Protein AF-A0A9W8WME4-F1 (afdb_monomer)

Sequence (436 aa):
MQVLASKDDTEPSLRWEYPTSCIEGLKKELKDRSETCFIHLAAKFTLGRITLDEYLDGVLAHLRKSSQAKHKFDVLTMELWPENDLWPLTTSDIFAGSIRALMWSPSFTPFEDKEWQCLRGLASLAWNIDDPDKFQTTAHEQGLDLSSLSPEAADLLLVICYCRRHVNLLEHLVYTVRPPAQSSFDRLPSYAVEARVEPESITAQHSPKGPENVAIEIKIWTFLLNSPWIHDPVDENVAGAMTSLGHCHAGSEPWTIEYTSPALDAFHSALVAREFFPSLSQVSSFILNCPDVEIARQYLKKMPGSMISSSRFFYPSHTGSLLVPIIESKTLNGQHRLDLVRLVLEEIPRLDIDARIDRPWVADMRSFGAPGDPWDFFNALMAAGWRGDRKMAELLLEHGAKPEVKDCLSNLDAGGLARQQGYKKFAAWFEGRQAS

Secondary structure (DSSP, 8-state):
-EEEEPTTSS-EEEE-SS--TTHHHHHHHHH-TT---HHHHHHHHHTTSS-HHHHHHHHHHTTBGGG----TTSS-S-SS-HHHHHHHHHHH-HHHHHHHHHHTSTT--PBPHHHHHHHHHHHHHHHH---HHHHHHHHHHTT--GGGS-HHHHHHHHHHHHHHT-HHHHHHHHHHSPPPSS-GGGG--HHHHHHHH-TT-----SS---TTHHHHHHHHHHHHHTTTTSPSSPPHHHHHHHHHHHHHSBSSSTTSB-TT-HHHHHHHHHHHHTT-PPPHHHHHHHHHT-S-HHHHHHHHHHS-HHHHTTSTT--GGGTHHHHHHHHH-SSS-HHHHHHHHHHHHHHSTT--TTPPBP-HHHHHHGGGT--S-TT--B-HHHHHHHTT-HHHHHHHHHTT--TT---TTT---HHHHHHHTT-HHHHHHHHHHHT-

Organism: NCBI:txid1435070

Solvent-accessible surface area (backbone atoms only — not comparable to full-atom values): 23706 Å² total; per-residue (Å²): 51,31,68,38,79,35,97,77,71,81,47,78,40,83,45,70,92,68,96,58,89,53,46,61,60,57,56,50,53,60,68,38,83,90,60,76,49,53,70,42,38,50,43,34,38,77,67,66,74,43,52,70,66,59,37,50,54,53,54,53,38,76,45,28,52,91,47,70,71,81,55,90,78,79,57,82,88,38,89,91,47,52,67,57,60,40,45,55,42,27,41,26,30,48,59,53,19,42,53,58,52,46,72,69,36,91,84,57,70,63,34,51,72,70,45,42,53,38,46,54,54,52,43,59,48,43,64,76,38,39,52,50,67,59,43,53,50,54,32,52,77,70,72,40,58,77,87,66,47,52,30,66,55,47,44,54,44,45,43,36,13,58,38,50,66,20,56,59,29,32,55,52,44,68,77,72,52,59,66,35,100,73,37,63,67,48,69,42,47,32,65,42,58,47,43,64,41,44,87,84,48,68,42,54,43,77,43,92,84,59,48,60,34,38,53,51,51,41,47,48,49,34,52,38,61,73,39,81,47,53,53,86,83,66,39,67,45,36,51,51,34,54,36,38,60,72,20,65,36,42,27,90,50,88,40,27,31,47,80,86,33,68,58,54,54,50,29,53,50,35,31,56,76,68,69,48,48,46,30,48,54,35,50,22,46,32,53,61,55,47,95,42,63,68,57,49,49,53,48,39,68,74,56,37,24,66,54,32,57,64,21,92,60,45,53,39,63,40,34,7,46,28,47,30,58,39,68,65,41,84,86,56,54,74,67,58,35,45,52,46,53,49,51,49,67,74,50,33,60,78,62,34,62,69,19,27,21,66,45,76,75,47,50,62,43,49,84,72,69,60,70,72,70,57,48,48,52,42,23,37,53,37,46,20,17,54,68,46,36,58,69,53,35,51,56,41,45,75,74,65,38,64,75,81,57,54,28,53,81,81,66,33,27,20,34,50,37,6,42,76,65,65,28,54,72,44,18,57,52,45,54,57,58,74,77,106

Radius of gyration: 25.77 Å; Cα contacts (8 Å, |Δi|>4): 679; chains: 1; bounding box: 54×48×82 Å

pLDDT: mean 87.38, std 12.33, range [46.41, 98.62]

Foldseek 3Di:
DDQDQPPVNPFTDDDDPDDDPLCVLVVVVRPDPVDQAQSNLLSCVLVVNDDPLVSLCRLLLLLAPVSPPPDPSLDAPDPPCSLSNLQVRCLQAVLSSLSSVLSPDPPRDRDYPVQSVLLSVLLVLLLPDLAQVVSVVVCVVVVRDPVSHDLSSLLSSLSSCVLALSLNNNLVSLVVGDHDPAHSLLSRALSSLCLQLPPPRPRRHNYDHFLCRLLSSLSNVLSCLVGCRQDPPGDPRSLQSLLLSLQQQEADDRSHHDLPDPSSVSSLLSCVVNLSADALLSLQNRLLRDPDLVSNVVSCVSVFLVSNCVDPNYDLLQLQSRLLSLLLDPPDDLVSSQSSNLSCLVGHPPHPQQRHAQDPVLVVCVVVPADDDNGHFDGNLLSCLLVLPLSSNVSSVVSPHDQCDAGRRPRDGSLRNNVVNVSPVSNVVSVVVNVD

Structure (mmCIF, N/CA/C/O backbone):
data_AF-A0A9W8WME4-F1
#
_entry.id   AF-A0A9W8WME4-F1
#
loop_
_atom_site.group_PDB
_atom_site.id
_atom_site.type_symbol
_atom_site.label_atom_id
_atom_site.label_alt_id
_atom_site.label_comp_id
_atom_site.label_asym_id
_atom_site.label_entity_id
_atom_site.label_seq_id
_atom_site.pdbx_PDB_ins_code
_atom_site.Cartn_x
_atom_site.Cartn_y
_atom_site.Cartn_z
_atom_site.occupancy
_atom_site.B_iso_or_equiv
_atom_site.auth_seq_id
_atom_site.auth_comp_id
_atom_site.auth_asym_id
_atom_site.auth_atom_id
_atom_site.pdbx_PDB_model_num
ATOM 1 N N . MET A 1 1 ? -4.634 13.990 7.357 1.00 61.06 1 MET A N 1
ATOM 2 C CA . MET A 1 1 ? -4.928 15.260 8.067 1.00 61.06 1 MET A CA 1
ATOM 3 C C . MET A 1 1 ? -3.710 15.736 8.832 1.00 61.06 1 MET A C 1
ATOM 5 O O . MET A 1 1 ? -3.215 15.025 9.698 1.00 61.06 1 MET A O 1
ATOM 9 N N . GLN A 1 2 ? -3.276 16.963 8.559 1.00 62.31 2 GLN A N 1
ATOM 10 C CA . GLN A 1 2 ? -2.475 17.743 9.492 1.00 62.31 2 GLN A CA 1
ATOM 11 C C . GLN A 1 2 ? -3.420 18.558 10.367 1.00 62.31 2 GLN A C 1
ATOM 13 O O . GLN A 1 2 ? -4.092 19.468 9.879 1.00 62.31 2 GLN A O 1
ATOM 18 N N . VAL A 1 3 ? -3.461 18.234 11.653 1.00 60.97 3 VAL A N 1
ATOM 19 C CA . VAL A 1 3 ? -4.063 19.110 12.652 1.00 60.97 3 VAL A CA 1
ATOM 20 C C . VAL A 1 3 ? -2.975 20.074 13.082 1.00 60.97 3 VAL A C 1
ATOM 22 O O . VAL A 1 3 ? -2.035 19.694 13.774 1.00 60.97 3 VAL A O 1
ATOM 25 N N . LEU A 1 4 ? -3.058 21.311 12.616 1.00 62.78 4 LEU A N 1
ATOM 26 C CA . LEU A 1 4 ? -2.113 22.351 12.992 1.00 62.78 4 LEU A CA 1
ATOM 27 C C . LEU A 1 4 ? -2.699 23.140 14.156 1.00 62.78 4 LEU A C 1
ATOM 29 O O . LEU A 1 4 ? -3.867 23.535 14.106 1.00 62.78 4 LEU A O 1
ATOM 33 N N . ALA A 1 5 ? -1.885 23.410 15.175 1.00 58.50 5 ALA A N 1
ATOM 34 C CA . ALA A 1 5 ? -2.235 24.411 16.174 1.00 58.50 5 ALA A CA 1
ATOM 35 C C . ALA A 1 5 ? -2.478 25.751 15.458 1.00 58.50 5 ALA A C 1
ATOM 37 O O . ALA A 1 5 ? -1.667 26.157 14.615 1.00 58.50 5 ALA A O 1
ATOM 38 N N . SER A 1 6 ? -3.595 26.432 15.738 1.00 60.47 6 SER A N 1
ATOM 39 C CA . SER A 1 6 ? -3.750 27.799 15.248 1.00 60.47 6 SER A CA 1
ATOM 40 C C . SER A 1 6 ? -2.654 28.683 15.837 1.00 60.47 6 SER A C 1
ATOM 42 O O . SER A 1 6 ? -2.169 28.472 16.948 1.00 60.47 6 SER A O 1
ATOM 44 N N . LYS A 1 7 ? -2.273 29.722 15.091 1.00 57.12 7 LYS A N 1
ATOM 45 C CA . LYS A 1 7 ? -1.255 30.693 15.522 1.00 57.12 7 LYS A CA 1
ATOM 46 C C . LYS A 1 7 ? -1.631 31.456 16.800 1.00 57.12 7 LYS A C 1
ATOM 48 O O . LYS A 1 7 ? -0.766 32.091 17.390 1.00 57.12 7 LYS A O 1
ATOM 53 N N . ASP A 1 8 ? -2.903 31.431 17.180 1.00 60.31 8 ASP A N 1
ATOM 54 C CA . ASP A 1 8 ? -3.478 32.101 18.347 1.00 60.31 8 ASP A CA 1
ATOM 55 C C . ASP A 1 8 ? -3.962 31.117 19.430 1.00 60.31 8 ASP A C 1
ATOM 57 O O . ASP A 1 8 ? -4.644 31.526 20.364 1.00 60.31 8 ASP A O 1
ATOM 61 N N . ASP A 1 9 ? -3.633 29.828 19.298 1.00 56.00 9 ASP A N 1
ATOM 62 C CA . ASP A 1 9 ? -4.036 28.725 20.182 1.00 56.00 9 ASP A CA 1
ATOM 63 C C . ASP A 1 9 ? -5.551 28.466 20.312 1.00 56.00 9 ASP A C 1
ATOM 65 O O . ASP A 1 9 ? -5.969 27.512 20.976 1.00 56.00 9 ASP A O 1
ATOM 69 N N . THR A 1 10 ? -6.396 29.243 19.631 1.00 60.72 10 THR A N 1
ATOM 70 C CA . THR A 1 10 ? -7.849 29.179 19.799 1.00 60.72 10 THR A CA 1
ATOM 71 C C . THR A 1 10 ? -8.504 27.941 19.172 1.00 60.72 10 THR A C 1
ATOM 73 O O . THR A 1 10 ? -9.445 27.421 19.773 1.00 60.72 10 THR A O 1
ATOM 76 N N . GLU A 1 11 ? -8.008 27.396 18.043 1.00 62.69 11 GLU A N 1
ATOM 77 C CA . GLU A 1 11 ? -8.595 26.213 17.375 1.00 62.69 11 GLU A CA 1
ATOM 78 C C . GLU A 1 11 ? -7.598 25.345 16.572 1.00 62.69 11 GLU A C 1
ATOM 80 O O . GLU A 1 11 ? -6.612 25.844 16.037 1.00 62.69 11 GLU A O 1
ATOM 85 N N . PRO A 1 12 ? -7.847 24.029 16.433 1.00 63.38 12 PRO A N 1
ATOM 86 C CA . PRO A 1 12 ? -7.158 23.204 15.445 1.00 63.38 12 PRO A CA 1
ATOM 87 C C . PRO A 1 12 ? -7.521 23.662 14.026 1.00 63.38 12 PRO A C 1
ATOM 89 O O . PRO A 1 12 ? -8.695 23.849 13.717 1.00 63.38 12 PRO A O 1
ATOM 92 N N . SER A 1 13 ? -6.544 23.785 13.129 1.00 65.38 13 SER A N 1
ATOM 93 C CA . SER A 1 13 ? -6.805 23.969 11.695 1.00 65.38 13 SER A CA 1
ATOM 94 C C . SER A 1 13 ? -6.464 22.699 10.920 1.00 65.38 13 SER A C 1
ATOM 96 O O . SER A 1 13 ? -5.480 22.026 11.221 1.00 65.38 13 SER A O 1
ATOM 98 N N . LEU A 1 14 ? -7.293 22.358 9.927 1.00 67.12 14 LEU A N 1
ATOM 99 C CA . LEU A 1 14 ? -7.072 21.198 9.063 1.00 67.12 14 LEU A CA 1
ATOM 100 C C . LEU A 1 14 ? -6.274 21.616 7.839 1.00 67.12 14 LEU A C 1
ATOM 102 O O . LEU A 1 14 ? -6.746 22.419 7.030 1.00 67.12 14 LEU A O 1
ATOM 106 N N . ARG A 1 15 ? -5.112 20.998 7.652 1.00 68.31 15 ARG A N 1
ATOM 107 C CA . ARG A 1 15 ? -4.462 20.926 6.348 1.00 68.31 15 ARG A CA 1
ATOM 108 C C . ARG A 1 15 ? -4.623 19.518 5.786 1.00 68.31 15 ARG A C 1
ATOM 110 O O . ARG A 1 15 ? -4.459 18.517 6.486 1.00 68.31 15 ARG A O 1
ATOM 117 N N . TRP A 1 16 ? -4.976 19.469 4.512 1.00 65.69 16 TRP A N 1
ATOM 118 C CA . TRP A 1 16 ? -5.138 18.244 3.748 1.00 65.69 16 TRP A CA 1
ATOM 119 C C . TRP A 1 16 ? -4.055 18.167 2.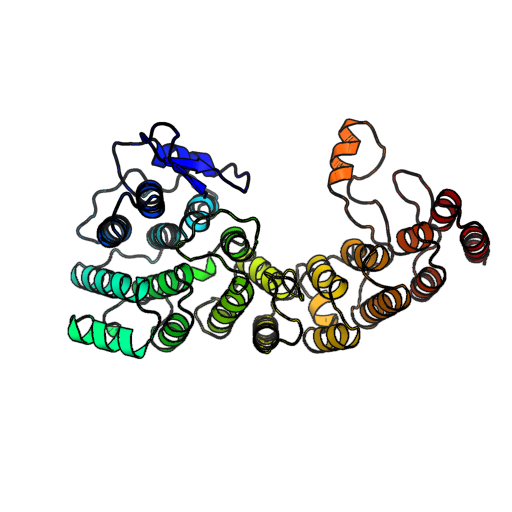685 1.00 65.69 16 TRP A C 1
ATOM 121 O O . TRP A 1 16 ? -3.772 19.163 2.021 1.00 65.69 16 TRP A O 1
ATOM 131 N N . GLU A 1 17 ? -3.438 16.997 2.573 1.00 61.59 17 GLU A N 1
ATOM 132 C CA . GLU A 1 17 ? -2.404 16.723 1.571 1.00 61.59 17 GLU A CA 1
ATOM 133 C C . GLU A 1 17 ? -3.024 16.419 0.211 1.00 61.59 17 GLU A C 1
ATOM 135 O O . GLU A 1 17 ? -2.510 16.860 -0.812 1.00 61.59 17 GLU A O 1
ATOM 140 N N . TYR A 1 18 ? -4.183 15.758 0.213 1.00 58.78 18 TYR A N 1
ATOM 141 C CA . TYR A 1 18 ? -4.903 15.389 -0.997 1.00 58.78 18 TYR A CA 1
ATOM 142 C C . TYR A 1 18 ? -6.117 16.306 -1.207 1.00 58.78 18 TYR A C 1
ATOM 144 O O . TYR A 1 18 ? -6.928 16.472 -0.287 1.00 58.78 18 TYR A O 1
ATOM 152 N N . PRO A 1 19 ? -6.270 16.921 -2.394 1.00 55.69 19 PRO A N 1
ATOM 153 C CA . PRO A 1 19 ? -7.461 17.685 -2.729 1.00 55.69 19 PRO A CA 1
ATOM 154 C C . PRO A 1 19 ? -8.640 16.725 -2.912 1.00 55.69 19 PRO A C 1
ATOM 156 O O . PRO A 1 19 ? -8.679 15.960 -3.870 1.00 55.69 19 PRO A O 1
ATOM 159 N N . THR A 1 20 ? -9.620 16.772 -2.010 1.00 61.03 20 THR A N 1
ATOM 160 C CA . THR A 1 20 ? -10.876 16.030 -2.178 1.00 61.03 20 THR A CA 1
ATOM 161 C C . THR A 1 20 ? -12.060 16.977 -2.002 1.00 61.03 20 THR A C 1
ATOM 163 O O . THR A 1 20 ? -12.071 17.842 -1.122 1.00 61.03 20 THR A O 1
ATOM 166 N N . SER A 1 21 ? -13.083 16.835 -2.846 1.00 59.94 21 SER A N 1
ATOM 167 C CA . SER A 1 21 ? -14.355 17.556 -2.688 1.00 59.94 21 SER A CA 1
ATOM 168 C C . SER A 1 21 ? -15.101 17.149 -1.410 1.00 59.94 21 SER A C 1
ATOM 170 O O . SER A 1 21 ? -15.999 17.859 -0.963 1.00 59.94 21 SER A O 1
ATOM 172 N N . CYS A 1 22 ? -14.710 16.027 -0.803 1.00 63.41 22 CYS A N 1
ATOM 173 C CA . CYS A 1 22 ? -15.358 15.417 0.352 1.00 63.41 22 CYS A CA 1
ATOM 174 C C . CYS A 1 22 ? -14.921 16.031 1.698 1.00 63.41 22 CYS A C 1
ATOM 176 O O . CYS A 1 22 ? -15.503 15.718 2.732 1.00 63.41 22 CYS A O 1
ATOM 178 N N . ILE A 1 23 ? -13.936 16.943 1.729 1.00 74.00 23 ILE A N 1
ATOM 179 C CA . ILE A 1 23 ? -13.452 17.519 3.003 1.00 74.00 23 ILE A CA 1
ATOM 180 C C . ILE A 1 23 ? -14.408 18.544 3.627 1.00 74.00 23 ILE A C 1
ATOM 182 O O . ILE A 1 23 ? -14.253 18.904 4.795 1.00 74.00 23 ILE A O 1
ATOM 186 N N . GLU A 1 24 ? -15.374 19.060 2.864 1.00 74.62 24 GLU A N 1
ATOM 187 C CA . GLU A 1 24 ? -16.279 20.110 3.345 1.00 74.62 24 GLU A CA 1
ATOM 188 C C . GLU A 1 24 ? -17.182 19.626 4.490 1.00 74.62 24 GLU A C 1
ATOM 190 O O . GLU A 1 24 ? -17.522 20.421 5.366 1.00 74.62 24 GLU A O 1
ATOM 195 N N . GLY A 1 25 ? -17.512 18.329 4.537 1.00 74.25 25 GLY A N 1
ATOM 196 C CA . GLY A 1 25 ? -18.217 17.712 5.666 1.00 74.25 25 GLY A CA 1
ATOM 197 C C . GLY A 1 25 ? -17.412 17.808 6.963 1.00 74.25 25 GLY A C 1
ATOM 198 O O . GLY A 1 25 ? -17.883 18.379 7.945 1.00 74.25 25 GLY A O 1
ATOM 199 N N . LEU A 1 26 ? -16.149 17.371 6.937 1.00 78.25 26 LEU A N 1
ATOM 200 C CA . LEU A 1 26 ? -15.257 17.439 8.102 1.00 78.25 26 LEU A CA 1
ATOM 201 C C . LEU A 1 26 ? -14.939 18.870 8.535 1.00 78.25 26 LEU A C 1
ATOM 203 O O . LEU A 1 26 ? -14.839 19.151 9.726 1.00 78.25 26 LEU A O 1
ATOM 207 N N . LYS A 1 27 ? -14.796 19.803 7.585 1.00 79.25 27 LYS A N 1
ATOM 208 C CA . LYS A 1 27 ? -14.616 21.225 7.916 1.00 79.25 27 LYS A CA 1
ATOM 209 C C . LYS A 1 27 ? -15.823 21.794 8.655 1.00 79.25 27 LYS A C 1
ATOM 211 O O . LYS A 1 27 ? -15.642 22.678 9.488 1.00 79.25 27 LYS A O 1
ATOM 216 N N . LYS A 1 28 ? -17.041 21.351 8.323 1.00 80.44 28 LYS A N 1
ATOM 217 C CA . LYS A 1 28 ? -18.256 21.753 9.045 1.00 80.44 28 LYS A CA 1
ATOM 218 C C . LYS A 1 28 ? -18.278 21.150 10.442 1.00 80.44 28 LYS A C 1
ATOM 220 O O . LYS A 1 28 ? -18.549 21.891 11.376 1.00 80.44 28 LYS A O 1
ATOM 225 N N . GLU A 1 29 ? -17.949 19.866 10.569 1.00 83.56 29 GLU A N 1
ATOM 226 C CA . GLU A 1 29 ? -17.860 19.175 11.861 1.00 83.56 29 GLU A CA 1
ATOM 227 C C . GLU A 1 29 ? -16.854 19.851 12.792 1.00 83.56 29 GLU A C 1
ATOM 229 O O . GLU A 1 29 ? -17.214 20.249 13.892 1.00 83.56 29 GLU A O 1
ATOM 234 N N . LEU A 1 30 ? -15.636 20.124 12.319 1.00 80.56 30 LEU A N 1
ATOM 235 C CA . LEU A 1 30 ? -14.619 20.776 13.144 1.00 80.56 30 LEU A CA 1
ATOM 236 C C . LEU A 1 30 ? -14.988 22.213 13.562 1.00 80.56 30 LEU A C 1
ATOM 238 O O . LEU A 1 30 ? -14.556 22.683 14.611 1.00 80.56 30 LEU A O 1
ATOM 242 N N . LYS A 1 31 ? -15.765 22.934 12.743 1.00 81.56 31 LYS A N 1
ATOM 243 C CA . LYS A 1 31 ? -16.228 24.298 13.061 1.00 81.56 31 LYS A CA 1
ATOM 244 C C . LYS A 1 31 ? -17.419 24.316 14.017 1.00 81.56 31 LYS A C 1
ATOM 246 O O . LYS A 1 31 ? -17.723 25.367 14.586 1.00 81.56 31 LYS A O 1
ATOM 251 N N . ASP A 1 32 ? -18.135 23.206 14.151 1.00 83.06 32 ASP A N 1
ATOM 252 C CA . ASP A 1 32 ? -19.330 23.135 14.973 1.00 83.06 32 ASP A CA 1
ATOM 253 C C . ASP A 1 32 ? -18.969 22.862 16.433 1.00 83.06 32 ASP A C 1
ATOM 255 O O . ASP A 1 32 ? -18.757 21.732 16.851 1.00 83.06 32 ASP A O 1
ATOM 259 N N . ARG A 1 33 ? -18.937 23.924 17.240 1.00 78.19 33 ARG A N 1
ATOM 260 C CA . ARG A 1 33 ? -18.623 23.829 18.673 1.00 78.19 33 ARG A CA 1
ATOM 261 C C . ARG A 1 33 ? -19.755 23.253 19.528 1.00 78.19 33 ARG A C 1
ATOM 263 O O . ARG A 1 33 ? -19.561 23.106 20.733 1.00 78.19 33 ARG A O 1
ATOM 270 N N . SER A 1 34 ? -20.939 23.013 18.957 1.00 80.94 34 SER A N 1
ATOM 271 C CA . SER A 1 34 ? -22.089 22.504 19.715 1.00 80.94 34 SER A CA 1
ATOM 272 C C . SER A 1 34 ? -22.013 21.002 19.988 1.00 80.94 34 SER A C 1
ATOM 274 O O . SER A 1 34 ? -22.653 20.529 20.923 1.00 80.94 34 SER A O 1
ATOM 276 N N . GLU A 1 35 ? -21.178 20.277 19.241 1.00 79.12 35 GLU A N 1
ATOM 277 C CA . GLU A 1 35 ? -20.892 18.862 19.451 1.00 79.12 35 GLU A CA 1
ATOM 278 C C . GLU A 1 35 ? -19.381 18.608 19.449 1.00 79.12 35 GLU A C 1
ATOM 280 O O . GLU A 1 35 ? -18.585 19.403 18.958 1.00 79.12 35 GLU A O 1
ATOM 285 N N . THR A 1 36 ? -18.948 17.517 20.070 1.00 83.00 36 THR A N 1
ATOM 286 C CA . THR A 1 36 ? -17.536 17.120 20.106 1.00 83.00 36 THR A CA 1
ATOM 287 C C . THR A 1 36 ? -17.460 15.634 19.794 1.00 83.00 36 THR A C 1
ATOM 289 O O . THR A 1 36 ? -17.452 14.803 20.695 1.00 83.00 36 THR A O 1
ATOM 292 N N . CYS A 1 37 ? -17.433 15.323 18.500 1.00 84.81 37 CYS A N 1
ATOM 293 C CA . CYS A 1 37 ? -17.422 13.960 17.966 1.00 84.81 37 CYS A CA 1
ATOM 294 C C . CYS A 1 37 ? -16.206 13.751 17.048 1.00 84.81 37 CYS A C 1
ATOM 296 O O . CYS A 1 37 ? -15.420 14.680 16.847 1.00 84.81 37 CYS A O 1
ATOM 298 N N . PHE A 1 38 ? -16.033 12.520 16.554 1.00 88.88 38 PHE A N 1
ATOM 299 C CA . PHE A 1 38 ? -15.017 12.052 15.595 1.00 88.88 38 PHE A CA 1
ATOM 300 C C . PHE A 1 38 ? -13.861 13.017 15.288 1.00 88.88 38 PHE A C 1
ATOM 302 O O . PHE A 1 38 ? -12.846 12.975 15.983 1.00 88.88 38 PHE A O 1
ATOM 309 N N . ILE A 1 39 ? -13.982 13.888 14.271 1.00 86.19 39 ILE A N 1
ATOM 310 C CA . ILE A 1 39 ? -12.851 14.705 13.790 1.00 86.19 39 ILE A CA 1
ATOM 311 C C . ILE A 1 39 ? -12.385 15.717 14.836 1.00 86.19 39 ILE A C 1
ATOM 313 O O . ILE A 1 39 ? -11.205 16.058 14.894 1.00 86.19 39 ILE A O 1
ATOM 317 N N . HIS A 1 40 ? -13.295 16.185 15.690 1.00 87.19 40 HIS A N 1
ATOM 318 C CA . HIS A 1 40 ? -12.993 17.127 16.761 1.00 87.19 40 HIS A CA 1
ATOM 319 C C . HIS A 1 40 ? -12.205 16.453 17.882 1.00 87.19 40 HIS A C 1
ATOM 321 O O . HIS A 1 40 ? -11.242 17.026 18.396 1.00 87.19 40 HIS A O 1
ATOM 327 N N . LEU A 1 41 ? -12.601 15.230 18.246 1.00 89.88 41 LEU A N 1
ATOM 328 C CA . LEU A 1 41 ? -11.889 14.399 19.219 1.00 89.88 41 LEU A CA 1
ATOM 329 C C . LEU A 1 41 ? -10.516 13.994 18.684 1.00 89.88 41 LEU A C 1
ATOM 331 O O . LEU A 1 41 ? -9.521 14.208 19.372 1.00 89.88 41 LEU A O 1
ATOM 335 N N . ALA A 1 42 ? -10.455 13.518 17.439 1.00 89.25 42 ALA A N 1
ATOM 336 C CA . ALA A 1 42 ? -9.212 13.212 16.737 1.00 89.25 42 ALA A CA 1
ATOM 337 C C . ALA A 1 42 ? -8.263 14.416 16.748 1.00 89.25 42 ALA A C 1
ATOM 339 O O . ALA A 1 42 ? -7.122 14.312 17.192 1.00 89.25 42 ALA A O 1
ATOM 340 N N . ALA A 1 43 ? -8.760 15.597 16.364 1.00 85.81 43 ALA A N 1
ATOM 341 C CA . ALA A 1 43 ? -7.966 16.817 16.334 1.00 85.81 43 ALA A CA 1
ATOM 342 C C . ALA A 1 43 ? -7.445 17.231 17.715 1.00 85.81 43 ALA A C 1
ATOM 344 O O . ALA A 1 43 ? -6.267 17.561 17.864 1.00 85.81 43 ALA A O 1
ATOM 345 N N . LYS A 1 44 ? -8.299 17.201 18.742 1.00 87.38 44 LYS A N 1
ATOM 346 C CA . LYS A 1 44 ? -7.884 17.502 20.117 1.00 87.38 44 LYS A CA 1
ATOM 347 C C . LYS A 1 44 ? -6.842 16.507 20.622 1.00 87.38 44 LYS A C 1
ATOM 349 O O . LYS A 1 44 ? -5.876 16.936 21.251 1.00 87.38 44 LYS A O 1
ATOM 354 N N . PHE A 1 45 ? -7.021 15.220 20.343 1.00 89.94 45 PHE A N 1
ATOM 355 C CA . PHE A 1 45 ? -6.109 14.176 20.793 1.00 89.94 45 PHE A CA 1
ATOM 356 C C . PHE A 1 45 ? -4.747 14.280 20.099 1.00 89.94 45 PHE A C 1
ATOM 358 O O . PHE A 1 45 ? -3.722 14.316 20.774 1.00 89.94 45 PHE A O 1
ATOM 365 N N . THR A 1 46 ? -4.722 14.469 18.774 1.00 86.19 46 THR A N 1
ATOM 366 C CA . THR A 1 46 ? -3.486 14.716 18.011 1.00 86.19 46 THR A CA 1
ATOM 367 C C . THR A 1 46 ? -2.718 15.938 18.521 1.00 86.19 46 THR A C 1
ATOM 369 O O . THR A 1 46 ? -1.490 15.926 18.542 1.00 86.19 46 THR A O 1
ATOM 372 N N . LEU A 1 47 ? -3.420 16.989 18.961 1.00 84.44 47 LEU A N 1
ATOM 373 C CA . LEU A 1 47 ? -2.806 18.186 19.547 1.00 84.44 47 LEU A CA 1
ATOM 374 C C . LEU A 1 47 ? -2.430 18.037 21.033 1.00 84.44 47 LEU A C 1
ATOM 376 O O . LEU A 1 47 ? -1.987 19.013 21.636 1.00 84.44 47 LEU A O 1
ATOM 380 N N . GLY A 1 48 ? -2.642 16.868 21.646 1.00 87.81 48 GLY A N 1
ATOM 381 C CA . GLY A 1 48 ? -2.383 16.639 23.071 1.00 87.81 48 GLY A CA 1
ATOM 382 C C . GLY A 1 48 ? -3.293 17.441 24.008 1.00 87.81 48 GLY A C 1
ATOM 383 O O . GLY A 1 48 ? -2.939 17.676 25.160 1.00 87.81 48 GLY A O 1
ATOM 384 N N . ARG A 1 49 ? -4.452 17.901 23.518 1.00 89.31 49 ARG A N 1
ATOM 385 C CA . ARG A 1 49 ? -5.423 18.704 24.284 1.00 89.31 49 ARG A CA 1
ATOM 386 C C . ARG A 1 49 ? -6.388 17.854 25.110 1.00 89.31 49 ARG A C 1
ATOM 388 O O . ARG A 1 49 ? -7.053 18.398 25.984 1.00 89.31 49 ARG A O 1
ATOM 395 N N . ILE A 1 50 ? -6.489 16.565 24.801 1.00 93.06 50 ILE A N 1
ATOM 396 C CA . ILE A 1 50 ? -7.231 15.566 25.575 1.00 93.06 50 ILE A CA 1
ATOM 397 C C . ILE A 1 50 ? -6.363 14.323 25.757 1.00 93.06 50 ILE A C 1
ATOM 399 O O . ILE A 1 50 ? -5.441 14.071 24.978 1.00 93.06 50 ILE A O 1
ATOM 403 N N . THR A 1 51 ? -6.662 13.561 26.797 1.00 96.44 51 THR A N 1
ATOM 404 C CA . THR A 1 51 ? -6.038 12.277 27.110 1.00 96.44 51 THR A CA 1
ATOM 405 C C . THR A 1 51 ? -6.532 11.168 26.179 1.00 96.44 51 THR A C 1
ATOM 407 O O . THR A 1 51 ? -7.542 11.310 25.486 1.00 96.44 51 THR A O 1
ATOM 410 N N . LEU A 1 52 ? -5.828 10.030 26.183 1.00 96.06 52 LEU A N 1
ATOM 411 C CA . LEU A 1 52 ? -6.282 8.824 25.487 1.00 96.06 52 LEU A CA 1
ATOM 412 C C . LEU A 1 52 ? -7.646 8.362 26.009 1.00 96.06 52 LEU A C 1
ATOM 414 O O . LEU A 1 52 ? -8.496 7.973 25.217 1.00 96.06 52 LEU A O 1
ATOM 418 N N . ASP A 1 53 ? -7.858 8.430 27.324 1.00 97.06 53 ASP A N 1
ATOM 419 C CA . ASP A 1 53 ? -9.112 8.007 27.941 1.00 97.06 53 ASP A CA 1
ATOM 420 C C . ASP A 1 53 ? -10.289 8.852 27.448 1.00 97.06 53 ASP A C 1
ATOM 422 O O . ASP A 1 53 ? -11.288 8.295 27.003 1.00 97.06 53 ASP A O 1
ATOM 426 N N . GLU A 1 54 ? -10.139 10.180 27.433 1.00 96.25 54 GLU A N 1
ATOM 427 C CA . GLU A 1 54 ? -11.158 11.099 26.910 1.00 96.25 54 GLU A CA 1
ATOM 428 C C . GLU A 1 54 ? -11.426 10.883 25.413 1.00 96.25 54 GLU A C 1
ATOM 430 O O . GLU A 1 54 ? -12.572 10.967 24.969 1.00 96.25 54 GLU A O 1
ATOM 435 N N . TYR A 1 55 ? -10.383 10.592 24.629 1.00 95.62 55 TYR A N 1
ATOM 436 C CA . TYR A 1 55 ? -10.517 10.279 23.208 1.00 95.62 55 TYR A CA 1
ATOM 437 C C . TYR A 1 55 ? -11.281 8.967 22.982 1.00 95.62 55 TYR A C 1
ATOM 439 O O . TYR A 1 55 ? -12.255 8.951 22.227 1.00 95.62 55 TYR A O 1
ATOM 447 N N . LEU A 1 56 ? -10.880 7.884 23.658 1.00 96.62 56 LEU A N 1
ATOM 448 C CA . LEU A 1 56 ? -11.532 6.579 23.543 1.00 96.62 56 LEU A CA 1
ATOM 449 C C . LEU A 1 56 ? -12.975 6.631 24.044 1.00 96.62 56 LEU A C 1
ATOM 451 O O . LEU A 1 56 ? -13.854 6.110 23.365 1.00 96.62 56 LEU A O 1
ATOM 455 N N . ASP A 1 57 ? -13.235 7.275 25.183 1.00 94.44 57 ASP A N 1
ATOM 456 C CA . ASP A 1 57 ? -14.590 7.415 25.724 1.00 94.44 57 ASP A CA 1
ATOM 457 C C . ASP A 1 57 ? -15.489 8.185 24.756 1.00 94.44 57 ASP A C 1
ATOM 459 O O . ASP A 1 57 ? -16.608 7.751 24.485 1.00 94.44 57 ASP A O 1
ATOM 463 N N . GLY A 1 58 ? -14.990 9.288 24.191 1.00 92.81 58 GLY A N 1
ATOM 464 C CA . GLY A 1 58 ? -15.743 10.099 23.242 1.00 92.81 58 GLY A CA 1
ATOM 465 C C . GLY A 1 58 ? -16.057 9.356 21.943 1.00 92.81 58 GLY A C 1
ATOM 466 O O . GLY A 1 58 ? -17.208 9.333 21.518 1.00 92.81 58 GLY A O 1
ATOM 467 N N . VAL A 1 59 ? -15.062 8.712 21.324 1.00 93.75 59 VAL A N 1
ATOM 468 C CA . VAL A 1 59 ? -15.256 8.019 20.040 1.00 93.75 59 VAL A CA 1
ATOM 469 C C . VAL A 1 59 ? -16.067 6.730 20.221 1.00 93.75 59 VAL A C 1
ATOM 471 O O . VAL A 1 59 ? -17.000 6.480 19.459 1.00 93.75 59 VAL A O 1
ATOM 474 N N . LEU A 1 60 ? -15.772 5.917 21.241 1.00 94.88 60 LEU A N 1
ATOM 475 C CA . LEU A 1 60 ? -16.481 4.653 21.464 1.00 94.88 60 LEU A CA 1
ATOM 476 C C . LEU A 1 60 ? -17.911 4.857 21.970 1.00 94.88 60 LEU A C 1
ATOM 478 O O . LEU A 1 60 ? -18.730 3.955 21.790 1.00 94.88 60 LEU A O 1
ATOM 482 N N . ALA A 1 61 ? -18.247 5.992 22.595 1.00 92.81 61 ALA A N 1
ATOM 483 C CA . ALA A 1 61 ? -19.612 6.264 23.056 1.00 92.81 61 ALA A CA 1
ATOM 484 C C . ALA A 1 61 ? -20.650 6.123 21.930 1.00 92.81 61 ALA A C 1
ATOM 486 O O . ALA A 1 61 ? -21.754 5.644 22.180 1.00 92.81 61 ALA A O 1
ATOM 487 N N . HIS A 1 62 ? -20.279 6.431 20.685 1.00 91.88 62 HIS A N 1
ATOM 488 C CA . HIS A 1 62 ? -21.154 6.293 19.520 1.00 91.88 62 HIS A CA 1
ATOM 489 C C . HIS A 1 62 ? -21.598 4.846 19.234 1.00 91.88 62 HIS A C 1
ATOM 491 O O . HIS A 1 62 ? -22.644 4.626 18.625 1.00 91.88 62 HIS A O 1
ATOM 497 N N . LEU A 1 63 ? -20.844 3.846 19.703 1.00 93.06 63 LEU A N 1
ATOM 498 C CA . LEU A 1 63 ? -21.187 2.429 19.546 1.00 93.06 63 LEU A CA 1
ATOM 499 C C . LEU A 1 63 ? -22.038 1.889 20.699 1.00 93.06 63 LEU A C 1
ATOM 501 O O . LEU A 1 63 ? -22.518 0.760 20.632 1.00 93.06 63 LEU A O 1
ATOM 505 N N . ARG A 1 64 ? -22.220 2.663 21.774 1.00 93.00 64 ARG A N 1
ATOM 506 C CA . ARG A 1 64 ? -22.866 2.209 23.007 1.00 93.00 64 ARG A CA 1
ATOM 507 C C . ARG A 1 64 ? -24.381 2.356 22.927 1.00 93.00 64 ARG A C 1
ATOM 509 O O . ARG A 1 64 ? -24.903 3.457 22.761 1.00 93.00 64 ARG A O 1
ATOM 516 N N . LYS A 1 65 ? -25.118 1.271 23.170 1.00 90.31 65 LYS A N 1
ATOM 517 C CA . LYS A 1 65 ? -26.591 1.255 23.114 1.00 90.31 65 LYS A CA 1
ATOM 518 C C . LYS A 1 65 ? -27.265 2.249 24.064 1.00 90.31 65 LYS A C 1
ATOM 520 O O . LYS A 1 65 ? -28.268 2.855 23.700 1.00 90.31 65 LYS A O 1
ATOM 525 N N . SER A 1 66 ? -26.728 2.442 25.269 1.00 85.62 66 SER A N 1
ATOM 526 C CA . SER A 1 66 ? -27.266 3.407 26.242 1.00 85.62 66 SER A CA 1
ATOM 527 C C . SER A 1 66 ? -26.934 4.867 25.906 1.00 85.62 66 SER A C 1
ATOM 529 O O . SER A 1 66 ? -27.562 5.776 26.445 1.00 85.62 66 SER A O 1
ATOM 531 N N . SER A 1 67 ? -25.997 5.101 24.983 1.00 78.00 67 SER A N 1
ATOM 532 C CA . SER A 1 67 ? -25.517 6.423 24.574 1.00 78.00 67 SER A CA 1
ATOM 533 C C . SER A 1 67 ? -26.211 6.950 23.312 1.00 78.00 67 SER A C 1
ATOM 535 O O . SER A 1 67 ? -25.653 7.803 22.631 1.00 78.00 67 SER A O 1
ATOM 537 N N . GLN A 1 68 ? -27.427 6.484 22.993 1.00 60.19 68 GLN A N 1
ATOM 538 C CA . GLN A 1 68 ? -28.216 6.872 21.806 1.00 60.19 68 GLN A CA 1
ATOM 539 C C . GLN A 1 68 ? -28.634 8.366 21.734 1.00 60.19 68 GLN A C 1
ATOM 541 O O . GLN A 1 68 ? -29.645 8.710 21.115 1.00 60.19 68 GLN A O 1
ATOM 546 N N . ALA A 1 69 ? -27.871 9.291 22.320 1.00 58.16 69 ALA A N 1
ATOM 547 C CA . ALA A 1 69 ? -27.840 10.657 21.826 1.00 58.16 69 ALA A CA 1
ATOM 548 C C . ALA A 1 69 ? -27.426 10.600 20.347 1.00 58.16 69 ALA A C 1
ATOM 550 O O . ALA A 1 69 ? -26.310 10.207 20.023 1.00 58.16 69 ALA A O 1
ATOM 551 N N . LYS A 1 70 ? -28.357 10.923 19.443 1.00 65.81 70 LYS A N 1
ATOM 552 C CA . LYS A 1 70 ? -28.045 11.085 18.021 1.00 65.81 70 LYS A CA 1
ATOM 553 C C . LYS A 1 70 ? -27.169 12.322 17.897 1.00 65.81 70 LYS A C 1
ATOM 555 O O . LYS A 1 70 ? -27.702 13.429 17.991 1.00 65.81 70 LYS A O 1
ATOM 560 N N . HIS A 1 71 ? -25.868 12.137 17.715 1.00 77.06 71 HIS A N 1
ATOM 561 C CA . HIS A 1 71 ? -24.993 13.253 17.400 1.00 77.06 71 HIS A CA 1
ATOM 562 C C . HIS A 1 71 ? -25.258 13.671 15.955 1.00 77.06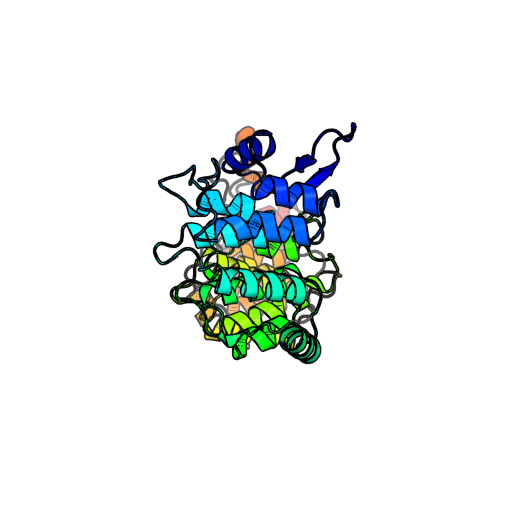 71 HIS A C 1
ATOM 564 O O . HIS A 1 71 ? -25.525 12.850 15.072 1.00 77.06 71 HIS A O 1
ATOM 570 N N . LYS A 1 72 ? -25.210 14.970 15.696 1.00 83.00 72 LYS A N 1
ATOM 571 C CA . LYS A 1 72 ? -25.427 15.594 14.391 1.00 83.00 72 LYS A CA 1
ATOM 572 C C . LYS A 1 72 ? -24.549 14.997 13.296 1.00 83.00 72 LYS A C 1
ATOM 574 O O . LYS A 1 72 ? -24.964 14.999 12.141 1.00 83.00 72 LYS A O 1
ATOM 579 N N . PHE A 1 73 ? -23.364 14.499 13.641 1.00 82.06 73 PHE A N 1
ATOM 580 C CA . PHE A 1 73 ? -22.399 13.936 12.690 1.00 82.06 73 PHE A CA 1
ATOM 581 C C . PHE A 1 73 ? -22.435 12.402 12.589 1.00 82.06 73 PHE A C 1
ATOM 583 O O . PHE A 1 73 ? -21.665 11.825 11.823 1.00 82.06 73 PHE A O 1
ATOM 590 N N . ASP A 1 74 ? -23.391 11.746 13.255 1.00 82.62 74 ASP A N 1
ATOM 591 C CA . ASP A 1 74 ? -23.646 10.302 13.110 1.00 82.62 74 ASP A CA 1
ATOM 592 C C . ASP A 1 74 ? -24.331 9.944 11.780 1.00 82.62 74 ASP A C 1
ATOM 594 O O . ASP A 1 74 ? -24.564 8.771 11.492 1.00 82.62 74 ASP A O 1
ATOM 598 N N . VAL A 1 75 ? -24.684 10.938 10.960 1.00 78.62 75 VAL A N 1
ATOM 599 C CA . VAL A 1 75 ? -25.331 10.747 9.656 1.00 78.62 75 VAL A CA 1
ATOM 600 C C . VAL A 1 75 ? -24.348 10.930 8.505 1.00 78.62 75 VAL A C 1
ATOM 602 O O . VAL A 1 75 ? -23.431 11.754 8.567 1.00 78.62 75 VAL A O 1
ATOM 605 N N . LEU A 1 76 ? -24.570 10.159 7.441 1.00 72.56 76 LEU A N 1
ATOM 606 C CA . LEU A 1 76 ? -23.895 10.333 6.161 1.00 72.56 76 LEU A CA 1
ATOM 607 C C . LEU A 1 76 ? -24.362 11.628 5.493 1.00 72.56 76 LEU A C 1
ATOM 609 O O . LEU A 1 76 ? -25.557 11.920 5.437 1.00 72.56 76 LEU A O 1
ATOM 613 N N . THR A 1 77 ? -23.419 12.394 4.956 1.00 68.25 77 THR A N 1
ATOM 614 C CA . THR A 1 77 ? -23.693 13.582 4.143 1.00 68.25 77 THR A CA 1
ATOM 615 C C . THR A 1 77 ? -23.912 13.237 2.670 1.00 68.25 77 THR A C 1
ATOM 617 O O . THR A 1 77 ? -24.596 13.980 1.962 1.00 68.25 77 THR A O 1
ATOM 620 N N . MET A 1 78 ? -23.366 12.106 2.209 1.00 66.31 78 MET A N 1
ATOM 621 C CA . MET A 1 78 ? -23.505 11.606 0.842 1.00 66.31 78 MET A CA 1
ATOM 622 C C . MET A 1 78 ? -24.334 10.318 0.818 1.00 66.31 78 MET A C 1
ATOM 624 O O . MET A 1 78 ? -23.880 9.274 1.271 1.00 66.31 78 MET A O 1
ATOM 628 N N . GLU A 1 79 ? -25.533 10.377 0.234 1.00 60.81 79 GLU A N 1
ATOM 629 C CA . GLU A 1 79 ? -26.426 9.208 0.128 1.00 60.81 79 GLU A CA 1
ATOM 630 C C . GLU A 1 79 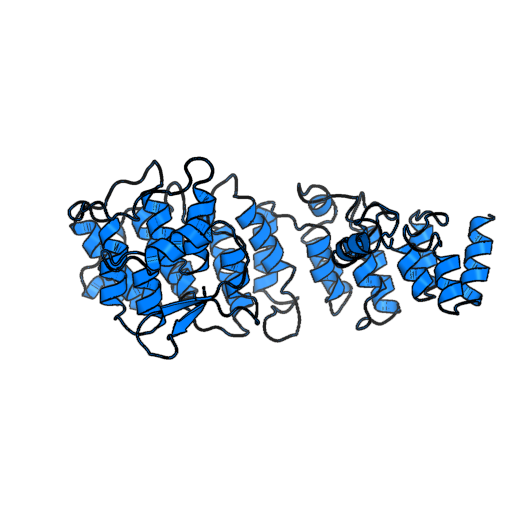? -25.990 8.217 -0.962 1.00 60.81 79 GLU A C 1
ATOM 632 O O . GLU A 1 79 ? -26.155 7.012 -0.809 1.00 60.81 79 GLU A O 1
ATOM 637 N N . LEU A 1 80 ? -25.428 8.713 -2.071 1.00 54.06 80 LEU A N 1
ATOM 638 C CA . LEU A 1 80 ? -25.094 7.885 -3.240 1.00 54.06 80 LEU A CA 1
ATOM 639 C C . LEU A 1 80 ? -23.695 7.253 -3.176 1.00 54.06 80 LEU A C 1
ATOM 641 O O . LEU A 1 80 ? -23.452 6.271 -3.869 1.00 54.06 80 LEU A O 1
ATOM 645 N N . TRP A 1 81 ? -22.782 7.817 -2.378 1.00 62.41 81 TRP A N 1
ATOM 646 C CA . TRP A 1 81 ? -21.387 7.361 -2.277 1.00 62.41 81 TRP A CA 1
ATOM 647 C C . TRP A 1 81 ? -20.899 7.419 -0.821 1.00 62.41 81 TRP A C 1
ATOM 649 O O . TRP A 1 81 ? -20.039 8.243 -0.504 1.00 62.41 81 TRP A O 1
ATOM 659 N N . PRO A 1 82 ? -21.459 6.598 0.086 1.00 64.56 82 PRO A N 1
ATOM 660 C CA . PRO A 1 82 ? -21.144 6.658 1.516 1.00 64.56 82 PRO A CA 1
ATOM 661 C C . PRO A 1 82 ? -19.653 6.497 1.835 1.00 64.56 82 PRO A C 1
ATOM 663 O O . PRO A 1 82 ? -19.129 7.175 2.715 1.00 64.56 82 PRO A O 1
ATOM 666 N N . GLU A 1 83 ? -18.960 5.648 1.071 1.00 66.88 83 GLU A N 1
ATOM 667 C CA . GLU A 1 83 ? -17.515 5.399 1.174 1.00 66.88 83 GLU A CA 1
ATOM 668 C C . GLU A 1 83 ? -16.720 6.718 1.106 1.00 66.88 83 GLU A C 1
ATOM 670 O O . GLU A 1 83 ? -15.825 6.978 1.911 1.00 66.88 83 GLU A O 1
ATOM 675 N N . ASN A 1 84 ? -17.121 7.617 0.200 1.00 71.38 84 ASN A N 1
ATOM 676 C CA . ASN A 1 84 ? -16.460 8.902 -0.025 1.00 71.38 84 ASN A CA 1
ATOM 677 C C . ASN A 1 84 ? -16.616 9.868 1.158 1.00 71.38 84 ASN A C 1
ATOM 679 O O . ASN A 1 84 ? -15.819 10.798 1.281 1.00 71.38 84 ASN A O 1
ATOM 683 N N . ASP A 1 85 ? -17.626 9.671 2.008 1.00 73.62 85 ASP A N 1
ATOM 684 C CA . ASP A 1 85 ? -17.829 10.451 3.234 1.00 73.62 85 ASP A CA 1
ATOM 685 C C . ASP A 1 85 ? -16.945 9.931 4.385 1.00 73.62 85 ASP A C 1
ATOM 687 O O . ASP A 1 85 ? -16.535 10.687 5.267 1.00 73.62 85 ASP A O 1
ATOM 691 N N . LEU A 1 86 ? -16.574 8.645 4.342 1.00 79.00 86 LEU A N 1
ATOM 692 C CA . LEU A 1 86 ? -15.681 8.003 5.309 1.00 79.00 86 LEU A CA 1
ATOM 693 C C . LEU A 1 86 ? -14.201 8.203 4.991 1.00 79.00 86 LEU A C 1
ATOM 695 O O . LEU A 1 86 ? -13.391 8.285 5.919 1.00 79.00 86 LEU A O 1
ATOM 699 N N . TRP A 1 87 ? -13.818 8.289 3.712 1.00 81.69 87 TRP A N 1
ATOM 700 C CA . TRP A 1 87 ? -12.409 8.428 3.325 1.00 81.69 87 TRP A CA 1
ATOM 701 C C . TRP A 1 87 ? -11.718 9.627 3.973 1.00 81.69 87 TRP A C 1
ATOM 703 O O . TRP A 1 87 ? -10.592 9.455 4.457 1.00 81.69 87 TRP A O 1
ATOM 713 N N . PRO A 1 88 ? -12.348 10.821 4.054 1.00 80.62 88 PRO A N 1
ATOM 714 C CA . PRO A 1 88 ? -11.742 11.952 4.724 1.00 80.62 88 PRO A CA 1
ATOM 715 C C . PRO A 1 88 ? -11.399 11.633 6.183 1.00 80.62 88 PRO A C 1
ATOM 717 O O . PRO A 1 88 ? -10.279 11.880 6.631 1.00 80.62 88 PRO A O 1
ATOM 720 N N . LEU A 1 89 ? -12.340 11.051 6.930 1.00 85.25 89 LEU A N 1
ATOM 721 C CA . LEU A 1 89 ? -12.122 10.756 8.343 1.00 85.25 89 LEU A CA 1
ATOM 722 C C . LEU A 1 89 ? -11.099 9.633 8.513 1.00 85.25 89 LEU A C 1
ATOM 724 O O . LEU A 1 89 ? -10.150 9.808 9.259 1.00 85.25 89 LEU A O 1
ATOM 728 N N . THR A 1 90 ? -11.219 8.546 7.757 1.00 87.06 90 THR A N 1
ATOM 729 C CA . THR A 1 90 ? -10.336 7.371 7.858 1.00 87.06 90 THR A CA 1
ATOM 730 C C . THR A 1 90 ? -8.892 7.685 7.470 1.00 87.06 90 THR A C 1
ATOM 732 O O . THR A 1 90 ? -7.954 7.225 8.113 1.00 87.06 90 THR A O 1
ATOM 735 N N . THR A 1 91 ? -8.678 8.540 6.469 1.00 82.06 91 THR A N 1
ATOM 736 C CA . THR A 1 91 ? -7.323 9.012 6.130 1.00 82.06 91 THR A CA 1
ATOM 737 C C . THR A 1 91 ? -6.759 9.907 7.236 1.00 82.06 91 THR A C 1
ATOM 739 O O . THR A 1 91 ? -5.551 9.967 7.440 1.00 82.06 91 THR A O 1
ATOM 742 N N . SER A 1 92 ? -7.621 10.619 7.960 1.00 81.00 92 SER A N 1
ATOM 743 C CA . SER A 1 92 ? -7.227 11.559 9.010 1.00 81.00 92 SER A CA 1
ATOM 744 C C . SER A 1 92 ? -6.943 10.888 10.343 1.00 81.00 92 SER A C 1
ATOM 746 O O . SER A 1 92 ? -5.965 11.221 10.994 1.00 81.00 92 SER A O 1
ATOM 748 N N . ASP A 1 93 ? -7.816 9.974 10.730 1.00 90.00 93 ASP A N 1
ATOM 749 C CA . ASP A 1 93 ? -7.799 9.204 11.955 1.00 90.00 93 ASP A CA 1
ATOM 750 C C . ASP A 1 93 ? -8.440 7.855 11.625 1.00 90.00 93 ASP A C 1
ATOM 752 O O . ASP A 1 93 ? -9.664 7.728 11.533 1.00 90.00 93 ASP A O 1
ATOM 756 N N . ILE A 1 94 ? -7.592 6.854 11.390 1.00 92.50 94 ILE A N 1
ATOM 757 C CA . ILE A 1 94 ? -8.030 5.526 10.955 1.00 92.50 94 ILE A CA 1
ATOM 758 C C . ILE A 1 94 ? -8.978 4.910 11.989 1.00 92.50 94 ILE A C 1
ATOM 760 O O . ILE A 1 94 ? -9.965 4.285 11.607 1.00 92.50 94 ILE A O 1
ATOM 764 N N . PHE A 1 95 ? -8.725 5.116 13.285 1.00 94.94 95 PHE A N 1
ATOM 765 C CA . PHE A 1 95 ? -9.552 4.544 14.341 1.00 94.94 95 PHE A CA 1
ATOM 766 C C . PHE A 1 95 ? -10.935 5.197 14.376 1.00 94.94 95 PHE A C 1
ATOM 768 O O . PHE A 1 95 ? -11.937 4.501 14.237 1.00 94.94 95 PHE A O 1
ATOM 775 N N . ALA A 1 96 ? -11.010 6.528 14.461 1.00 92.62 96 ALA A N 1
ATOM 776 C CA . ALA A 1 96 ? -12.293 7.234 14.445 1.00 92.62 96 ALA A CA 1
ATOM 777 C C . ALA A 1 96 ? -13.074 6.994 13.139 1.00 92.62 96 ALA A C 1
ATOM 779 O O . ALA A 1 96 ? -14.297 6.847 13.167 1.00 92.62 96 ALA A O 1
ATOM 780 N N . GLY A 1 97 ? -12.374 6.908 12.002 1.00 90.88 97 GLY A N 1
ATOM 781 C CA . GLY A 1 97 ? -12.957 6.545 10.711 1.00 90.88 97 GLY A CA 1
ATOM 782 C C . GLY A 1 97 ? -13.559 5.144 10.705 1.00 90.88 97 GLY A C 1
ATOM 783 O O . GLY A 1 97 ? -14.695 4.981 10.269 1.00 90.88 97 GLY A O 1
ATOM 784 N N . SER A 1 98 ? -12.851 4.162 11.268 1.00 92.94 98 SER A N 1
ATOM 785 C CA . SER A 1 98 ? -13.323 2.773 11.376 1.00 92.94 98 SER A CA 1
ATOM 786 C C . SER A 1 98 ? -14.546 2.652 12.287 1.00 92.94 98 SER A C 1
ATOM 788 O O . SER A 1 98 ? -15.494 1.946 11.961 1.00 92.94 98 SER A O 1
ATOM 790 N N . ILE A 1 99 ? -14.589 3.413 13.384 1.00 93.62 99 ILE A N 1
ATOM 791 C CA . ILE A 1 99 ? -15.762 3.481 14.269 1.00 93.62 99 ILE A CA 1
ATOM 792 C C . ILE A 1 99 ? -16.979 4.011 13.510 1.00 93.62 99 ILE A C 1
ATOM 794 O O . ILE A 1 99 ? -18.050 3.404 13.546 1.00 93.62 99 ILE A O 1
ATOM 798 N N . ARG A 1 100 ? -16.812 5.122 12.785 1.00 89.75 100 ARG A N 1
ATOM 799 C CA . ARG A 1 100 ? -17.892 5.712 11.986 1.00 89.75 100 ARG A CA 1
ATOM 800 C C . ARG A 1 100 ? -18.334 4.777 10.855 1.00 89.75 100 ARG A C 1
ATOM 802 O O . ARG A 1 100 ? -19.526 4.654 10.597 1.00 89.75 100 ARG A O 1
ATOM 809 N N . ALA A 1 101 ? -17.394 4.070 10.229 1.00 88.94 101 ALA A N 1
ATOM 810 C CA . ALA A 1 101 ? -17.682 3.065 9.210 1.00 88.94 101 ALA A CA 1
ATOM 811 C C . ALA A 1 101 ? -18.475 1.877 9.774 1.00 88.94 101 ALA A C 1
ATOM 813 O O . ALA A 1 101 ? -19.415 1.405 9.132 1.00 88.94 101 ALA A O 1
ATOM 814 N N . LEU A 1 102 ? -18.133 1.415 10.981 1.00 90.44 102 LEU A N 1
ATOM 815 C CA . LEU A 1 102 ? -18.842 0.334 11.657 1.00 90.44 102 LEU A CA 1
ATOM 816 C C . LEU A 1 102 ? -20.293 0.722 11.958 1.00 90.44 102 LEU A C 1
ATOM 818 O O . LEU A 1 102 ? -21.192 -0.061 11.670 1.00 90.44 102 LEU A O 1
ATOM 822 N N . MET A 1 103 ? -20.541 1.942 12.446 1.00 88.94 103 MET A N 1
ATOM 823 C CA . MET A 1 103 ? -21.900 2.435 12.725 1.00 88.94 103 MET A CA 1
ATOM 824 C C . MET A 1 103 ? -22.840 2.372 11.522 1.00 88.94 103 MET A C 1
ATOM 826 O O . MET A 1 103 ? -24.054 2.257 11.688 1.00 88.94 103 MET A O 1
ATOM 830 N N . TRP A 1 104 ? -22.281 2.484 10.320 1.00 83.31 104 TRP A N 1
ATOM 831 C CA . TRP A 1 104 ? -23.027 2.468 9.067 1.00 83.31 104 TRP A CA 1
ATOM 832 C C . TRP A 1 104 ? -22.977 1.127 8.351 1.00 83.31 104 TRP A C 1
ATOM 834 O O . TRP A 1 104 ? -23.568 0.981 7.280 1.00 83.31 104 TRP A O 1
ATOM 844 N N . SER A 1 105 ? -22.324 0.128 8.944 1.00 83.38 105 SER A N 1
ATOM 845 C CA . SER A 1 105 ? -22.469 -1.238 8.475 1.00 83.38 105 SER A CA 1
ATOM 846 C C . SER A 1 105 ? -23.934 -1.670 8.628 1.00 83.38 105 SER A C 1
ATOM 848 O O . SER A 1 105 ? -24.486 -1.562 9.726 1.00 83.38 105 SER A O 1
ATOM 850 N N . PRO A 1 106 ? -24.583 -2.205 7.576 1.00 79.94 106 PRO A N 1
ATOM 851 C CA . PRO A 1 106 ? -25.969 -2.668 7.659 1.00 79.94 106 PRO A CA 1
ATOM 852 C C . PRO A 1 106 ? -26.204 -3.740 8.730 1.00 79.94 106 PRO A C 1
ATOM 854 O O . PRO A 1 106 ? -27.333 -3.921 9.183 1.00 79.94 106 PRO A O 1
ATOM 857 N N . SER A 1 107 ? -25.152 -4.469 9.114 1.00 80.38 107 SER A N 1
ATOM 858 C CA . SER A 1 107 ? -25.200 -5.513 10.136 1.00 80.38 107 SER A CA 1
ATOM 859 C C . SER A 1 107 ? -24.921 -5.005 11.550 1.00 80.38 107 SER A C 1
ATOM 861 O O . SER A 1 107 ? -25.025 -5.789 12.491 1.00 80.38 107 SER A O 1
ATOM 863 N N . PHE A 1 108 ? -24.552 -3.733 11.727 1.00 87.69 108 PHE A N 1
ATOM 864 C CA . PHE A 1 108 ? -24.130 -3.236 13.028 1.00 87.69 108 PHE A CA 1
ATOM 865 C C . PHE A 1 108 ? -25.302 -3.072 13.995 1.00 87.69 108 PHE A C 1
ATOM 867 O O . PHE A 1 108 ? -26.321 -2.441 13.707 1.00 87.69 108 PHE A O 1
ATOM 874 N N . THR A 1 109 ? -25.105 -3.599 15.199 1.00 89.88 109 THR A N 1
ATOM 875 C CA . THR A 1 109 ? -25.981 -3.384 16.345 1.00 89.88 109 THR A CA 1
ATOM 876 C C . THR A 1 109 ? -25.191 -2.717 17.467 1.00 89.88 109 THR A C 1
ATOM 878 O O . THR A 1 109 ? -24.133 -3.240 17.818 1.00 89.88 109 THR A O 1
ATOM 881 N N . PRO A 1 110 ? -25.692 -1.620 18.073 1.00 93.12 110 PRO A N 1
ATOM 882 C CA . PRO A 1 110 ? -25.017 -0.971 19.192 1.00 93.12 110 PRO A CA 1
ATOM 883 C C . PRO A 1 110 ? -24.702 -1.944 20.331 1.00 93.12 110 PRO A C 1
ATOM 885 O O . PRO A 1 110 ? -25.564 -2.731 20.732 1.00 93.12 110 PRO A O 1
ATOM 888 N N . PHE A 1 111 ? -23.493 -1.843 20.875 1.00 94.94 111 PHE A N 1
ATOM 889 C CA . PHE A 1 111 ? -22.988 -2.727 21.916 1.00 94.94 111 PHE A CA 1
ATOM 890 C C . PHE A 1 111 ? -23.720 -2.516 23.240 1.00 94.94 111 PHE A C 1
ATOM 892 O O . PHE A 1 111 ? -24.013 -1.385 23.654 1.00 94.94 111 PHE A O 1
ATOM 899 N N . GLU A 1 112 ? -23.980 -3.623 23.929 1.00 95.75 112 GLU A N 1
ATOM 900 C CA . GLU A 1 112 ? -24.483 -3.603 25.300 1.00 95.75 112 GLU A CA 1
ATOM 901 C C . GLU A 1 112 ? -23.419 -3.031 26.248 1.00 95.75 112 GLU A C 1
ATOM 903 O O . GLU A 1 112 ? -22.217 -3.143 26.005 1.00 95.75 112 GLU A O 1
ATOM 908 N N . ASP A 1 113 ? -23.847 -2.451 27.371 1.00 94.69 113 ASP A N 1
ATOM 909 C CA . ASP A 1 113 ? -22.946 -1.737 28.290 1.00 94.69 113 ASP A CA 1
ATOM 910 C C . ASP A 1 113 ? -21.755 -2.583 28.765 1.00 94.69 113 ASP A C 1
ATOM 912 O O . ASP A 1 113 ? -20.644 -2.071 28.889 1.00 94.69 113 ASP A O 1
ATOM 916 N N . LYS A 1 114 ? -21.974 -3.882 29.003 1.00 95.62 114 LYS A N 1
ATOM 917 C CA . LYS A 1 114 ? -20.923 -4.807 29.445 1.00 95.62 114 LYS A CA 1
ATOM 918 C C . LYS A 1 114 ? -19.862 -5.030 28.363 1.00 95.62 114 LYS A C 1
ATOM 920 O O . LYS A 1 114 ? -18.673 -5.008 28.664 1.00 95.62 114 LYS A O 1
ATOM 925 N N . GLU A 1 115 ? -20.293 -5.255 27.125 1.00 96.62 115 GLU A N 1
ATOM 926 C CA . GLU A 1 115 ? -19.387 -5.447 25.991 1.00 96.62 115 GLU A CA 1
ATOM 927 C C . GLU A 1 115 ? -18.624 -4.157 25.696 1.00 96.62 115 GLU A C 1
ATOM 929 O O . GLU A 1 115 ? -17.404 -4.181 25.567 1.00 96.62 115 GLU A O 1
ATOM 934 N N . TRP A 1 116 ? -19.322 -3.018 25.693 1.00 96.56 116 TRP A N 1
ATOM 935 C CA . TRP A 1 116 ? -18.710 -1.708 25.498 1.00 96.56 116 TRP A CA 1
ATOM 936 C C . TRP A 1 116 ? -17.622 -1.412 26.539 1.00 96.56 116 TRP A C 1
ATOM 938 O O . TRP A 1 116 ? -16.532 -0.971 26.182 1.00 96.56 116 TRP A O 1
ATOM 948 N N . GLN A 1 117 ? -17.885 -1.690 27.823 1.00 96.69 117 GLN A N 1
ATOM 949 C CA . GLN A 1 117 ? -16.893 -1.527 28.892 1.00 96.69 117 GLN A CA 1
ATOM 950 C C . GLN A 1 117 ? -15.671 -2.425 28.673 1.00 96.69 117 GLN A C 1
ATOM 952 O O . GLN A 1 117 ? -14.540 -1.978 28.873 1.00 96.69 117 GLN A O 1
ATOM 957 N N . CYS A 1 118 ? -15.888 -3.669 28.235 1.00 98.06 118 CYS A N 1
ATOM 958 C CA . CYS A 1 118 ? -14.797 -4.585 27.927 1.00 98.06 118 CYS A CA 1
ATOM 959 C C . CYS A 1 118 ? -13.965 -4.091 26.735 1.00 98.06 118 CYS A C 1
ATOM 961 O O . CYS A 1 118 ? -12.744 -3.980 26.854 1.00 98.06 118 CYS A O 1
ATOM 963 N N . LEU A 1 119 ? -14.619 -3.707 25.633 1.00 98.06 119 LEU A N 1
ATOM 964 C CA . LEU A 1 119 ? -13.978 -3.135 24.449 1.00 98.06 119 LEU A CA 1
ATOM 965 C C . LEU A 1 119 ? -13.155 -1.901 24.814 1.00 98.06 119 LEU A C 1
ATOM 967 O O . LEU A 1 119 ? -11.994 -1.809 24.438 1.00 98.06 119 LEU A O 1
ATOM 971 N N . ARG A 1 120 ? -13.719 -0.970 25.586 1.00 97.88 120 ARG A N 1
ATOM 972 C CA . ARG A 1 120 ? -13.018 0.235 26.038 1.00 97.88 120 ARG A CA 1
ATOM 973 C C . ARG A 1 120 ? -11.776 -0.093 26.876 1.00 97.88 120 ARG A C 1
ATOM 975 O O . ARG A 1 120 ? -10.718 0.511 26.677 1.00 97.88 120 ARG A O 1
ATOM 982 N N . GLY A 1 121 ? -11.878 -1.041 27.805 1.00 98.31 121 GLY A N 1
ATOM 983 C CA . GLY A 1 121 ? -10.727 -1.498 28.585 1.00 98.31 121 GLY A CA 1
ATOM 984 C C . GLY A 1 121 ? -9.626 -2.067 27.686 1.00 98.31 121 GLY A C 1
ATOM 985 O O . GLY A 1 121 ? -8.485 -1.604 27.723 1.00 98.31 121 GLY A O 1
ATOM 986 N N . LEU A 1 122 ? -9.987 -3.011 26.813 1.00 98.62 122 LEU A N 1
ATOM 987 C CA . LEU A 1 122 ? -9.055 -3.668 25.894 1.00 98.62 122 LEU A CA 1
ATOM 988 C C . LEU A 1 122 ? -8.457 -2.689 24.875 1.00 98.62 122 LEU A C 1
ATOM 990 O O . LEU A 1 122 ? -7.266 -2.771 24.592 1.00 98.62 122 LEU A O 1
ATOM 994 N N . ALA A 1 123 ? -9.231 -1.719 24.386 1.00 98.50 123 ALA A N 1
ATOM 995 C CA . ALA A 1 123 ? -8.767 -0.668 23.484 1.00 98.50 123 ALA A CA 1
ATOM 996 C C . ALA A 1 123 ? -7.656 0.175 24.122 1.00 98.50 123 ALA A C 1
ATOM 998 O O . ALA A 1 123 ? -6.624 0.423 23.500 1.00 98.50 123 ALA A O 1
ATOM 999 N N . SER A 1 124 ? -7.823 0.561 25.389 1.00 98.31 124 SER A N 1
ATOM 1000 C CA . SER A 1 124 ? -6.800 1.301 26.135 1.00 98.31 124 SER A CA 1
ATOM 1001 C C . SER A 1 124 ? -5.521 0.491 26.338 1.00 98.31 124 SER A C 1
ATOM 1003 O O . SER A 1 124 ? -4.420 1.042 26.260 1.00 98.31 124 SER A O 1
ATOM 1005 N N . LEU A 1 125 ? -5.642 -0.817 26.585 1.00 98.50 125 LEU A N 1
ATOM 1006 C CA . LEU A 1 125 ? -4.486 -1.708 26.687 1.00 98.50 125 LEU A CA 1
ATOM 1007 C C . LEU A 1 125 ? -3.781 -1.864 25.337 1.00 98.50 125 LEU A C 1
ATOM 1009 O O . LEU A 1 125 ? -2.575 -1.634 25.257 1.00 98.50 125 LEU A O 1
ATOM 1013 N N . ALA A 1 126 ? -4.530 -2.168 24.274 1.00 98.12 126 ALA A N 1
ATOM 1014 C CA . ALA A 1 126 ? -4.004 -2.363 22.924 1.00 98.12 126 ALA A CA 1
ATOM 1015 C C . ALA A 1 126 ? -3.313 -1.102 22.389 1.00 98.12 126 ALA A C 1
ATOM 1017 O O . ALA A 1 126 ? -2.341 -1.195 21.646 1.00 98.12 126 ALA A O 1
ATOM 1018 N N . TRP A 1 127 ? -3.755 0.087 22.813 1.00 97.88 127 TRP A N 1
ATOM 1019 C CA . TRP A 1 127 ? -3.126 1.350 22.425 1.00 97.88 127 TRP A CA 1
ATOM 1020 C C . TRP A 1 127 ? -1.688 1.501 22.947 1.00 97.88 127 TRP A C 1
ATOM 1022 O O . TRP A 1 127 ? -0.853 2.168 22.326 1.00 97.88 127 TRP A O 1
ATOM 1032 N N . ASN A 1 128 ? -1.401 0.895 24.104 1.00 97.06 128 ASN A N 1
ATOM 1033 C CA . ASN A 1 128 ? -0.175 1.114 24.873 1.00 97.06 128 ASN A CA 1
ATOM 1034 C C . ASN A 1 128 ? 0.740 -0.117 24.956 1.00 97.06 128 ASN A C 1
ATOM 1036 O O . ASN A 1 128 ? 1.902 0.019 25.336 1.00 97.06 128 ASN A O 1
ATOM 1040 N N . ILE A 1 129 ? 0.237 -1.309 24.633 1.00 97.94 129 ILE A N 1
ATOM 1041 C CA . ILE A 1 129 ? 0.955 -2.577 24.774 1.00 97.94 129 ILE A CA 1
ATOM 1042 C C . ILE A 1 129 ? 1.010 -3.274 23.409 1.00 97.94 129 ILE A C 1
ATOM 1044 O O . ILE A 1 129 ? -0.031 -3.597 22.853 1.00 97.94 129 ILE A O 1
ATOM 1048 N N . ASP A 1 130 ? 2.216 -3.493 22.874 1.00 96.81 130 ASP A N 1
ATOM 1049 C CA . ASP A 1 130 ? 2.459 -4.316 21.668 1.00 96.81 130 ASP A CA 1
ATOM 1050 C C . ASP A 1 130 ? 2.758 -5.785 22.013 1.00 96.81 130 ASP A C 1
ATOM 1052 O O . ASP A 1 130 ? 2.551 -6.677 21.204 1.00 96.81 130 ASP A O 1
ATOM 1056 N N . ASP A 1 131 ? 3.245 -6.054 23.224 1.00 98.31 131 ASP A N 1
ATOM 1057 C CA . ASP A 1 131 ? 3.597 -7.407 23.650 1.00 98.31 131 ASP A CA 1
ATOM 1058 C C . ASP A 1 131 ? 2.331 -8.235 23.971 1.00 98.31 131 ASP A C 1
ATOM 1060 O O . ASP A 1 131 ? 1.582 -7.850 24.880 1.00 98.31 131 ASP A O 1
ATOM 1064 N N . PRO A 1 132 ? 2.070 -9.353 23.262 1.00 98.19 132 PRO A N 1
ATOM 1065 C CA . PRO A 1 132 ? 0.850 -10.139 23.449 1.00 98.19 132 PRO A CA 1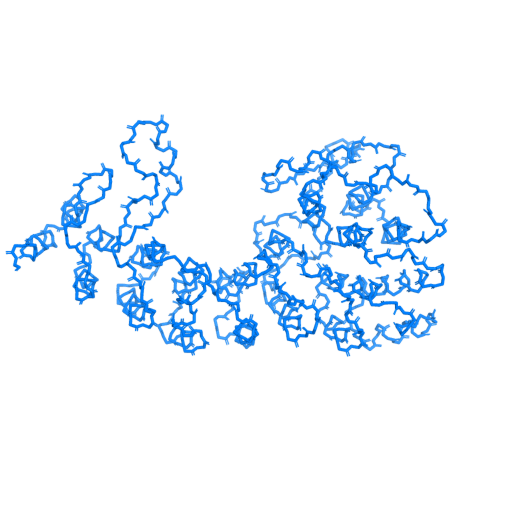
ATOM 1066 C C . PRO A 1 132 ? 0.688 -10.715 24.859 1.00 98.19 132 PRO A C 1
ATOM 1068 O O . PRO A 1 132 ? -0.401 -10.645 25.432 1.00 98.19 132 PRO A O 1
ATOM 1071 N N . ASP A 1 133 ? 1.770 -11.228 25.449 1.00 98.00 133 ASP A N 1
ATOM 1072 C CA . ASP A 1 133 ? 1.738 -11.869 26.767 1.00 98.00 133 ASP A CA 1
ATOM 1073 C C . ASP A 1 133 ? 1.421 -10.849 27.865 1.00 98.00 133 ASP A C 1
ATOM 1075 O O . ASP A 1 133 ? 0.591 -11.088 28.753 1.00 98.00 133 ASP A O 1
ATOM 1079 N N . LYS A 1 134 ? 2.039 -9.666 27.788 1.00 98.38 134 LYS A N 1
ATOM 1080 C CA . LYS A 1 134 ? 1.751 -8.546 28.682 1.00 98.38 134 LYS A CA 1
ATOM 1081 C C . LYS A 1 134 ? 0.329 -8.035 28.486 1.00 98.38 134 LYS A C 1
ATOM 1083 O O . LYS A 1 134 ? -0.345 -7.771 29.480 1.00 98.38 134 LYS A O 1
ATOM 1088 N N . PHE A 1 135 ? -0.139 -7.914 27.242 1.00 98.50 135 PHE A N 1
ATOM 1089 C CA . PHE A 1 135 ? -1.513 -7.506 26.949 1.00 98.50 135 PHE A CA 1
ATOM 1090 C C . PHE A 1 135 ? -2.511 -8.468 27.601 1.00 98.50 135 PHE A C 1
ATOM 1092 O O . PHE A 1 135 ? -3.390 -8.025 28.340 1.00 98.50 135 PHE A O 1
ATOM 1099 N N . GLN A 1 136 ? -2.329 -9.776 27.409 1.00 97.38 136 GLN A N 1
ATOM 1100 C CA . GLN A 1 136 ? -3.208 -10.801 27.965 1.00 97.38 136 GLN A CA 1
ATOM 1101 C C . GLN A 1 136 ? -3.165 -10.837 29.497 1.00 97.38 136 GLN A C 1
ATOM 1103 O O . GLN A 1 136 ? -4.212 -10.916 30.142 1.00 97.38 136 GLN A O 1
ATOM 1108 N N . THR A 1 137 ? -1.972 -10.734 30.087 1.00 98.06 137 THR A N 1
ATOM 1109 C CA . THR A 1 137 ? -1.797 -10.714 31.547 1.00 98.06 137 THR A CA 1
ATOM 1110 C C . THR A 1 137 ? -2.503 -9.507 32.163 1.00 98.06 137 THR A C 1
ATOM 1112 O O . THR A 1 137 ? -3.318 -9.666 33.069 1.00 98.06 137 THR A O 1
ATOM 1115 N N . THR A 1 138 ? -2.263 -8.303 31.634 1.00 98.31 138 THR A N 1
ATOM 1116 C CA . THR A 1 138 ? -2.895 -7.079 32.142 1.00 98.31 138 THR A CA 1
ATOM 1117 C C . THR A 1 138 ? -4.406 -7.068 31.898 1.00 98.31 138 THR A C 1
ATOM 1119 O O . THR A 1 138 ? -5.155 -6.619 32.764 1.00 98.31 138 THR A O 1
ATOM 1122 N N . ALA A 1 139 ? -4.882 -7.595 30.765 1.00 97.69 139 ALA A N 1
ATOM 1123 C CA . ALA A 1 139 ? -6.313 -7.751 30.513 1.00 97.69 139 ALA A CA 1
ATOM 1124 C C . ALA A 1 139 ? -6.965 -8.664 31.563 1.00 97.69 139 ALA A C 1
ATOM 1126 O O . ALA A 1 139 ? -7.974 -8.288 32.162 1.00 97.69 139 ALA A O 1
ATOM 1127 N N . HIS A 1 140 ? -6.346 -9.811 31.859 1.00 97.38 140 HIS A N 1
ATOM 1128 C CA . HIS A 1 140 ? -6.830 -10.743 32.876 1.00 97.38 140 HIS A CA 1
ATOM 1129 C C . HIS A 1 140 ? -6.872 -10.114 34.277 1.00 97.38 140 HIS A C 1
ATOM 1131 O O . HIS A 1 140 ? -7.881 -10.230 34.971 1.00 97.38 140 HIS A O 1
ATOM 1137 N N . GLU A 1 141 ? -5.818 -9.396 34.674 1.00 97.75 141 GLU A N 1
ATOM 1138 C CA . GLU A 1 141 ? -5.750 -8.676 35.955 1.00 97.75 141 GLU A CA 1
ATOM 1139 C C . GLU A 1 141 ? -6.844 -7.605 36.095 1.00 97.75 141 GLU A C 1
ATOM 1141 O O . GLU A 1 141 ? -7.338 -7.365 37.197 1.00 97.75 141 GLU A O 1
ATOM 1146 N N . GLN A 1 142 ? -7.255 -6.985 34.984 1.00 97.69 142 GLN A N 1
ATOM 1147 C CA . GLN A 1 142 ? -8.346 -6.004 34.941 1.00 97.69 142 GLN A CA 1
ATOM 1148 C C . GLN A 1 142 ? -9.736 -6.638 34.758 1.00 97.69 142 GLN A C 1
ATOM 1150 O O . GLN A 1 142 ? -10.731 -5.918 34.677 1.00 97.69 142 GLN A O 1
ATOM 1155 N N . GLY A 1 143 ? -9.831 -7.971 34.701 1.00 97.00 143 GLY A N 1
ATOM 1156 C CA . GLY A 1 143 ? -11.093 -8.679 34.474 1.00 97.00 143 GLY A CA 1
ATOM 1157 C C . GLY A 1 143 ? -11.678 -8.461 33.074 1.00 97.00 143 GLY A C 1
ATOM 1158 O O . GLY A 1 143 ? -12.890 -8.578 32.893 1.00 97.00 143 GLY A O 1
ATOM 1159 N N . LEU A 1 144 ? -10.835 -8.121 32.098 1.00 97.69 144 LEU A N 1
ATOM 1160 C CA . LEU A 1 144 ? -11.204 -7.930 30.700 1.00 97.69 144 LEU A CA 1
ATOM 1161 C C . LEU A 1 144 ? -11.021 -9.248 29.942 1.00 97.69 144 LEU A C 1
ATOM 1163 O O . LEU A 1 144 ? -9.937 -9.828 29.939 1.00 97.69 144 LEU A O 1
ATOM 1167 N N . ASP A 1 145 ? -12.082 -9.714 29.289 1.00 94.75 145 ASP A N 1
ATOM 1168 C CA . ASP A 1 145 ? -12.097 -10.993 28.580 1.00 94.75 145 ASP A CA 1
ATOM 1169 C C . ASP A 1 145 ? -12.280 -10.770 27.078 1.00 94.75 145 ASP A C 1
ATOM 1171 O O . ASP A 1 145 ? -13.359 -10.391 26.620 1.00 94.75 145 ASP A O 1
ATOM 1175 N N . LEU A 1 146 ? -11.228 -11.048 26.306 1.00 95.06 146 LEU A N 1
ATOM 1176 C CA . LEU A 1 146 ? -11.232 -10.939 24.847 1.00 95.06 146 LEU A CA 1
ATOM 1177 C C . LEU A 1 146 ? -12.330 -11.801 24.201 1.00 95.06 146 LEU A C 1
ATOM 1179 O O . LEU A 1 146 ? -12.896 -11.409 23.185 1.00 95.06 146 LEU A O 1
ATOM 1183 N N . SER A 1 147 ? -12.679 -12.943 24.806 1.00 94.12 147 SER A N 1
ATOM 1184 C CA . SER A 1 147 ? -13.726 -13.836 24.292 1.00 94.12 147 SER A CA 1
ATOM 1185 C C . SER A 1 147 ? -15.146 -13.293 24.482 1.00 94.12 147 SER A C 1
ATOM 1187 O O . SER A 1 147 ? -16.092 -13.820 23.896 1.00 94.12 147 SER A O 1
ATOM 1189 N N . SER A 1 148 ? -15.298 -12.230 25.279 1.00 93.69 148 SER A N 1
ATOM 1190 C CA . SER A 1 148 ? -16.575 -11.547 25.486 1.00 93.69 148 SER A CA 1
ATOM 1191 C C . SER A 1 148 ? -16.902 -10.510 24.410 1.00 93.69 148 SER A C 1
ATOM 1193 O O . SER A 1 148 ? -18.025 -10.006 24.392 1.00 93.69 148 SER A O 1
ATOM 1195 N N . LEU A 1 149 ? -15.949 -10.201 23.525 1.00 96.25 149 LEU A N 1
ATOM 1196 C CA . LEU A 1 149 ? -16.150 -9.272 22.420 1.00 96.25 149 LEU A CA 1
ATOM 1197 C C . LEU A 1 149 ? -16.828 -9.952 21.229 1.00 96.25 149 LEU A C 1
ATOM 1199 O O . LEU A 1 149 ? -16.472 -11.069 20.842 1.00 96.25 149 LEU A O 1
ATOM 1203 N N . SER A 1 150 ? -17.766 -9.243 20.605 1.00 95.94 150 SER A N 1
ATOM 1204 C CA . SER A 1 150 ? -18.209 -9.558 19.249 1.00 95.94 150 SER A CA 1
ATOM 1205 C C . SER A 1 150 ? -17.052 -9.438 18.246 1.00 95.94 150 SER A C 1
ATOM 1207 O O . SER A 1 150 ? -16.069 -8.731 18.499 1.00 95.94 150 SER A O 1
ATOM 1209 N N . PRO A 1 151 ? -17.162 -10.093 17.078 1.00 95.88 151 PRO A N 1
ATOM 1210 C CA . PRO A 1 151 ? -16.220 -9.897 15.981 1.00 95.88 151 PRO A CA 1
ATOM 1211 C C . PRO A 1 151 ? -16.043 -8.423 15.581 1.00 95.88 151 PRO A C 1
ATOM 1213 O O . PRO A 1 151 ? -14.925 -7.986 15.326 1.00 95.88 151 PRO A O 1
ATOM 1216 N N . GLU A 1 152 ? -17.122 -7.635 15.587 1.00 95.31 152 GLU A N 1
ATOM 1217 C CA . GLU A 1 152 ? -17.113 -6.202 15.279 1.00 95.31 152 GLU A CA 1
ATOM 1218 C C . GLU A 1 152 ? -16.324 -5.390 16.316 1.00 95.31 152 GLU A C 1
ATOM 1220 O O . GLU A 1 152 ? -15.590 -4.471 15.964 1.00 95.31 152 GLU A O 1
ATOM 1225 N N . ALA A 1 153 ? -16.438 -5.729 17.602 1.00 96.25 153 ALA A N 1
ATOM 1226 C CA . ALA A 1 153 ? -15.636 -5.101 18.647 1.00 96.25 153 ALA A CA 1
ATOM 1227 C C . ALA A 1 153 ? -14.155 -5.516 18.556 1.00 96.25 153 ALA A C 1
ATOM 1229 O O . ALA A 1 153 ? -13.263 -4.693 18.769 1.00 96.25 153 ALA A O 1
ATOM 1230 N N . ALA A 1 154 ? -13.877 -6.778 18.219 1.00 96.88 154 ALA A N 1
ATOM 1231 C CA . ALA A 1 154 ? -12.516 -7.283 18.063 1.00 96.88 154 ALA A CA 1
ATOM 1232 C C . ALA A 1 154 ? -11.785 -6.655 16.862 1.00 96.88 154 ALA A C 1
ATOM 1234 O O . ALA A 1 154 ? -10.597 -6.350 16.967 1.00 96.88 154 ALA A O 1
ATOM 1235 N N . ASP A 1 155 ? -12.493 -6.388 15.762 1.00 97.25 155 ASP A N 1
ATOM 1236 C CA . ASP A 1 155 ? -11.981 -5.656 14.595 1.00 97.25 155 ASP A CA 1
ATOM 1237 C C . ASP A 1 155 ? -11.366 -4.305 14.984 1.00 97.25 155 ASP A C 1
ATOM 1239 O O . ASP A 1 155 ? -10.245 -3.977 14.594 1.00 97.25 155 ASP A O 1
ATOM 1243 N N . LEU A 1 156 ? -12.029 -3.567 15.875 1.00 97.75 156 LEU A N 1
ATOM 1244 C CA . LEU A 1 156 ? -11.536 -2.281 16.368 1.00 97.75 156 LEU A CA 1
ATOM 1245 C C . LEU A 1 156 ? -10.232 -2.405 17.170 1.00 97.75 156 LEU A C 1
ATOM 1247 O O . LEU A 1 156 ? -9.421 -1.477 17.159 1.00 97.75 156 LEU A O 1
ATOM 1251 N N . LEU A 1 157 ? -9.982 -3.542 17.831 1.00 98.31 157 LEU A N 1
ATOM 1252 C CA . LEU A 1 157 ? -8.695 -3.798 18.486 1.00 98.31 157 LEU A CA 1
ATOM 1253 C C . LEU A 1 157 ? -7.575 -4.002 17.461 1.00 98.31 157 LEU A C 1
ATOM 1255 O O . LEU A 1 157 ? -6.478 -3.471 17.654 1.00 98.31 157 LEU A O 1
ATOM 1259 N N . LEU A 1 158 ? -7.840 -4.708 16.355 1.00 98.31 158 LEU A N 1
ATOM 1260 C CA . LEU A 1 158 ? -6.872 -4.828 15.262 1.00 98.31 158 LEU A CA 1
ATOM 1261 C C . LEU A 1 158 ? -6.608 -3.465 14.614 1.00 98.31 158 LEU A C 1
ATOM 1263 O O . LEU A 1 158 ? -5.453 -3.150 14.330 1.00 98.31 158 LEU A O 1
ATOM 1267 N N . VAL A 1 159 ? -7.636 -2.625 14.445 1.00 97.81 159 VAL A N 1
ATOM 1268 C CA . VAL A 1 159 ? -7.470 -1.247 13.956 1.00 97.81 159 VAL A CA 1
ATOM 1269 C C . VAL A 1 159 ? -6.576 -0.432 14.893 1.00 97.81 159 VAL A C 1
ATOM 1271 O O . VAL A 1 159 ? -5.709 0.298 14.417 1.00 97.81 159 VAL A O 1
ATOM 1274 N N . ILE A 1 160 ? -6.714 -0.564 16.216 1.00 97.94 160 ILE A N 1
ATOM 1275 C CA . ILE A 1 160 ? -5.799 0.090 17.168 1.00 97.94 160 ILE A CA 1
ATOM 1276 C C . ILE A 1 160 ? -4.370 -0.411 16.971 1.00 97.94 160 ILE A C 1
ATOM 1278 O O . ILE A 1 160 ? -3.450 0.403 16.865 1.00 97.94 160 ILE A O 1
ATOM 1282 N N . CYS A 1 161 ? -4.173 -1.726 16.871 1.00 97.75 161 CYS A N 1
ATOM 1283 C CA . CYS A 1 161 ? -2.844 -2.289 16.644 1.00 97.75 161 CYS A CA 1
ATOM 1284 C C . CYS A 1 161 ? -2.245 -1.780 15.326 1.00 97.75 161 CYS A C 1
ATOM 1286 O O . CYS A 1 161 ? -1.066 -1.427 15.276 1.00 97.75 161 CYS A O 1
ATOM 1288 N N . TYR A 1 162 ? -3.068 -1.639 14.287 1.00 96.88 162 TYR A N 1
ATOM 1289 C CA . TYR A 1 162 ? -2.672 -1.049 13.016 1.00 96.88 162 TYR A CA 1
ATOM 1290 C C . TYR A 1 162 ? -2.272 0.426 13.162 1.00 96.88 162 TYR A C 1
ATOM 1292 O O . TYR A 1 162 ? -1.148 0.801 12.813 1.00 96.88 162 TYR A O 1
ATOM 1300 N N . CYS A 1 163 ? -3.133 1.254 13.762 1.00 95.00 163 CYS A N 1
ATOM 1301 C CA . CYS A 1 163 ? -2.866 2.662 14.064 1.00 95.00 163 CYS A CA 1
ATOM 1302 C C . CYS A 1 163 ? -1.549 2.837 14.820 1.00 95.00 163 CYS A C 1
ATOM 1304 O O . CYS A 1 163 ? -0.775 3.732 14.502 1.00 95.00 163 CYS A O 1
ATOM 1306 N N . ARG A 1 164 ? -1.275 1.959 15.788 1.00 95.19 164 ARG A N 1
ATOM 1307 C CA . ARG A 1 164 ? -0.108 2.026 16.671 1.00 95.19 164 ARG A CA 1
ATOM 1308 C C . ARG A 1 164 ? 1.126 1.298 16.153 1.00 95.19 164 ARG A C 1
ATOM 1310 O O . ARG A 1 164 ? 2.181 1.440 16.762 1.00 95.19 164 ARG A O 1
ATOM 1317 N N . ARG A 1 165 ? 1.022 0.580 15.027 1.00 94.69 165 ARG A N 1
ATOM 1318 C CA . ARG A 1 165 ? 2.082 -0.290 14.482 1.00 94.69 165 ARG A CA 1
ATOM 1319 C C . ARG A 1 165 ? 2.499 -1.409 15.443 1.00 94.69 165 ARG A C 1
ATOM 1321 O O . ARG A 1 165 ? 3.656 -1.819 15.453 1.00 94.69 165 ARG A O 1
ATOM 1328 N N . HIS A 1 166 ? 1.562 -1.902 16.246 1.00 96.88 166 HIS A N 1
ATOM 1329 C CA . HIS A 1 166 ? 1.781 -3.017 17.161 1.00 96.88 166 HIS A CA 1
ATOM 1330 C C . HIS A 1 166 ? 1.722 -4.340 16.388 1.00 96.88 166 HIS A C 1
ATOM 1332 O O . HIS A 1 166 ? 0.686 -5.001 16.332 1.00 96.88 166 HIS A O 1
ATOM 1338 N N . VAL A 1 167 ? 2.819 -4.672 15.701 1.00 96.44 167 VAL A N 1
ATOM 1339 C CA . VAL A 1 167 ? 2.905 -5.830 14.799 1.00 96.44 167 VAL A CA 1
ATOM 1340 C C . VAL A 1 167 ? 2.668 -7.141 15.546 1.00 96.44 167 VAL A C 1
ATOM 1342 O O . VAL A 1 167 ? 1.947 -7.997 15.039 1.00 96.44 167 VAL A O 1
ATOM 1345 N N . ASN A 1 168 ? 3.243 -7.288 16.743 1.00 97.62 168 ASN A N 1
ATOM 1346 C CA . ASN A 1 168 ? 3.199 -8.545 17.487 1.00 97.62 168 ASN A CA 1
ATOM 1347 C C . ASN A 1 168 ? 1.806 -8.773 18.079 1.00 97.62 168 ASN A C 1
ATOM 1349 O O . ASN A 1 168 ? 1.255 -9.870 17.971 1.00 97.62 168 ASN A O 1
ATOM 1353 N N . LEU A 1 169 ? 1.202 -7.725 18.655 1.00 98.38 169 LEU A N 1
ATOM 1354 C CA . LEU A 1 169 ? -0.171 -7.817 19.147 1.00 98.38 169 LEU A CA 1
ATOM 1355 C C . LEU A 1 169 ? -1.162 -8.041 18.0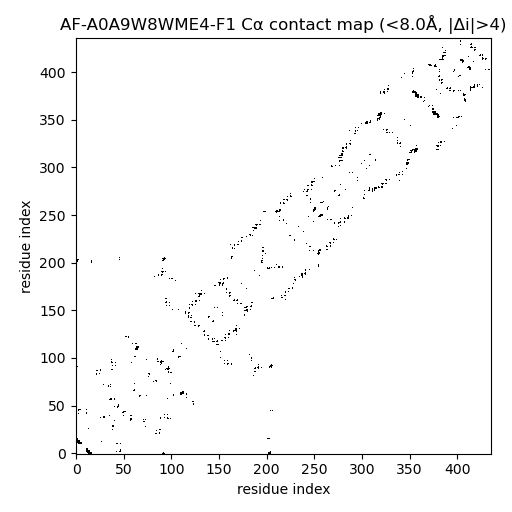02 1.00 98.38 169 LEU A C 1
ATOM 1357 O O . LEU A 1 169 ? -2.066 -8.860 18.146 1.00 98.38 169 LEU A O 1
ATOM 1361 N N . LEU A 1 170 ? -0.987 -7.365 16.860 1.00 98.31 170 LEU A N 1
ATOM 1362 C CA . LEU A 1 170 ? -1.850 -7.568 15.695 1.00 98.31 170 LEU A CA 1
ATOM 1363 C C . LEU A 1 170 ? -1.798 -9.019 15.215 1.00 98.31 170 LEU A C 1
ATOM 1365 O O . LEU A 1 170 ? -2.851 -9.620 15.025 1.00 98.31 170 LEU A O 1
ATOM 1369 N N . GLU A 1 171 ? -0.600 -9.590 15.056 1.00 98.00 171 GLU A N 1
ATOM 1370 C CA . GLU A 1 171 ? -0.430 -10.994 14.670 1.00 98.00 171 GLU A CA 1
ATOM 1371 C C . GLU A 1 171 ? -1.157 -11.928 15.645 1.00 98.00 171 GLU A C 1
ATOM 1373 O O . GLU A 1 171 ? -1.950 -12.772 15.227 1.00 98.00 171 GLU A O 1
ATOM 1378 N N . HIS A 1 172 ? -0.952 -11.738 16.951 1.00 97.69 172 HIS A N 1
ATOM 1379 C CA . HIS A 1 172 ? -1.623 -12.534 17.973 1.00 97.69 172 HIS A CA 1
ATOM 1380 C C . HIS A 1 172 ? -3.153 -12.438 17.875 1.00 97.69 172 HIS A C 1
ATOM 1382 O O . HIS A 1 172 ? -3.842 -13.462 17.908 1.00 97.69 172 HIS A O 1
ATOM 1388 N N . LEU A 1 173 ? -3.697 -11.225 17.737 1.00 97.75 173 LEU A N 1
ATOM 1389 C CA . LEU A 1 173 ? -5.140 -11.009 17.662 1.00 97.75 173 LEU A CA 1
ATOM 1390 C C . LEU A 1 173 ? -5.738 -11.608 16.386 1.00 97.75 173 LEU A C 1
ATOM 1392 O O . LEU A 1 173 ? -6.758 -12.285 16.486 1.00 97.75 173 LEU A O 1
ATOM 1396 N N . VAL A 1 174 ? -5.081 -11.459 15.230 1.00 97.19 174 VAL A N 1
ATOM 1397 C CA . VAL A 1 174 ? -5.517 -12.043 13.945 1.00 97.19 174 VAL A CA 1
ATOM 1398 C C . VAL A 1 174 ? -5.816 -13.543 14.066 1.00 97.19 174 VAL A C 1
ATOM 1400 O O . VAL A 1 174 ? -6.779 -14.015 13.459 1.00 97.19 174 VAL A O 1
ATOM 1403 N N . TYR A 1 175 ? -5.040 -14.277 14.872 1.00 94.81 175 TYR A N 1
ATOM 1404 C CA . TYR A 1 175 ? -5.216 -15.719 15.090 1.00 94.81 175 TYR A CA 1
ATOM 1405 C C . TYR A 1 175 ? -6.064 -16.096 16.315 1.00 94.81 175 TYR A C 1
ATOM 1407 O O . TYR A 1 175 ? -6.440 -17.262 16.453 1.00 94.81 175 TYR A O 1
ATOM 1415 N N . THR A 1 176 ? -6.368 -15.148 17.202 1.00 95.19 176 THR A N 1
ATOM 1416 C CA . THR A 1 176 ? -7.066 -15.421 18.472 1.00 95.19 176 THR A CA 1
ATOM 1417 C C . THR A 1 176 ? -8.545 -15.048 18.421 1.00 95.19 176 THR A C 1
ATOM 1419 O O . THR A 1 176 ? -9.379 -15.737 19.014 1.00 95.19 176 THR A O 1
ATOM 1422 N N . VAL A 1 177 ? -8.892 -13.977 17.706 1.00 95.75 177 VAL A N 1
ATOM 1423 C CA . VAL A 1 177 ? -10.276 -13.506 17.560 1.00 95.75 177 VAL A CA 1
ATOM 1424 C C . VAL A 1 177 ? -10.852 -13.856 16.192 1.00 95.75 177 VAL A C 1
ATOM 1426 O O . VAL A 1 177 ? -10.133 -14.165 15.244 1.00 95.75 177 VAL A O 1
ATOM 1429 N N . ARG A 1 178 ? -12.183 -13.845 16.091 1.00 94.25 178 ARG A N 1
ATOM 1430 C CA . ARG A 1 178 ? -12.883 -14.114 14.831 1.00 94.25 178 ARG A CA 1
ATOM 1431 C C . ARG A 1 178 ? -13.071 -12.815 14.045 1.00 94.25 178 ARG A C 1
ATOM 1433 O O . ARG A 1 178 ? -13.437 -11.820 14.670 1.00 94.25 178 ARG A O 1
ATOM 1440 N N . PRO A 1 179 ? -12.891 -12.831 12.713 1.00 94.88 179 PRO A N 1
ATOM 1441 C CA . PRO A 1 179 ? -13.202 -11.674 11.887 1.00 94.88 179 PRO A CA 1
ATOM 1442 C C . PRO A 1 179 ? -14.720 -11.415 11.863 1.00 94.88 179 PRO A C 1
ATOM 1444 O O . PRO A 1 179 ? -15.507 -12.372 11.931 1.00 94.88 179 PRO A O 1
ATOM 1447 N N . PRO A 1 180 ? -15.152 -10.145 11.776 1.00 93.69 180 PRO A N 1
ATOM 1448 C CA . 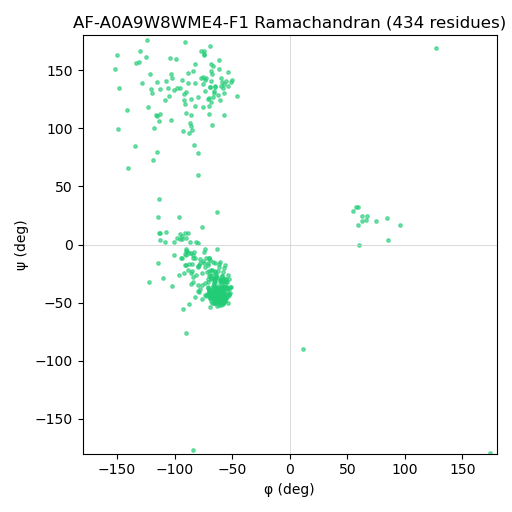PRO A 1 180 ? -16.545 -9.794 11.504 1.00 93.69 180 PRO A CA 1
ATOM 1449 C C . PRO A 1 180 ? -16.935 -10.157 10.070 1.00 93.69 180 PRO A C 1
ATOM 1451 O O . PRO A 1 180 ? -16.085 -10.469 9.248 1.00 93.69 180 PRO A O 1
ATOM 1454 N N . ALA A 1 181 ? -18.226 -10.064 9.742 1.00 90.44 181 ALA A N 1
ATOM 1455 C CA . ALA A 1 181 ? -18.690 -10.271 8.364 1.00 90.44 181 ALA A CA 1
ATOM 1456 C C . ALA A 1 181 ? -18.163 -9.208 7.379 1.00 90.44 181 ALA A C 1
ATOM 1458 O O . ALA A 1 181 ? -18.157 -9.435 6.171 1.00 90.44 181 ALA A O 1
ATOM 1459 N N . GLN A 1 182 ? -17.787 -8.036 7.898 1.00 88.88 182 GLN A N 1
ATOM 1460 C CA . GLN A 1 182 ? -17.161 -6.935 7.172 1.00 88.88 182 GLN A CA 1
ATOM 1461 C C . GLN A 1 182 ? -16.104 -6.326 8.085 1.00 88.88 182 GLN A C 1
ATOM 1463 O O . GLN A 1 182 ? -16.434 -5.819 9.157 1.00 88.88 182 GLN A O 1
ATOM 1468 N N . SER A 1 183 ? -14.848 -6.422 7.672 1.00 92.94 183 SER A N 1
ATOM 1469 C CA . SER A 1 183 ? -13.681 -5.958 8.415 1.00 92.94 183 SER A CA 1
ATOM 1470 C C . SER A 1 183 ? -13.394 -4.497 8.080 1.00 92.94 183 SER A C 1
ATOM 1472 O O . SER A 1 183 ? -13.602 -4.055 6.946 1.00 92.94 183 SER A O 1
ATOM 1474 N N . SER A 1 184 ? -12.876 -3.729 9.041 1.00 92.75 184 SER A N 1
ATOM 1475 C CA . SER A 1 184 ? -12.441 -2.349 8.780 1.00 92.75 184 SER A CA 1
ATOM 1476 C C . SER A 1 184 ? -11.351 -2.288 7.703 1.00 92.75 184 SER A C 1
ATOM 1478 O O . SER A 1 184 ? -11.255 -1.306 6.965 1.00 92.75 184 SER A O 1
ATOM 1480 N N . PHE A 1 185 ? -10.562 -3.357 7.558 1.00 93.94 185 PHE A N 1
ATOM 1481 C CA . PHE A 1 185 ? -9.496 -3.448 6.562 1.00 93.94 185 PHE A CA 1
ATOM 1482 C C . PHE A 1 185 ? -10.007 -3.650 5.130 1.00 93.94 185 PHE A C 1
ATOM 1484 O O . PHE A 1 185 ? -9.281 -3.317 4.195 1.00 93.94 185 PHE A O 1
ATOM 1491 N N . ASP A 1 186 ? -11.250 -4.107 4.941 1.00 90.88 186 ASP A N 1
ATOM 1492 C CA . ASP A 1 186 ? -11.863 -4.225 3.608 1.00 90.88 186 ASP A CA 1
ATOM 1493 C C . ASP A 1 186 ? -12.166 -2.855 2.986 1.00 90.88 186 ASP A C 1
ATOM 1495 O O . ASP A 1 186 ? -12.308 -2.736 1.772 1.00 90.88 186 ASP A O 1
ATOM 1499 N N . ARG A 1 187 ? -12.293 -1.816 3.820 1.00 85.06 187 ARG A N 1
ATOM 1500 C CA . ARG A 1 187 ? -12.745 -0.470 3.428 1.00 85.06 187 ARG A CA 1
ATOM 1501 C C . ARG A 1 187 ? -11.665 0.591 3.542 1.00 85.06 187 ARG A C 1
ATOM 1503 O O . ARG A 1 187 ? -11.944 1.781 3.379 1.00 85.06 187 ARG A O 1
ATOM 1510 N N . LEU A 1 188 ? -10.444 0.193 3.889 1.00 88.50 188 LEU A N 1
ATOM 1511 C CA . LEU A 1 188 ? -9.389 1.158 4.120 1.00 88.50 188 LEU A CA 1
ATOM 1512 C C . LEU A 1 188 ? -8.976 1.787 2.775 1.00 88.50 188 LEU A C 1
ATOM 1514 O O . LEU A 1 188 ? -8.525 1.070 1.881 1.00 88.50 188 LEU A O 1
ATOM 1518 N N . PRO A 1 189 ? -9.112 3.115 2.599 1.00 85.88 189 PRO A N 1
ATOM 1519 C CA . PRO A 1 189 ? -8.779 3.746 1.331 1.00 85.88 189 PRO A CA 1
ATOM 1520 C C . PRO A 1 189 ? -7.268 3.694 1.091 1.00 85.88 189 PRO A C 1
ATOM 1522 O O . PRO A 1 189 ? -6.479 3.789 2.036 1.00 85.88 189 PRO A O 1
ATOM 1525 N N . SER A 1 190 ? -6.854 3.634 -0.177 1.00 86.62 190 SER A N 1
ATOM 1526 C CA . SER A 1 190 ? -5.432 3.579 -0.547 1.00 86.62 190 SER A CA 1
ATOM 1527 C C . SER A 1 190 ? -4.627 4.732 0.051 1.00 86.62 190 SER A C 1
ATOM 1529 O O . SER A 1 190 ? -3.553 4.508 0.603 1.00 86.62 190 SER A O 1
ATOM 1531 N N . TYR A 1 191 ? -5.199 5.938 0.074 1.00 84.25 191 TYR A N 1
ATOM 1532 C CA . TYR A 1 191 ? -4.589 7.122 0.679 1.00 84.25 191 TYR A CA 1
ATOM 1533 C C . TYR A 1 191 ? -4.269 6.961 2.170 1.00 84.25 191 TYR A C 1
ATOM 1535 O O . TYR A 1 191 ? -3.298 7.542 2.654 1.00 84.25 191 TYR A O 1
ATOM 1543 N N . ALA A 1 192 ? -5.062 6.184 2.918 1.00 87.56 192 ALA A N 1
ATOM 1544 C CA . ALA A 1 192 ? -4.780 5.936 4.327 1.00 87.56 192 ALA A CA 1
ATOM 1545 C C . ALA A 1 192 ? -3.554 5.033 4.506 1.00 87.56 192 ALA A C 1
ATOM 1547 O O . ALA A 1 192 ? -2.822 5.233 5.471 1.00 87.56 192 ALA A O 1
ATOM 1548 N N . VAL A 1 193 ? -3.311 4.097 3.582 1.00 89.88 193 VAL A N 1
ATOM 1549 C CA . VAL A 1 193 ? -2.111 3.244 3.560 1.00 89.88 193 VAL A CA 1
ATOM 1550 C C . VAL A 1 193 ? -0.898 4.031 3.058 1.00 89.88 193 VAL A C 1
ATOM 1552 O O . VAL A 1 193 ? 0.149 4.015 3.699 1.00 89.88 193 VAL A O 1
ATOM 1555 N N . GLU A 1 194 ? -1.034 4.772 1.958 1.00 88.06 194 GLU A N 1
ATOM 1556 C CA . GLU A 1 194 ? 0.049 5.576 1.368 1.00 88.06 194 GLU A CA 1
ATOM 1557 C C . GLU A 1 194 ? 0.594 6.609 2.362 1.00 88.06 194 GLU A C 1
ATOM 1559 O O . GLU A 1 194 ? 1.803 6.687 2.594 1.00 88.06 194 GLU A O 1
ATOM 1564 N N . ALA A 1 195 ? -0.290 7.328 3.064 1.00 87.12 195 ALA A N 1
ATOM 1565 C CA . ALA A 1 195 ? 0.099 8.319 4.067 1.00 87.12 195 ALA A CA 1
ATOM 1566 C C . ALA A 1 195 ? 0.979 7.746 5.197 1.00 87.12 195 ALA A C 1
ATOM 1568 O O . ALA A 1 195 ? 1.687 8.502 5.871 1.00 87.12 195 ALA A O 1
ATOM 1569 N N . ARG A 1 196 ? 0.961 6.425 5.411 1.00 90.19 196 ARG A N 1
ATOM 1570 C CA . ARG A 1 196 ? 1.737 5.735 6.451 1.00 90.19 196 ARG A CA 1
ATOM 1571 C C . ARG A 1 196 ? 3.159 5.408 6.023 1.00 90.19 196 ARG A C 1
ATOM 1573 O O . ARG A 1 196 ? 4.008 5.223 6.900 1.00 90.19 196 ARG A O 1
ATOM 1580 N N . VAL A 1 197 ? 3.418 5.319 4.724 1.00 90.25 197 VAL A N 1
ATOM 1581 C CA . VAL A 1 197 ? 4.714 4.912 4.162 1.00 90.25 197 VAL A CA 1
ATOM 1582 C C . VAL A 1 197 ? 5.460 6.052 3.487 1.00 90.25 197 VAL A C 1
ATOM 1584 O O . VAL A 1 197 ? 6.687 6.067 3.512 1.00 90.25 197 VAL A O 1
ATOM 1587 N N . GLU A 1 198 ? 4.737 7.032 2.955 1.00 88.19 198 GLU A N 1
ATOM 1588 C CA . GLU A 1 198 ? 5.317 8.153 2.222 1.00 88.19 198 GLU A CA 1
ATOM 1589 C C . GLU A 1 198 ? 6.120 9.076 3.139 1.00 88.19 198 GLU A C 1
ATOM 1591 O O . GLU A 1 198 ? 5.518 9.614 4.063 1.00 88.19 198 GLU A O 1
ATOM 1596 N N . PRO A 1 199 ? 7.419 9.352 2.910 1.00 86.75 199 PRO A N 1
ATOM 1597 C CA . PRO A 1 199 ? 8.262 10.179 3.787 1.00 86.75 199 PRO A CA 1
ATOM 1598 C C . PRO A 1 199 ? 7.819 11.644 3.890 1.00 86.75 199 PRO A C 1
ATOM 1600 O O . PRO A 1 199 ? 7.996 12.258 4.943 1.00 86.75 199 PRO A O 1
ATOM 1603 N N . GLU A 1 200 ? 7.164 12.174 2.861 1.00 83.69 200 GLU A N 1
ATOM 1604 C CA . GLU A 1 200 ? 6.628 13.545 2.821 1.00 83.69 200 GLU A CA 1
ATOM 1605 C C . GLU A 1 200 ? 5.297 13.674 3.584 1.00 83.69 200 GLU A C 1
ATOM 1607 O O . GLU A 1 200 ? 4.932 14.772 4.002 1.00 83.69 200 GLU A O 1
ATOM 1612 N N . SER A 1 201 ? 4.597 12.553 3.821 1.00 83.25 201 SER A N 1
ATOM 1613 C CA . SER A 1 201 ? 3.293 12.563 4.491 1.00 83.25 201 SER A CA 1
ATOM 1614 C C . SER A 1 201 ? 3.365 13.135 5.909 1.00 83.25 201 SER A C 1
ATOM 1616 O O . SER A 1 201 ? 4.086 12.672 6.790 1.00 83.25 201 SER A O 1
ATOM 1618 N N . ILE A 1 202 ? 2.567 14.139 6.177 1.00 76.00 202 ILE A N 1
ATOM 1619 C CA . ILE A 1 202 ? 2.465 14.816 7.467 1.00 76.00 202 ILE A CA 1
ATOM 1620 C C . ILE A 1 202 ? 1.152 14.468 8.175 1.00 76.00 202 ILE A C 1
ATOM 1622 O O . ILE A 1 202 ? 0.785 15.092 9.173 1.00 76.00 202 ILE A O 1
ATOM 1626 N N . THR A 1 203 ? 0.430 13.479 7.654 1.00 78.75 203 THR A N 1
ATOM 1627 C CA . THR A 1 203 ? -0.831 13.009 8.209 1.00 78.75 203 THR A CA 1
ATOM 1628 C C . THR A 1 203 ? -0.613 12.261 9.529 1.00 78.75 203 THR A C 1
ATOM 1630 O O . THR A 1 203 ? 0.157 11.307 9.619 1.00 78.75 203 THR A O 1
ATOM 1633 N N . ALA A 1 204 ? -1.302 12.708 10.582 1.00 72.56 204 ALA A N 1
ATOM 1634 C CA . ALA A 1 204 ? -1.195 12.122 11.913 1.00 72.56 204 ALA A CA 1
ATOM 1635 C C . ALA A 1 204 ? -2.154 10.931 12.068 1.00 72.56 204 ALA A C 1
ATOM 1637 O O . ALA A 1 204 ? -3.338 11.126 12.295 1.00 72.56 204 ALA A O 1
ATOM 1638 N N . GLN A 1 205 ? -1.641 9.702 11.986 1.00 83.88 205 GLN A N 1
ATOM 1639 C CA . GLN A 1 205 ? -2.422 8.460 12.154 1.00 83.88 205 GLN A CA 1
ATOM 1640 C C . GLN A 1 205 ? -2.005 7.679 13.405 1.00 83.88 205 GLN A C 1
ATOM 1642 O O . GLN A 1 205 ? -1.897 6.456 13.390 1.00 83.88 205 GLN A O 1
ATOM 1647 N N . HIS A 1 206 ? -1.729 8.408 14.489 1.00 85.31 206 HIS A N 1
ATOM 1648 C CA . HIS A 1 206 ? -1.432 7.866 15.820 1.00 85.31 206 HIS A CA 1
ATOM 1649 C C . HIS A 1 206 ? -0.229 6.921 15.928 1.00 85.31 206 HIS A C 1
ATOM 1651 O O . HIS A 1 206 ? -0.081 6.277 16.960 1.00 85.31 206 HIS A O 1
ATOM 1657 N N . SER A 1 207 ? 0.680 6.873 14.955 1.00 83.06 207 SER A N 1
ATOM 1658 C CA . SER A 1 207 ? 1.988 6.205 15.077 1.00 83.06 207 SER A CA 1
ATOM 1659 C C . SER A 1 207 ? 3.134 7.186 14.841 1.00 83.06 207 SER A C 1
ATOM 1661 O O . SER A 1 207 ? 3.003 8.043 13.961 1.00 83.06 207 SER A O 1
ATOM 1663 N N . PRO A 1 208 ? 4.286 7.024 15.520 1.00 79.75 208 PRO A N 1
ATOM 1664 C CA . PRO A 1 208 ? 5.528 7.638 15.074 1.00 79.75 208 PRO A CA 1
ATOM 1665 C C . PRO A 1 208 ? 5.817 7.263 13.620 1.00 79.75 208 PRO A C 1
ATOM 1667 O O . PRO A 1 208 ? 5.441 6.187 13.149 1.00 79.75 208 PRO A O 1
ATOM 1670 N N . LYS A 1 209 ? 6.469 8.175 12.908 1.00 84.25 209 LYS A N 1
ATOM 1671 C CA . LYS A 1 209 ? 6.808 7.992 11.507 1.00 84.25 209 LYS A CA 1
ATOM 1672 C C . LYS A 1 209 ? 8.312 7.778 11.377 1.00 84.25 209 LYS A C 1
ATOM 1674 O O . LYS A 1 209 ? 9.071 8.634 11.829 1.00 84.25 209 LYS A O 1
ATOM 1679 N N . GLY A 1 210 ? 8.724 6.676 10.758 1.00 89.38 210 GLY A N 1
ATOM 1680 C CA . GLY A 1 210 ? 10.135 6.347 10.572 1.00 89.38 210 GLY A CA 1
ATOM 1681 C C . GLY A 1 210 ? 10.405 5.529 9.302 1.00 89.38 210 GLY A C 1
ATOM 1682 O O . GLY A 1 210 ? 9.472 4.958 8.734 1.00 89.38 210 GLY A O 1
ATOM 1683 N N . PRO A 1 211 ? 11.669 5.463 8.839 1.00 89.69 211 PRO A N 1
ATOM 1684 C CA . PRO A 1 211 ? 12.070 4.694 7.656 1.00 89.69 211 PRO A CA 1
ATOM 1685 C C . PRO A 1 211 ? 11.651 3.215 7.678 1.00 89.69 211 PRO A C 1
ATOM 1687 O O . PRO A 1 211 ? 11.458 2.613 6.626 1.00 89.69 211 PRO A O 1
ATOM 1690 N N . GLU A 1 212 ? 11.480 2.629 8.863 1.00 91.81 212 GLU A N 1
ATOM 1691 C CA . GLU A 1 212 ? 11.016 1.258 9.077 1.00 91.81 212 GLU A CA 1
ATOM 1692 C C . GLU A 1 212 ? 9.534 1.036 8.729 1.00 91.81 212 GLU A C 1
ATOM 1694 O O . GLU A 1 212 ? 9.084 -0.111 8.650 1.00 91.81 212 GLU A O 1
ATOM 1699 N N . ASN A 1 213 ? 8.769 2.111 8.506 1.00 93.69 213 ASN A N 1
ATOM 1700 C CA . ASN A 1 213 ? 7.326 2.058 8.297 1.00 93.69 213 ASN A CA 1
ATOM 1701 C C . ASN A 1 213 ? 6.921 1.132 7.152 1.00 93.69 213 ASN A C 1
ATOM 1703 O O . ASN A 1 213 ? 5.988 0.356 7.327 1.00 93.69 213 ASN A O 1
ATOM 1707 N N . VAL A 1 214 ? 7.618 1.167 6.011 1.00 95.06 214 VAL A N 1
ATOM 1708 C CA . VAL A 1 214 ? 7.303 0.287 4.870 1.00 95.06 214 VAL A CA 1
ATOM 1709 C C . VAL A 1 214 ? 7.404 -1.178 5.276 1.00 95.06 214 VAL A C 1
ATOM 1711 O O . VAL A 1 214 ? 6.488 -1.955 5.022 1.00 95.06 214 VAL A O 1
ATOM 1714 N N . ALA A 1 215 ? 8.480 -1.556 5.969 1.00 95.00 215 ALA A N 1
ATOM 1715 C CA . ALA A 1 215 ? 8.671 -2.928 6.422 1.00 95.00 215 ALA A CA 1
ATOM 1716 C C . ALA A 1 215 ? 7.616 -3.352 7.455 1.00 95.00 215 ALA A C 1
ATOM 1718 O O . ALA A 1 215 ? 7.173 -4.500 7.445 1.00 95.00 215 ALA A O 1
ATOM 1719 N N . ILE A 1 216 ? 7.199 -2.438 8.333 1.00 95.44 216 ILE A N 1
ATOM 1720 C CA . ILE A 1 216 ? 6.115 -2.668 9.295 1.00 95.44 216 ILE A CA 1
ATOM 1721 C C . ILE A 1 216 ? 4.774 -2.865 8.579 1.00 95.44 216 ILE A C 1
ATOM 1723 O O . ILE A 1 216 ? 4.083 -3.840 8.864 1.00 95.44 216 ILE A O 1
ATOM 1727 N N . GLU A 1 217 ? 4.410 -1.974 7.650 1.00 96.12 217 GLU A N 1
ATOM 1728 C CA . GLU A 1 217 ? 3.162 -2.077 6.883 1.00 96.12 217 GLU A CA 1
ATOM 1729 C C . GLU A 1 217 ? 3.117 -3.384 6.096 1.00 96.12 217 GLU A C 1
ATOM 1731 O O . GLU A 1 217 ? 2.131 -4.110 6.172 1.00 96.12 217 GLU A O 1
ATOM 1736 N N . ILE A 1 218 ? 4.213 -3.735 5.421 1.00 97.19 218 ILE A N 1
ATOM 1737 C CA . ILE A 1 218 ? 4.345 -4.998 4.692 1.00 97.19 218 ILE A CA 1
ATOM 1738 C C . ILE A 1 218 ? 4.097 -6.194 5.611 1.00 97.19 218 ILE A C 1
ATOM 1740 O O . ILE A 1 218 ? 3.350 -7.095 5.237 1.00 97.19 218 ILE A O 1
ATOM 1744 N N . LYS A 1 219 ? 4.659 -6.214 6.825 1.00 97.12 219 LYS A N 1
ATOM 1745 C CA . LYS A 1 219 ? 4.420 -7.306 7.784 1.00 97.12 219 LYS A CA 1
ATOM 1746 C C . LYS A 1 219 ? 2.960 -7.379 8.225 1.00 97.12 219 LYS A C 1
ATOM 1748 O O . LYS A 1 219 ? 2.373 -8.454 8.161 1.00 97.12 219 LYS A O 1
ATOM 1753 N N . ILE A 1 220 ? 2.371 -6.251 8.627 1.00 97.38 220 ILE A N 1
ATOM 1754 C CA . ILE A 1 220 ? 0.971 -6.203 9.071 1.00 97.38 220 ILE A CA 1
ATOM 1755 C C . ILE A 1 220 ? 0.041 -6.698 7.963 1.00 97.38 220 ILE A C 1
ATOM 1757 O O . ILE A 1 220 ? -0.766 -7.600 8.184 1.00 97.38 220 ILE A O 1
ATOM 1761 N N . TRP A 1 221 ? 0.188 -6.160 6.754 1.00 97.56 221 TRP A N 1
ATOM 1762 C CA . TRP A 1 221 ? -0.644 -6.560 5.629 1.00 97.56 221 TRP A CA 1
ATOM 1763 C C . TRP A 1 221 ? -0.366 -7.991 5.171 1.00 97.56 221 TRP A C 1
ATOM 1765 O O . TRP A 1 221 ? -1.294 -8.668 4.747 1.00 97.56 221 TRP A O 1
ATOM 1775 N N . THR A 1 222 ? 0.854 -8.510 5.338 1.00 97.94 222 THR A N 1
ATOM 1776 C CA . THR A 1 222 ? 1.126 -9.943 5.129 1.00 97.94 222 THR A CA 1
ATOM 1777 C C . THR A 1 222 ? 0.287 -10.813 6.066 1.00 97.94 222 THR A C 1
ATOM 1779 O O . THR A 1 222 ? -0.258 -11.819 5.617 1.00 97.94 222 THR A O 1
ATOM 1782 N N . PHE A 1 223 ? 0.147 -10.447 7.346 1.00 97.44 223 PHE A N 1
ATOM 1783 C CA . PHE A 1 223 ? -0.716 -11.191 8.272 1.00 97.44 223 PHE A CA 1
ATOM 1784 C C . PHE A 1 223 ? -2.184 -11.105 7.869 1.00 97.44 223 PHE A C 1
ATOM 1786 O O . PHE A 1 223 ? -2.846 -12.135 7.774 1.00 97.44 223 PHE A O 1
ATOM 1793 N N . LEU A 1 224 ? -2.670 -9.900 7.565 1.00 97.25 224 LEU A N 1
ATOM 1794 C CA . LEU A 1 224 ? -4.062 -9.686 7.169 1.00 97.25 224 LEU A CA 1
ATOM 1795 C C . LEU A 1 224 ? -4.414 -10.463 5.892 1.00 97.25 224 LEU A C 1
ATOM 1797 O O . LEU A 1 224 ? -5.406 -11.187 5.884 1.00 97.25 224 LEU A O 1
ATOM 1801 N N . LEU A 1 225 ? -3.576 -10.396 4.853 1.00 96.50 225 LEU A N 1
ATOM 1802 C CA . LEU A 1 225 ? -3.795 -11.086 3.575 1.00 96.50 225 LEU A CA 1
ATOM 1803 C C . LEU A 1 225 ? -3.747 -12.616 3.687 1.00 96.50 225 LEU A C 1
ATOM 1805 O O . LEU A 1 225 ? -4.418 -13.296 2.916 1.00 96.50 225 LEU A O 1
ATOM 1809 N N . ASN A 1 226 ? -2.979 -13.159 4.636 1.00 96.38 226 ASN A N 1
ATOM 1810 C CA . ASN A 1 226 ? -2.905 -14.602 4.898 1.00 96.38 226 ASN A CA 1
ATOM 1811 C C . ASN A 1 226 ? -3.965 -15.091 5.900 1.00 96.38 226 ASN A C 1
ATOM 1813 O O . ASN A 1 226 ? -3.905 -16.228 6.371 1.00 96.38 226 ASN A O 1
ATOM 1817 N N . SER A 1 227 ? -4.929 -14.241 6.244 1.00 95.38 227 SER A N 1
ATOM 1818 C CA . SER A 1 227 ? -5.948 -14.504 7.253 1.00 95.38 227 SER A CA 1
ATOM 1819 C C . SER A 1 227 ? -7.348 -14.197 6.701 1.00 95.38 227 SER A C 1
ATOM 1821 O O . SER A 1 227 ? -7.474 -13.538 5.669 1.00 95.38 227 SER A O 1
ATOM 1823 N N . PRO A 1 228 ? -8.429 -14.625 7.376 1.00 95.19 228 PRO A N 1
ATOM 1824 C CA . PRO A 1 228 ? -9.795 -14.339 6.936 1.00 95.19 228 PRO A CA 1
ATOM 1825 C C . PRO A 1 228 ? -10.250 -12.890 7.215 1.00 95.19 228 PRO A C 1
ATOM 1827 O O . PRO A 1 228 ? -11.442 -12.620 7.171 1.00 95.19 228 PRO A O 1
ATOM 1830 N N . TRP A 1 229 ? -9.332 -11.967 7.524 1.00 95.88 229 TRP A N 1
ATOM 1831 C CA . TRP A 1 229 ? -9.638 -10.561 7.825 1.00 95.88 229 TRP A CA 1
ATOM 1832 C C . TRP A 1 229 ? -9.780 -9.664 6.590 1.00 95.88 229 TRP A C 1
ATOM 1834 O O . TRP A 1 229 ? -10.235 -8.530 6.732 1.00 95.88 229 TRP A O 1
ATOM 1844 N N . ILE A 1 230 ? -9.387 -10.158 5.411 1.00 95.12 230 ILE A N 1
ATOM 1845 C CA . ILE A 1 230 ? -9.594 -9.500 4.116 1.00 95.12 230 ILE A CA 1
ATOM 1846 C C . ILE A 1 230 ? -10.563 -10.348 3.291 1.00 95.12 230 ILE A C 1
ATOM 1848 O O . ILE A 1 230 ? -10.189 -11.412 2.786 1.00 95.12 230 ILE A O 1
ATOM 1852 N N . HIS A 1 231 ? -11.796 -9.876 3.148 1.00 93.62 231 HIS A N 1
ATOM 1853 C CA . HIS A 1 231 ? -12.900 -10.637 2.566 1.00 93.62 231 HIS A CA 1
ATOM 1854 C C . HIS A 1 231 ? -12.934 -10.567 1.037 1.00 93.62 231 HIS A C 1
ATOM 1856 O O . HIS A 1 231 ? -12.567 -9.563 0.434 1.00 93.62 231 HIS A O 1
ATOM 1862 N N . ASP A 1 232 ? -13.418 -11.641 0.406 1.00 92.00 232 ASP A N 1
ATOM 1863 C CA . ASP A 1 232 ? -13.655 -11.692 -1.039 1.00 92.00 232 ASP A CA 1
ATOM 1864 C C . ASP A 1 232 ? -15.105 -11.315 -1.407 1.00 92.00 232 ASP A C 1
ATOM 1866 O O . ASP A 1 232 ? -16.039 -11.762 -0.734 1.00 92.00 232 ASP A O 1
ATOM 1870 N N . PRO A 1 233 ? -15.326 -10.571 -2.512 1.00 90.38 233 PRO A N 1
ATOM 1871 C CA . PRO A 1 233 ? -14.310 -9.958 -3.371 1.00 90.38 233 PRO A CA 1
ATOM 1872 C C . PRO A 1 233 ? -13.662 -8.737 -2.703 1.00 90.38 233 PRO A C 1
ATOM 1874 O O . PRO A 1 233 ? -14.346 -7.941 -2.064 1.00 90.38 233 PRO A O 1
ATOM 1877 N N . VAL A 1 234 ? -12.353 -8.569 -2.895 1.00 88.44 234 VAL A N 1
ATOM 1878 C CA . VAL A 1 234 ? -11.607 -7.466 -2.270 1.00 88.44 234 VAL A CA 1
ATOM 1879 C C . VAL A 1 234 ? -11.892 -6.138 -2.969 1.00 88.44 234 VAL A C 1
ATOM 1881 O O . VAL A 1 234 ? -11.909 -6.069 -4.205 1.00 88.44 234 VAL A O 1
ATOM 1884 N N . ASP A 1 235 ? -12.055 -5.078 -2.173 1.00 87.75 235 ASP A N 1
ATOM 1885 C CA . ASP A 1 235 ? -12.186 -3.706 -2.660 1.00 87.75 235 ASP A CA 1
ATOM 1886 C C . ASP A 1 235 ? -11.002 -3.295 -3.551 1.00 87.75 235 ASP A C 1
ATOM 1888 O O . ASP A 1 235 ? -9.837 -3.632 -3.306 1.00 87.75 235 ASP A O 1
ATOM 1892 N N . GLU A 1 236 ? -11.296 -2.552 -4.618 1.00 85.69 236 GLU A N 1
ATOM 1893 C CA . GLU A 1 236 ? -10.282 -2.172 -5.600 1.00 85.69 236 GLU A CA 1
ATOM 1894 C C . GLU A 1 236 ? -9.218 -1.241 -5.016 1.00 85.69 236 GLU A C 1
ATOM 1896 O O . GLU A 1 236 ? -8.050 -1.353 -5.396 1.00 85.69 236 GLU A O 1
ATOM 1901 N N . ASN A 1 237 ? -9.584 -0.370 -4.069 1.00 85.12 237 ASN A N 1
ATOM 1902 C CA . ASN A 1 237 ? -8.636 0.533 -3.421 1.00 85.12 237 ASN A CA 1
ATOM 1903 C C . ASN A 1 237 ? -7.672 -0.242 -2.530 1.00 85.12 237 ASN A C 1
ATOM 1905 O O . ASN A 1 237 ? -6.478 0.056 -2.533 1.00 85.12 237 ASN A O 1
ATOM 1909 N N . VAL A 1 238 ? -8.159 -1.265 -1.821 1.00 90.31 238 VAL A N 1
ATOM 1910 C CA . VAL A 1 238 ? -7.312 -2.139 -0.998 1.00 90.31 238 VAL A 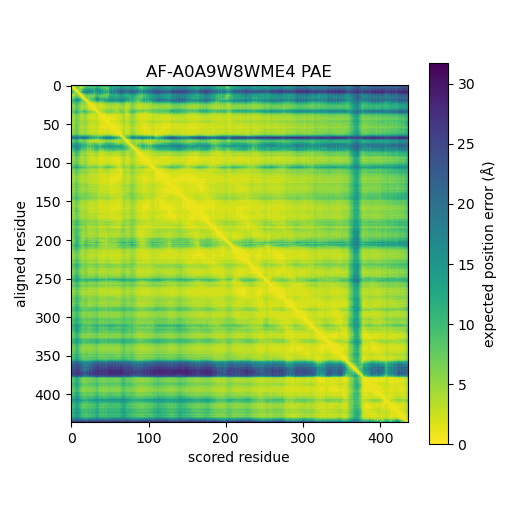CA 1
ATOM 1911 C C . VAL A 1 238 ? -6.354 -2.925 -1.890 1.00 90.31 238 VAL A C 1
ATOM 1913 O O . VAL A 1 238 ? -5.143 -2.876 -1.680 1.00 90.31 238 VAL A O 1
ATOM 1916 N N . ALA A 1 239 ? -6.851 -3.579 -2.945 1.00 90.75 239 ALA A N 1
ATOM 1917 C CA . ALA A 1 239 ? -5.997 -4.314 -3.884 1.00 90.75 239 ALA A CA 1
ATOM 1918 C C . ALA A 1 239 ? -4.944 -3.402 -4.554 1.00 90.75 239 ALA A C 1
ATOM 1920 O O . ALA A 1 239 ? -3.767 -3.764 -4.670 1.00 90.75 239 ALA A O 1
ATOM 1921 N N . GLY A 1 240 ? -5.345 -2.192 -4.957 1.00 89.81 240 GLY A N 1
ATOM 1922 C CA . GLY A 1 240 ? -4.453 -1.176 -5.517 1.00 89.81 240 GLY A CA 1
ATOM 1923 C C . GLY A 1 240 ? -3.385 -0.708 -4.525 1.00 89.81 240 GLY A C 1
ATOM 1924 O O . GLY A 1 240 ? -2.204 -0.652 -4.869 1.00 89.81 240 GLY A O 1
ATOM 1925 N N . ALA A 1 241 ? -3.767 -0.447 -3.273 1.00 91.88 241 ALA A N 1
ATOM 1926 C CA . ALA A 1 241 ? -2.842 -0.047 -2.216 1.00 91.88 241 ALA A CA 1
ATOM 1927 C C . ALA A 1 241 ? -1.824 -1.147 -1.903 1.00 91.88 241 ALA A C 1
ATOM 1929 O O . ALA A 1 241 ? -0.632 -0.872 -1.785 1.00 91.88 241 ALA A O 1
ATOM 1930 N N . MET A 1 242 ? -2.276 -2.401 -1.815 1.00 95.12 242 MET A N 1
ATOM 1931 C CA . MET A 1 242 ? -1.416 -3.541 -1.492 1.00 95.12 242 MET A CA 1
ATOM 1932 C C . MET A 1 242 ? -0.399 -3.822 -2.594 1.00 95.12 242 MET A C 1
ATOM 1934 O O . MET A 1 242 ? 0.786 -4.027 -2.320 1.00 95.12 242 MET A O 1
ATOM 1938 N N . THR A 1 243 ? -0.835 -3.767 -3.853 1.00 93.00 243 THR A N 1
ATOM 1939 C CA . THR A 1 243 ? 0.087 -3.867 -4.989 1.00 93.00 243 THR A CA 1
ATOM 1940 C C . THR A 1 243 ? 1.041 -2.673 -5.036 1.00 93.00 243 THR A C 1
ATOM 1942 O O . THR A 1 243 ? 2.222 -2.872 -5.292 1.00 93.00 243 THR A O 1
ATOM 1945 N N . SER A 1 244 ? 0.606 -1.454 -4.705 1.00 92.38 244 SER A N 1
ATOM 1946 C CA . SER A 1 244 ? 1.504 -0.290 -4.646 1.00 92.38 244 SER A CA 1
ATOM 1947 C C . SER A 1 244 ? 2.569 -0.441 -3.554 1.00 92.38 244 SER A C 1
ATOM 1949 O O . SER A 1 244 ? 3.761 -0.298 -3.829 1.00 92.38 244 SER A O 1
ATOM 1951 N N . LEU A 1 245 ? 2.165 -0.840 -2.342 1.00 94.31 245 LEU A N 1
ATOM 1952 C CA . LEU A 1 245 ? 3.044 -1.009 -1.183 1.00 94.31 245 LEU A CA 1
ATOM 1953 C C . LEU A 1 245 ? 4.241 -1.925 -1.483 1.00 94.31 245 LEU A C 1
ATOM 1955 O O . LEU A 1 245 ? 5.375 -1.603 -1.134 1.00 94.31 245 LEU A O 1
ATOM 1959 N N . GLY A 1 246 ? 3.996 -3.048 -2.163 1.00 90.31 246 GLY A N 1
ATOM 1960 C CA . GLY A 1 246 ? 5.026 -4.042 -2.472 1.00 90.31 246 GLY A CA 1
ATOM 1961 C C . GLY A 1 246 ? 5.898 -3.732 -3.692 1.00 90.31 246 GLY A C 1
ATOM 1962 O O . GLY A 1 246 ? 6.891 -4.428 -3.892 1.00 90.31 246 GLY A O 1
ATOM 1963 N N . HIS A 1 247 ? 5.542 -2.746 -4.521 1.00 93.00 247 HIS A N 1
ATOM 1964 C CA . HIS A 1 247 ? 6.227 -2.498 -5.800 1.00 93.00 247 HIS A CA 1
ATOM 1965 C C . HIS A 1 247 ? 6.814 -1.089 -5.922 1.00 93.00 247 HIS A C 1
ATOM 1967 O O . HIS A 1 247 ? 7.856 -0.915 -6.545 1.00 93.00 247 HIS A O 1
ATOM 1973 N N . CYS A 1 248 ? 6.183 -0.091 -5.305 1.00 90.25 248 CYS A N 1
ATOM 1974 C CA . CYS A 1 248 ? 6.623 1.302 -5.368 1.00 90.25 248 CYS A CA 1
ATOM 1975 C C . CYS A 1 248 ? 7.602 1.682 -4.250 1.00 90.25 248 CYS A C 1
ATOM 1977 O O . CYS A 1 248 ? 8.299 2.683 -4.377 1.00 90.25 248 CYS A O 1
ATOM 1979 N N . HIS A 1 249 ? 7.678 0.887 -3.180 1.00 89.00 249 HIS A N 1
ATOM 1980 C CA . HIS A 1 249 ? 8.523 1.169 -2.015 1.00 89.00 249 HIS A CA 1
ATOM 1981 C C . HIS A 1 249 ? 9.655 0.153 -1.832 1.00 89.00 249 HIS A C 1
ATOM 1983 O O . HIS A 1 249 ? 10.150 -0.014 -0.720 1.00 89.00 249 HIS A O 1
ATOM 1989 N N . ALA A 1 250 ? 10.074 -0.534 -2.898 1.00 86.75 250 ALA A N 1
ATOM 1990 C CA . ALA A 1 250 ? 11.250 -1.399 -2.879 1.00 86.75 250 ALA A CA 1
ATOM 1991 C C . ALA A 1 250 ? 12.510 -0.610 -3.273 1.00 86.75 250 ALA A C 1
ATOM 1993 O O . ALA A 1 250 ? 12.517 0.112 -4.273 1.00 86.75 250 ALA A O 1
ATOM 1994 N N . GLY A 1 251 ? 13.584 -0.730 -2.497 1.00 87.56 251 GLY A N 1
ATOM 1995 C CA . GLY A 1 251 ? 14.763 0.113 -2.670 1.00 87.56 251 GLY A CA 1
ATOM 1996 C C . GLY A 1 251 ? 15.826 -0.085 -1.599 1.00 87.56 251 GLY A C 1
ATOM 1997 O O . GLY A 1 251 ? 15.670 -0.899 -0.694 1.00 87.56 251 GLY A O 1
ATOM 1998 N N . SER A 1 252 ? 16.902 0.691 -1.732 1.00 81.06 252 SER A N 1
ATOM 1999 C CA . SER A 1 252 ? 17.983 0.812 -0.743 1.00 81.06 252 SER A CA 1
ATOM 2000 C C . SER A 1 252 ? 17.985 2.164 -0.019 1.00 81.06 252 SER A C 1
ATOM 2002 O O . SER A 1 252 ? 18.898 2.472 0.746 1.00 81.06 252 SER A O 1
ATOM 2004 N N . GLU A 1 253 ? 17.011 3.021 -0.324 1.00 85.31 253 GLU A N 1
ATOM 2005 C CA . GLU A 1 253 ? 16.878 4.341 0.285 1.00 85.31 253 GLU A CA 1
ATOM 2006 C C . GLU A 1 253 ? 16.182 4.229 1.649 1.00 85.31 253 GLU A C 1
ATOM 2008 O O . GLU A 1 253 ? 15.385 3.308 1.878 1.00 85.31 253 GLU A O 1
ATOM 2013 N N . PRO A 1 254 ? 16.403 5.186 2.567 1.00 82.25 254 PRO A N 1
ATOM 2014 C CA . PRO A 1 254 ? 15.537 5.329 3.729 1.00 82.25 254 PRO A CA 1
ATOM 2015 C C . PRO A 1 254 ? 14.075 5.392 3.262 1.00 82.25 254 PRO A C 1
ATOM 2017 O O . PRO A 1 254 ? 13.795 6.050 2.263 1.00 82.25 254 PRO A O 1
ATOM 2020 N N . TRP A 1 255 ? 13.153 4.748 3.986 1.00 88.94 255 TRP A N 1
ATOM 2021 C CA . TRP A 1 255 ? 11.723 4.651 3.627 1.00 88.94 255 TRP A CA 1
ATOM 2022 C C . TRP A 1 255 ? 11.395 3.687 2.489 1.00 88.94 255 TRP A C 1
ATOM 2024 O O . TRP A 1 255 ? 10.321 3.770 1.899 1.00 88.94 255 TRP A O 1
ATOM 2034 N N . THR A 1 256 ? 12.291 2.749 2.199 1.00 92.38 256 THR A N 1
ATOM 2035 C CA . THR A 1 256 ? 12.017 1.630 1.298 1.00 92.38 256 THR A CA 1
ATOM 2036 C C . THR A 1 256 ? 12.307 0.302 1.990 1.00 92.38 256 THR A C 1
ATOM 2038 O O . THR A 1 256 ? 12.965 0.253 3.032 1.00 92.38 256 THR A O 1
ATOM 2041 N N . ILE A 1 257 ? 11.762 -0.783 1.448 1.00 93.94 257 ILE A N 1
ATOM 2042 C CA . ILE A 1 257 ? 12.111 -2.143 1.841 1.00 93.94 257 ILE A CA 1
ATOM 2043 C C . ILE A 1 257 ? 13.129 -2.718 0.858 1.00 93.94 257 ILE A C 1
ATOM 2045 O O . ILE A 1 257 ? 12.970 -2.622 -0.357 1.00 93.94 257 ILE A O 1
ATOM 2049 N N . GLU A 1 258 ? 14.162 -3.361 1.393 1.00 93.44 258 GLU A N 1
ATOM 2050 C CA . GLU A 1 258 ? 15.171 -4.033 0.578 1.00 93.44 258 GLU A CA 1
ATOM 2051 C C . GLU A 1 258 ? 14.546 -5.119 -0.303 1.00 93.44 258 GLU A C 1
ATOM 2053 O O . GLU A 1 258 ? 13.753 -5.941 0.168 1.00 93.44 258 GLU A O 1
ATOM 2058 N N . TYR A 1 259 ? 14.965 -5.172 -1.569 1.00 93.44 259 TYR A N 1
ATOM 2059 C CA . TYR A 1 259 ? 14.465 -6.135 -2.556 1.00 93.44 259 TYR A CA 1
ATOM 2060 C C . TYR A 1 259 ? 14.587 -7.591 -2.098 1.00 93.44 259 TYR A C 1
ATOM 2062 O O . TYR A 1 259 ? 13.713 -8.411 -2.361 1.00 93.44 259 TYR A O 1
ATOM 2070 N N . THR A 1 260 ? 15.676 -7.919 -1.404 1.00 91.19 260 THR A N 1
ATOM 2071 C CA . THR A 1 260 ? 15.962 -9.278 -0.925 1.00 91.19 260 THR A CA 1
ATOM 2072 C C . THR A 1 260 ? 15.416 -9.536 0.480 1.00 91.19 260 THR A C 1
ATOM 2074 O O . THR A 1 260 ? 15.783 -10.526 1.114 1.00 91.19 260 THR A O 1
ATOM 2077 N N . SER A 1 261 ? 14.596 -8.631 1.020 1.00 94.31 261 SER A N 1
ATOM 2078 C CA . SER A 1 261 ? 14.025 -8.777 2.356 1.00 94.31 261 SER A CA 1
ATOM 2079 C C . SER A 1 261 ? 13.063 -9.968 2.410 1.00 94.31 261 SER A C 1
ATOM 2081 O O . SER A 1 261 ? 12.125 -10.025 1.610 1.00 94.31 261 SER A O 1
ATOM 2083 N N . PRO A 1 262 ? 13.191 -10.869 3.404 1.00 95.50 262 PRO A N 1
ATOM 2084 C CA . PRO A 1 262 ? 12.220 -11.942 3.614 1.00 95.50 262 PRO A CA 1
ATOM 2085 C C . PRO A 1 262 ? 10.785 -11.435 3.806 1.00 95.50 262 PRO A C 1
ATOM 2087 O O . PRO A 1 262 ? 9.836 -12.124 3.446 1.00 95.50 262 PRO A O 1
ATOM 2090 N N . ALA A 1 263 ? 10.611 -10.226 4.355 1.00 95.75 263 ALA A N 1
ATOM 2091 C CA . ALA A 1 263 ? 9.286 -9.638 4.541 1.00 95.75 263 ALA A CA 1
ATOM 2092 C C . ALA A 1 263 ? 8.641 -9.244 3.203 1.00 95.75 263 ALA A C 1
ATOM 2094 O O . ALA A 1 263 ? 7.455 -9.496 3.010 1.00 95.75 263 ALA A O 1
ATOM 2095 N N . LEU A 1 264 ? 9.418 -8.688 2.266 1.00 96.12 264 LEU A N 1
ATOM 2096 C CA . LEU A 1 264 ? 8.925 -8.384 0.921 1.00 96.12 264 LEU A CA 1
ATOM 2097 C C . LEU A 1 264 ? 8.590 -9.671 0.159 1.00 96.12 264 LEU A C 1
ATOM 2099 O O . LEU A 1 264 ? 7.535 -9.769 -0.461 1.00 96.12 264 LEU A O 1
ATOM 2103 N N . ASP A 1 265 ? 9.455 -10.682 0.271 1.00 95.50 265 ASP A N 1
ATOM 2104 C CA . ASP A 1 265 ? 9.263 -11.988 -0.360 1.00 95.50 265 ASP A CA 1
ATOM 2105 C C . ASP A 1 265 ? 7.980 -12.696 0.121 1.00 95.50 265 ASP A C 1
ATOM 2107 O O . ASP A 1 265 ? 7.210 -13.229 -0.692 1.00 95.50 265 ASP A O 1
ATOM 2111 N N . ALA A 1 266 ? 7.725 -12.667 1.434 1.00 97.06 266 ALA A N 1
ATOM 2112 C CA . ALA A 1 266 ? 6.506 -13.194 2.040 1.00 97.06 266 ALA A CA 1
ATOM 2113 C C . ALA A 1 266 ? 5.266 -12.405 1.594 1.00 97.06 266 ALA A C 1
ATOM 2115 O O . ALA A 1 266 ? 4.253 -13.007 1.236 1.00 97.06 266 ALA A O 1
ATOM 2116 N N . PHE A 1 267 ? 5.364 -11.076 1.536 1.00 97.75 267 PHE A N 1
ATOM 2117 C CA . PHE A 1 267 ? 4.267 -10.218 1.099 1.00 97.75 267 PHE A CA 1
ATOM 2118 C C . PHE A 1 267 ? 3.900 -10.442 -0.366 1.00 97.75 267 PHE A C 1
ATOM 2120 O O . PHE A 1 267 ? 2.733 -10.653 -0.675 1.00 97.75 267 PHE A O 1
ATOM 2127 N N . HIS A 1 268 ? 4.879 -10.507 -1.271 1.00 97.00 268 HIS A N 1
ATOM 2128 C CA . HIS A 1 268 ? 4.638 -10.875 -2.670 1.00 97.00 268 HIS A CA 1
ATOM 2129 C C . HIS A 1 268 ? 3.981 -12.252 -2.802 1.00 97.00 268 HIS A C 1
ATOM 2131 O O . HIS A 1 268 ? 3.109 -12.430 -3.647 1.00 97.00 268 HIS A O 1
ATOM 2137 N N . SER A 1 269 ? 4.346 -13.213 -1.948 1.00 96.75 269 SER A N 1
ATOM 2138 C CA . SER A 1 269 ? 3.691 -14.530 -1.927 1.00 96.75 269 SER A CA 1
ATOM 2139 C C . SER A 1 269 ? 2.223 -14.428 -1.498 1.00 96.75 269 SER A C 1
ATOM 2141 O O . SER A 1 269 ? 1.372 -15.076 -2.102 1.00 96.75 269 SER A O 1
ATOM 2143 N N . ALA A 1 270 ? 1.919 -13.582 -0.508 1.00 96.94 270 ALA A N 1
ATOM 2144 C CA . ALA A 1 270 ? 0.550 -13.307 -0.078 1.00 96.94 270 ALA A CA 1
ATOM 2145 C C . ALA A 1 270 ? -0.269 -12.610 -1.181 1.00 96.94 270 ALA A C 1
ATOM 2147 O O . ALA A 1 270 ? -1.405 -13.001 -1.434 1.00 96.94 270 ALA A O 1
ATOM 2148 N N . LEU A 1 271 ? 0.318 -11.641 -1.899 1.00 95.62 271 LEU A N 1
ATOM 2149 C CA . LEU A 1 271 ? -0.331 -10.992 -3.047 1.00 95.62 271 LEU A CA 1
ATOM 2150 C C . LEU A 1 271 ? -0.679 -12.004 -4.143 1.00 95.62 271 LEU A C 1
ATOM 2152 O O . LEU A 1 271 ? -1.811 -12.020 -4.618 1.00 95.62 271 LEU A O 1
ATOM 2156 N N . VAL A 1 272 ? 0.256 -12.889 -4.506 1.00 94.50 272 VAL A N 1
ATOM 2157 C CA . VAL A 1 272 ? 0.010 -13.944 -5.505 1.00 94.50 272 VAL A CA 1
ATOM 2158 C C . VAL A 1 272 ? -1.093 -14.897 -5.045 1.00 94.50 272 VAL A C 1
ATOM 2160 O O . VAL A 1 272 ? -1.968 -15.231 -5.839 1.00 94.50 272 VAL A O 1
ATOM 2163 N N . ALA A 1 273 ? -1.092 -15.303 -3.772 1.00 94.38 273 ALA A N 1
ATOM 2164 C CA . ALA A 1 273 ? -2.119 -16.186 -3.219 1.00 94.38 273 ALA A CA 1
ATOM 2165 C C . ALA A 1 273 ? -3.529 -15.565 -3.245 1.00 94.38 273 ALA A C 1
ATOM 2167 O O . ALA A 1 273 ? -4.511 -16.297 -3.344 1.00 94.38 273 ALA A O 1
ATOM 2168 N N . ARG A 1 274 ? -3.623 -14.230 -3.184 1.00 92.50 274 ARG A N 1
ATOM 2169 C CA . ARG A 1 274 ? -4.874 -13.459 -3.282 1.00 92.50 274 ARG A CA 1
ATOM 2170 C C . ARG A 1 274 ? -5.188 -12.984 -4.706 1.00 92.50 274 ARG A C 1
ATOM 2172 O O . ARG A 1 274 ? -6.147 -12.243 -4.891 1.00 92.50 274 ARG A O 1
ATOM 2179 N N . GLU A 1 275 ? -4.387 -13.386 -5.696 1.00 92.19 275 GLU A N 1
ATOM 2180 C CA . GLU A 1 275 ? -4.490 -12.952 -7.099 1.00 92.19 275 GLU A CA 1
ATOM 2181 C C . GLU A 1 275 ? -4.387 -11.421 -7.278 1.00 92.19 275 GLU A C 1
ATOM 2183 O O . GLU A 1 275 ? -4.971 -10.820 -8.183 1.00 92.19 275 GLU A O 1
ATOM 2188 N N . PHE A 1 276 ? -3.616 -10.758 -6.410 1.00 92.19 276 PHE A N 1
ATOM 2189 C CA . PHE A 1 276 ? -3.355 -9.321 -6.482 1.00 92.19 276 PHE A CA 1
ATOM 2190 C C . PHE A 1 276 ? -2.156 -9.053 -7.377 1.00 92.19 276 PHE A C 1
ATOM 2192 O O . PHE A 1 276 ? -1.001 -9.102 -6.950 1.00 92.19 276 PHE A O 1
ATOM 2199 N N . PHE A 1 277 ? -2.443 -8.745 -8.637 1.00 91.88 277 PHE A N 1
ATOM 2200 C CA . PHE A 1 277 ? -1.413 -8.519 -9.641 1.00 91.88 277 PHE A CA 1
ATOM 2201 C C . PHE A 1 277 ? -1.176 -7.027 -9.894 1.00 91.88 277 PHE A C 1
ATOM 2203 O O . PHE A 1 277 ? -2.143 -6.281 -10.103 1.00 91.88 277 PHE A O 1
ATOM 2210 N N . PRO A 1 278 ? 0.094 -6.587 -9.929 1.00 92.31 278 PRO A N 1
ATOM 2211 C CA . PRO A 1 278 ? 0.430 -5.190 -10.144 1.00 92.31 278 PRO A CA 1
ATOM 2212 C C . PRO A 1 278 ? 0.091 -4.737 -11.569 1.00 92.31 278 PRO A C 1
ATOM 2214 O O . PRO A 1 278 ? 0.068 -5.517 -12.523 1.00 92.31 278 PRO A O 1
ATOM 2217 N N . SER A 1 279 ? -0.130 -3.437 -11.711 1.00 90.56 279 SER A N 1
ATOM 2218 C CA . SER A 1 279 ? -0.186 -2.747 -13.001 1.00 90.56 279 SER A CA 1
ATOM 2219 C C . SER A 1 279 ? 1.210 -2.579 -13.613 1.00 90.56 279 SER A C 1
ATOM 2221 O O . SER A 1 279 ? 2.230 -2.650 -12.925 1.00 90.56 279 SER A O 1
ATOM 2223 N N . LEU A 1 280 ? 1.273 -2.280 -14.914 1.00 91.50 280 LEU A N 1
ATOM 2224 C CA . LEU A 1 280 ? 2.547 -2.057 -15.613 1.00 91.50 280 LEU A CA 1
ATOM 2225 C C . LEU A 1 280 ? 3.369 -0.894 -15.034 1.00 91.50 280 LEU A C 1
ATOM 2227 O O . LEU A 1 280 ? 4.596 -0.962 -15.041 1.00 91.50 280 LEU A O 1
ATOM 2231 N N . SER A 1 281 ? 2.728 0.147 -14.496 1.00 87.69 281 SER A N 1
ATOM 2232 C CA . SER A 1 281 ? 3.426 1.263 -13.844 1.00 87.69 281 SER A CA 1
ATOM 2233 C C . SER A 1 281 ? 4.052 0.858 -12.506 1.00 87.69 281 SER A C 1
ATOM 2235 O O . SER A 1 281 ? 5.167 1.274 -12.202 1.00 87.69 281 SER A O 1
ATOM 2237 N N . GLN A 1 282 ? 3.388 0.002 -11.728 1.00 91.06 282 GLN A N 1
ATOM 2238 C CA . GLN A 1 282 ? 3.942 -0.543 -10.484 1.00 91.06 282 GLN A CA 1
ATOM 2239 C C . GLN A 1 282 ? 5.117 -1.483 -10.772 1.00 91.06 282 GLN A C 1
ATOM 2241 O O . GLN A 1 282 ? 6.169 -1.363 -10.147 1.00 91.06 282 GLN A O 1
ATOM 2246 N N . VAL A 1 283 ? 4.984 -2.353 -11.782 1.00 93.81 283 VAL A N 1
ATOM 2247 C CA . VAL A 1 283 ? 6.095 -3.184 -12.276 1.00 93.81 283 VAL A CA 1
ATOM 2248 C C . VAL A 1 283 ? 7.271 -2.308 -12.720 1.00 93.81 283 VAL A C 1
ATOM 2250 O O . VAL A 1 283 ? 8.414 -2.607 -12.387 1.00 93.81 283 VAL A O 1
ATOM 2253 N N . SER A 1 284 ? 7.000 -1.200 -13.417 1.00 91.31 284 SER A N 1
ATOM 2254 C CA . SER A 1 284 ? 8.013 -0.215 -13.819 1.00 91.31 284 SER A CA 1
ATOM 2255 C C . SER A 1 284 ? 8.767 0.345 -12.624 1.00 91.31 284 SER A C 1
ATOM 2257 O O . SER A 1 284 ? 9.994 0.322 -12.617 1.00 91.31 284 SER A O 1
ATOM 2259 N N . SER A 1 285 ? 8.039 0.788 -11.594 1.00 90.62 285 SER A N 1
ATOM 2260 C CA . SER A 1 285 ? 8.620 1.352 -10.372 1.00 90.62 285 SER A CA 1
ATOM 2261 C C . SER A 1 285 ? 9.565 0.364 -9.682 1.00 90.62 285 SER A C 1
ATOM 2263 O O . SER A 1 285 ? 10.680 0.729 -9.306 1.00 90.62 285 SER A O 1
ATOM 2265 N N . PHE A 1 286 ? 9.167 -0.908 -9.615 1.00 93.88 286 PHE A N 1
ATOM 2266 C CA . PHE A 1 286 ? 9.984 -1.974 -9.044 1.00 93.88 286 PHE A CA 1
ATOM 2267 C C . PHE A 1 286 ? 11.224 -2.290 -9.897 1.00 93.88 286 PHE A C 1
ATOM 2269 O O . PHE A 1 286 ? 12.340 -2.366 -9.394 1.00 93.88 286 PHE A O 1
ATOM 2276 N N . ILE A 1 287 ? 11.055 -2.470 -11.210 1.00 93.75 287 ILE A N 1
ATOM 2277 C CA . ILE A 1 287 ? 12.151 -2.875 -12.104 1.00 93.75 287 ILE A CA 1
ATOM 2278 C C . ILE A 1 287 ? 13.169 -1.744 -12.285 1.00 93.75 287 ILE A C 1
ATOM 2280 O O . ILE A 1 287 ? 14.371 -1.995 -12.276 1.00 93.75 287 ILE A O 1
ATOM 2284 N N . LEU A 1 288 ? 12.712 -0.497 -12.421 1.00 89.88 288 LEU A N 1
ATOM 2285 C CA . LEU A 1 288 ? 13.563 0.681 -12.619 1.00 89.88 288 LEU A CA 1
ATOM 2286 C C . LEU A 1 288 ? 14.576 0.877 -11.484 1.00 89.88 288 LEU A C 1
ATOM 2288 O O . LEU A 1 288 ? 15.703 1.308 -11.736 1.00 89.88 288 LEU A O 1
ATOM 2292 N N . ASN A 1 289 ? 14.160 0.594 -10.251 1.00 87.81 289 ASN A N 1
ATOM 2293 C CA . ASN A 1 289 ? 14.968 0.790 -9.050 1.00 87.81 289 ASN A CA 1
ATOM 2294 C C . ASN A 1 289 ? 15.703 -0.488 -8.619 1.00 87.81 289 ASN A C 1
ATOM 2296 O O . ASN A 1 289 ? 16.366 -0.501 -7.581 1.00 87.81 289 ASN A O 1
ATOM 2300 N N . CYS A 1 290 ? 15.604 -1.557 -9.411 1.00 91.38 290 CYS A N 1
ATOM 2301 C CA . CYS A 1 290 ? 16.238 -2.823 -9.108 1.00 91.38 290 CYS A CA 1
ATOM 2302 C C . CYS A 1 290 ? 17.768 -2.708 -9.266 1.00 91.38 290 CYS A C 1
ATOM 2304 O O . CYS A 1 290 ? 18.245 -2.298 -10.328 1.00 91.38 290 CYS A O 1
ATOM 2306 N N . PRO A 1 291 ? 18.568 -3.065 -8.243 1.00 88.31 291 PRO A N 1
ATOM 2307 C CA . PRO A 1 291 ? 20.022 -2.924 -8.312 1.00 88.31 291 PRO A CA 1
ATOM 2308 C C . PRO A 1 291 ? 20.698 -4.029 -9.138 1.00 88.31 291 PRO A C 1
ATOM 2310 O O . PRO A 1 291 ? 21.875 -3.891 -9.479 1.00 88.31 291 PRO A O 1
ATOM 2313 N N . ASP A 1 292 ? 19.978 -5.107 -9.472 1.00 91.25 292 ASP A N 1
ATOM 2314 C CA . ASP A 1 292 ? 20.480 -6.275 -10.204 1.00 91.25 292 ASP A CA 1
ATOM 2315 C C . ASP A 1 292 ? 19.371 -6.910 -11.068 1.00 91.25 292 ASP A C 1
ATOM 2317 O O . ASP A 1 292 ? 18.261 -7.156 -10.595 1.00 91.25 292 ASP A O 1
ATOM 2321 N N . VAL A 1 293 ? 19.686 -7.243 -12.323 1.00 94.69 293 VAL A N 1
ATOM 2322 C CA . VAL A 1 293 ? 18.772 -7.950 -13.235 1.00 94.69 293 VAL A CA 1
ATOM 2323 C C . VAL A 1 293 ? 18.339 -9.314 -12.690 1.00 94.69 293 VAL A C 1
ATOM 2325 O O . VAL A 1 293 ? 17.217 -9.746 -12.949 1.00 94.69 293 VAL A O 1
ATOM 2328 N N . GLU A 1 294 ? 19.174 -9.991 -11.897 1.00 95.12 294 GLU A N 1
ATOM 2329 C CA . GLU A 1 294 ? 18.806 -11.283 -11.311 1.00 95.12 294 GLU A CA 1
ATOM 2330 C C . GLU A 1 294 ? 17.748 -11.148 -10.210 1.00 95.12 294 GLU A C 1
ATOM 2332 O O . GLU A 1 294 ? 16.906 -12.034 -10.062 1.00 95.12 294 GLU A O 1
ATOM 2337 N N . ILE A 1 295 ? 17.708 -10.019 -9.496 1.00 94.19 295 ILE A N 1
ATOM 2338 C CA . ILE A 1 295 ? 16.616 -9.716 -8.560 1.00 94.19 295 ILE A CA 1
ATOM 2339 C C . ILE A 1 295 ? 15.316 -9.493 -9.343 1.00 94.19 295 ILE A C 1
ATOM 2341 O O . ILE A 1 295 ? 14.286 -10.076 -8.999 1.00 94.19 295 ILE A O 1
ATOM 2345 N N . ALA A 1 296 ? 15.360 -8.727 -10.438 1.00 95.31 296 ALA A N 1
ATOM 2346 C CA . ALA A 1 296 ? 14.199 -8.539 -11.311 1.00 95.31 296 ALA A CA 1
ATOM 2347 C C . ALA A 1 296 ? 13.704 -9.875 -11.902 1.00 95.31 296 ALA A C 1
ATOM 2349 O O . ALA A 1 296 ? 12.498 -10.120 -11.976 1.00 95.31 296 ALA A O 1
ATOM 2350 N N . ARG A 1 297 ? 14.624 -10.782 -12.258 1.00 96.00 297 ARG A N 1
ATOM 2351 C CA . ARG A 1 297 ? 14.299 -12.133 -12.738 1.00 96.00 297 ARG A CA 1
ATOM 2352 C C . ARG A 1 297 ? 13.636 -12.980 -11.655 1.00 96.00 297 ARG A C 1
ATOM 2354 O O . ARG A 1 297 ? 12.659 -13.672 -11.933 1.00 96.00 297 ARG A O 1
ATOM 2361 N N . GLN A 1 298 ? 14.138 -12.939 -10.422 1.00 94.69 298 GLN A N 1
ATOM 2362 C CA . GLN A 1 298 ? 13.519 -13.641 -9.293 1.00 94.69 298 GLN A CA 1
ATOM 2363 C C . GLN A 1 298 ? 12.107 -13.121 -9.012 1.00 94.69 298 GLN A C 1
ATOM 2365 O O . GLN A 1 298 ? 11.194 -13.922 -8.806 1.00 94.69 298 GLN A O 1
ATOM 2370 N N . TYR A 1 299 ? 11.917 -11.803 -9.079 1.00 94.56 299 TYR A N 1
ATOM 2371 C CA . TYR A 1 299 ? 10.604 -11.180 -8.979 1.00 94.56 299 TYR A CA 1
ATOM 2372 C C . TYR A 1 299 ? 9.647 -11.691 -10.068 1.00 94.56 299 TYR A C 1
ATOM 2374 O O . TYR A 1 299 ? 8.581 -12.204 -9.736 1.00 94.56 299 TYR A O 1
ATOM 2382 N N . LEU A 1 300 ? 10.049 -11.677 -11.345 1.00 95.06 300 LEU A N 1
ATOM 2383 C CA . LEU A 1 300 ? 9.219 -12.181 -12.452 1.00 95.06 300 LEU A CA 1
ATOM 2384 C C . LEU A 1 300 ? 9.003 -13.700 -12.409 1.00 95.06 300 LEU A C 1
ATOM 2386 O O . LEU A 1 300 ? 8.008 -14.196 -12.920 1.00 95.06 300 LEU A O 1
ATOM 2390 N N . LYS A 1 301 ? 9.872 -14.461 -11.739 1.00 94.19 301 LYS A N 1
ATOM 2391 C CA . LYS A 1 301 ? 9.618 -15.881 -11.460 1.00 94.19 301 LYS A CA 1
ATOM 2392 C C . LYS A 1 301 ? 8.508 -16.073 -10.421 1.00 94.19 301 LYS A C 1
ATOM 2394 O O . LYS A 1 301 ? 7.754 -17.040 -10.515 1.00 94.19 301 LYS A O 1
ATOM 2399 N N . LYS A 1 302 ? 8.429 -15.191 -9.419 1.00 92.31 302 LYS A N 1
ATOM 2400 C CA . LYS A 1 302 ? 7.402 -15.228 -8.366 1.00 92.31 302 LYS A CA 1
ATOM 2401 C C . LYS A 1 302 ? 6.070 -14.646 -8.841 1.00 92.31 302 LYS A C 1
ATOM 2403 O O . LYS A 1 302 ? 5.028 -15.218 -8.540 1.00 92.31 302 LYS A O 1
ATOM 2408 N N . MET A 1 303 ? 6.117 -13.562 -9.609 1.00 92.88 303 MET A N 1
ATOM 2409 C CA . MET A 1 303 ? 4.979 -12.959 -10.300 1.00 92.88 303 MET A CA 1
ATOM 2410 C C . MET A 1 303 ? 5.178 -13.058 -11.821 1.00 92.88 303 MET A C 1
ATOM 2412 O O . MET A 1 303 ? 5.594 -12.078 -12.445 1.00 92.88 303 MET A O 1
ATOM 2416 N N . PRO A 1 304 ? 4.901 -14.231 -12.429 1.00 92.94 304 PRO A N 1
ATOM 2417 C CA . PRO A 1 304 ? 5.024 -14.439 -13.868 1.00 92.94 304 PRO A CA 1
ATOM 2418 C C . PRO A 1 304 ? 4.320 -13.365 -14.683 1.00 92.94 304 PRO A C 1
ATOM 2420 O O . PRO A 1 304 ? 3.195 -12.965 -14.373 1.00 92.94 304 PRO A O 1
ATOM 2423 N N . GLY A 1 305 ? 4.925 -12.962 -15.800 1.00 92.75 305 GLY A N 1
ATOM 2424 C CA . GLY A 1 305 ? 4.314 -11.982 -16.691 1.00 92.75 305 GLY A CA 1
ATOM 2425 C C . GLY A 1 305 ? 2.952 -12.418 -17.237 1.00 92.75 305 GLY A C 1
ATOM 2426 O O . GLY A 1 305 ? 2.097 -11.572 -17.487 1.00 92.75 305 GLY A O 1
ATOM 2427 N N . SER A 1 306 ? 2.688 -13.725 -17.344 1.00 93.25 306 SER A N 1
ATOM 2428 C CA . SER A 1 306 ? 1.351 -14.240 -17.667 1.00 93.25 306 SER A CA 1
ATOM 2429 C C . SER A 1 306 ? 0.298 -13.825 -16.632 1.00 93.25 306 SER A C 1
ATOM 2431 O O . SER A 1 306 ? -0.798 -13.431 -17.029 1.00 93.25 306 SER A O 1
ATOM 2433 N N . MET A 1 307 ? 0.642 -13.816 -15.339 1.00 91.06 307 MET A N 1
ATOM 2434 C CA . MET A 1 307 ? -0.226 -13.325 -14.265 1.00 91.06 307 MET A CA 1
ATOM 2435 C C . MET A 1 307 ? -0.400 -11.808 -14.346 1.00 91.06 307 MET A C 1
ATOM 2437 O O . MET A 1 307 ? -1.531 -11.324 -14.341 1.00 91.06 307 MET A O 1
ATOM 2441 N N . ILE A 1 308 ? 0.694 -11.062 -14.535 1.00 92.00 308 ILE A N 1
ATOM 2442 C CA . ILE A 1 308 ? 0.648 -9.602 -14.726 1.00 92.00 308 ILE A CA 1
ATOM 2443 C C . ILE A 1 308 ? -0.286 -9.253 -15.896 1.00 92.00 308 ILE A C 1
ATOM 2445 O O . ILE A 1 308 ? -1.172 -8.419 -15.749 1.00 92.00 308 ILE A O 1
ATOM 2449 N N . SER A 1 309 ? -0.170 -9.958 -17.027 1.00 91.56 309 SER A N 1
ATOM 2450 C CA . SER A 1 309 ? -1.003 -9.754 -18.224 1.00 91.56 309 SER A CA 1
ATOM 2451 C C . SER A 1 309 ? -2.473 -10.168 -18.073 1.00 91.56 309 SER A C 1
ATOM 2453 O O . SER A 1 309 ? -3.303 -9.842 -18.927 1.00 91.56 309 SER A O 1
ATOM 2455 N N . SER A 1 310 ? -2.788 -10.914 -17.011 1.00 86.94 310 SER A N 1
ATOM 2456 C CA . SER A 1 310 ? -4.148 -11.321 -16.647 1.00 86.94 310 SER A CA 1
ATOM 2457 C C . SER A 1 310 ? -4.807 -10.363 -15.653 1.00 86.94 310 SER A C 1
ATOM 2459 O O . SER A 1 310 ? -6.019 -10.433 -15.454 1.00 86.94 310 SER A O 1
ATOM 2461 N N . SER A 1 311 ? -4.030 -9.446 -15.062 1.00 84.75 311 SER A N 1
ATOM 2462 C CA . SER A 1 311 ? -4.541 -8.414 -14.164 1.00 84.75 311 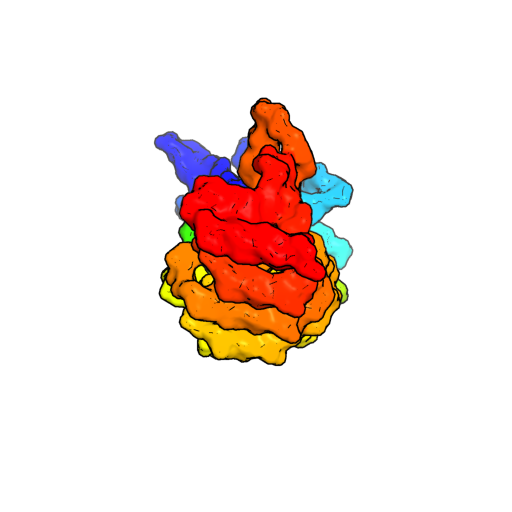SER A CA 1
ATOM 2463 C C . SER A 1 311 ? -5.602 -7.568 -14.860 1.00 84.75 311 SER A C 1
ATOM 2465 O O . SER A 1 311 ? -5.410 -7.111 -15.987 1.00 84.75 311 SER A O 1
ATOM 2467 N N . ARG A 1 312 ? -6.689 -7.248 -14.152 1.00 82.19 312 ARG A N 1
ATOM 2468 C CA . ARG A 1 312 ? -7.668 -6.246 -14.613 1.00 82.19 312 ARG A CA 1
ATOM 2469 C C . ARG A 1 312 ? -7.057 -4.850 -14.789 1.00 82.19 312 ARG A C 1
ATOM 2471 O O . ARG A 1 312 ? -7.623 -4.021 -15.489 1.00 82.19 312 ARG A O 1
ATOM 2478 N N . PHE A 1 313 ? -5.905 -4.596 -14.163 1.00 81.88 313 PHE A N 1
ATOM 2479 C CA . PHE A 1 313 ? -5.150 -3.349 -14.287 1.00 81.88 313 PHE A CA 1
ATOM 2480 C C . PHE A 1 313 ? -4.072 -3.410 -15.383 1.00 81.88 313 PHE A C 1
ATOM 2482 O O . PHE A 1 313 ? -3.253 -2.493 -15.503 1.00 81.88 313 PHE A O 1
ATOM 2489 N N . PHE A 1 314 ? -4.045 -4.484 -16.179 1.00 86.88 314 PHE A N 1
ATOM 2490 C CA . PHE A 1 314 ? -3.160 -4.604 -17.328 1.00 86.88 314 PHE A CA 1
ATOM 2491 C C . PHE A 1 314 ? -3.791 -3.969 -18.562 1.00 86.88 314 PHE A C 1
ATOM 2493 O O . PHE A 1 314 ? -4.731 -4.492 -19.162 1.00 86.88 314 PHE A O 1
ATOM 2500 N N . TYR A 1 315 ? -3.198 -2.862 -18.982 1.00 85.88 315 TYR A N 1
ATOM 2501 C CA . TYR A 1 315 ? -3.548 -2.179 -20.215 1.00 85.88 315 TYR A CA 1
ATOM 2502 C C . TYR A 1 315 ? -2.325 -2.236 -21.132 1.00 85.88 315 TYR A C 1
ATOM 2504 O O . TYR A 1 315 ? -1.322 -1.599 -20.809 1.00 85.88 315 TYR A O 1
ATOM 2512 N N . PRO A 1 316 ? -2.361 -2.980 -22.259 1.00 84.81 316 PRO A N 1
ATOM 2513 C CA . PRO A 1 316 ? -1.247 -3.018 -23.208 1.00 84.81 316 PRO A CA 1
ATOM 2514 C C . PRO A 1 316 ? -0.797 -1.618 -23.641 1.00 84.81 316 PRO A C 1
ATOM 2516 O O . PRO A 1 316 ? 0.400 -1.359 -23.736 1.00 84.81 316 PRO A O 1
ATOM 2519 N N . SER A 1 317 ? -1.747 -0.689 -23.785 1.00 82.38 317 SER A N 1
ATOM 2520 C CA . SER A 1 317 ? -1.506 0.727 -24.082 1.00 82.38 317 SER A CA 1
ATOM 2521 C C . SER A 1 317 ? -0.668 1.458 -23.027 1.00 82.38 317 SER A C 1
ATOM 2523 O O . SER A 1 317 ? -0.154 2.530 -23.308 1.00 82.38 317 SER A O 1
ATOM 2525 N N . HIS A 1 318 ? -0.484 0.900 -21.828 1.00 86.88 318 HIS A N 1
ATOM 2526 C CA . HIS A 1 318 ? 0.381 1.462 -20.787 1.00 86.88 318 HIS A CA 1
ATOM 2527 C C . HIS A 1 318 ? 1.797 0.858 -20.801 1.00 86.88 318 HIS A C 1
ATOM 2529 O O . HIS A 1 318 ? 2.586 1.128 -19.896 1.00 86.88 318 HIS A O 1
ATOM 2535 N N . THR A 1 319 ? 2.162 0.058 -21.812 1.00 90.19 319 THR A N 1
ATOM 2536 C CA . THR A 1 319 ? 3.527 -0.493 -21.953 1.00 90.19 319 THR A CA 1
ATOM 2537 C C . THR A 1 319 ? 4.588 0.613 -22.004 1.00 90.19 319 THR A C 1
ATOM 2539 O O . THR A 1 319 ? 5.687 0.437 -21.473 1.00 90.19 319 THR A O 1
ATOM 2542 N N . GLY A 1 320 ? 4.259 1.790 -22.551 1.00 88.12 320 GLY A N 1
ATOM 2543 C CA . GLY A 1 320 ? 5.143 2.955 -22.515 1.00 88.12 320 GLY A CA 1
ATOM 2544 C C . GLY A 1 320 ? 5.533 3.363 -21.088 1.00 88.12 320 GLY A C 1
ATOM 2545 O O . GLY A 1 320 ? 6.703 3.648 -20.836 1.00 88.12 320 GLY A O 1
ATOM 2546 N N . SER A 1 321 ? 4.600 3.284 -20.131 1.00 87.94 321 SER A N 1
ATOM 2547 C CA . SER A 1 321 ? 4.833 3.553 -18.701 1.00 87.94 321 SER A CA 1
ATOM 2548 C C . SER A 1 321 ? 5.756 2.534 -18.021 1.00 87.94 321 SER A C 1
ATOM 2550 O O . SER A 1 321 ? 6.274 2.807 -16.938 1.00 87.94 321 SER A O 1
ATOM 2552 N N . LEU A 1 322 ? 6.005 1.383 -18.654 1.00 92.75 322 LEU A N 1
ATOM 2553 C CA . LEU A 1 322 ? 6.983 0.387 -18.217 1.00 92.75 322 LEU A CA 1
ATOM 2554 C C . LEU A 1 322 ? 8.353 0.599 -18.867 1.00 92.75 322 LEU A C 1
ATOM 2556 O O . LEU A 1 322 ? 9.361 0.743 -18.179 1.00 92.75 322 LEU A O 1
ATOM 2560 N N . LEU A 1 323 ? 8.405 0.641 -20.196 1.00 95.06 323 LEU A N 1
ATOM 2561 C CA . LEU A 1 323 ? 9.679 0.618 -20.917 1.00 95.06 323 LEU A CA 1
ATOM 2562 C C . LEU A 1 323 ? 10.391 1.976 -20.921 1.00 95.06 323 LEU A C 1
ATOM 2564 O O . LEU A 1 323 ? 11.611 2.034 -20.752 1.00 95.06 323 LEU A O 1
ATOM 2568 N N . VAL A 1 324 ? 9.654 3.076 -21.106 1.00 92.81 324 VAL A N 1
ATOM 2569 C CA . VAL A 1 324 ? 10.257 4.409 -21.259 1.00 92.81 324 VAL A CA 1
ATOM 2570 C C . VAL A 1 324 ? 11.017 4.848 -20.000 1.00 92.81 324 VAL A C 1
ATOM 2572 O O . VAL A 1 324 ? 12.162 5.278 -20.155 1.00 92.81 324 VAL A O 1
ATOM 2575 N N . PRO A 1 325 ? 10.490 4.699 -18.764 1.00 91.38 325 PRO A N 1
ATOM 2576 C CA . PRO A 1 325 ? 11.228 5.084 -17.559 1.00 91.38 325 PRO A CA 1
ATOM 2577 C C . PRO A 1 325 ? 12.548 4.322 -17.388 1.00 91.38 325 PRO A C 1
ATOM 2579 O O . PRO A 1 325 ? 13.568 4.934 -17.065 1.00 91.38 325 PRO A O 1
ATOM 2582 N N . ILE A 1 326 ? 12.562 3.014 -17.679 1.00 93.69 326 ILE A N 1
ATOM 2583 C CA . ILE A 1 326 ? 13.779 2.187 -17.623 1.00 93.69 326 ILE A CA 1
ATOM 2584 C C . ILE A 1 326 ? 14.815 2.712 -18.623 1.00 93.69 326 ILE A C 1
ATOM 2586 O O . ILE A 1 326 ? 15.968 2.942 -18.255 1.00 93.69 326 ILE A O 1
ATOM 2590 N N . ILE A 1 327 ? 14.407 2.960 -19.873 1.00 94.69 327 ILE A N 1
ATOM 2591 C CA . ILE A 1 327 ? 15.289 3.450 -20.944 1.00 94.69 327 ILE A CA 1
ATOM 2592 C C . ILE A 1 327 ? 15.829 4.853 -20.628 1.00 94.69 327 ILE A C 1
ATOM 2594 O O . ILE A 1 327 ? 17.014 5.133 -20.836 1.00 94.69 327 ILE A O 1
ATOM 2598 N N . GLU A 1 328 ? 14.985 5.746 -20.115 1.00 90.56 328 GLU A N 1
ATOM 2599 C CA . GLU A 1 328 ? 15.355 7.131 -19.813 1.00 90.56 328 GLU A CA 1
ATOM 2600 C C . GLU A 1 328 ? 16.158 7.292 -18.523 1.00 90.56 328 GLU A C 1
ATOM 2602 O O . GLU A 1 328 ? 16.826 8.322 -18.361 1.00 90.56 328 GLU A O 1
ATOM 2607 N N . SER A 1 329 ? 16.162 6.274 -17.658 1.00 89.12 329 SER A N 1
ATOM 2608 C CA . SER A 1 329 ? 16.863 6.288 -16.379 1.00 89.12 329 SER A CA 1
ATOM 2609 C C . SER A 1 329 ? 18.282 6.835 -16.503 1.00 89.12 329 SER A C 1
ATOM 2611 O O . SER A 1 329 ? 19.083 6.400 -17.340 1.00 89.12 329 SER A O 1
ATOM 2613 N N . LYS A 1 330 ? 18.599 7.821 -15.660 1.00 86.44 330 LYS A N 1
ATOM 2614 C CA . LYS A 1 330 ? 19.933 8.430 -15.567 1.00 86.44 330 LYS A CA 1
ATOM 2615 C C . LYS A 1 330 ? 20.820 7.735 -14.535 1.00 86.44 330 LYS A C 1
ATOM 2617 O O . LYS A 1 330 ? 22.032 7.917 -14.587 1.00 86.44 330 LYS A O 1
ATOM 2622 N N . THR A 1 331 ? 20.224 6.968 -13.625 1.00 86.12 331 THR A N 1
ATOM 2623 C CA . THR A 1 331 ? 20.919 6.257 -12.544 1.00 86.12 331 THR A CA 1
ATOM 2624 C C . THR A 1 331 ? 21.437 4.899 -13.010 1.00 86.12 331 THR A C 1
ATOM 2626 O O . THR A 1 331 ? 22.528 4.492 -12.623 1.00 86.12 331 THR A O 1
ATOM 2629 N N . LEU A 1 332 ? 20.712 4.229 -13.910 1.00 89.50 332 LEU A N 1
ATOM 2630 C CA . LEU A 1 332 ? 21.138 2.957 -14.488 1.00 89.50 332 LEU A CA 1
ATOM 2631 C C . LEU A 1 332 ? 22.217 3.154 -15.563 1.00 89.50 332 LEU A C 1
ATOM 2633 O O . LEU A 1 332 ? 22.170 4.084 -16.375 1.00 89.50 332 LEU A O 1
ATOM 2637 N N . ASN A 1 333 ? 23.185 2.239 -15.634 1.00 92.94 333 ASN A N 1
ATOM 2638 C CA . ASN A 1 333 ? 24.134 2.209 -16.750 1.00 92.94 333 ASN A CA 1
ATOM 2639 C C . ASN A 1 333 ? 23.489 1.599 -18.017 1.00 92.94 333 ASN A C 1
ATOM 2641 O O . ASN A 1 333 ? 22.411 1.010 -17.964 1.00 92.94 333 ASN A O 1
ATOM 2645 N N . GLY A 1 334 ? 24.132 1.760 -19.180 1.00 92.62 334 GLY A N 1
ATOM 2646 C CA . GLY A 1 334 ? 23.556 1.329 -20.463 1.00 92.62 334 GLY A CA 1
ATOM 2647 C C . GLY A 1 334 ? 23.321 -0.175 -20.594 1.00 92.62 334 GLY A C 1
ATOM 2648 O O . GLY A 1 334 ? 22.295 -0.570 -21.135 1.00 92.62 334 GLY A O 1
ATOM 2649 N N . GLN A 1 335 ? 24.232 -0.999 -20.074 1.00 95.50 335 GLN A N 1
ATOM 2650 C CA . GLN A 1 335 ? 24.085 -2.454 -20.131 1.00 95.50 335 GLN A CA 1
ATOM 2651 C C . GLN A 1 335 ? 22.946 -2.915 -19.216 1.00 95.50 335 GLN A C 1
ATOM 2653 O O . GLN A 1 335 ? 22.085 -3.665 -19.651 1.00 95.50 335 GLN A O 1
ATOM 2658 N N . HIS A 1 336 ? 22.873 -2.359 -18.006 1.00 95.31 336 HIS A N 1
ATOM 2659 C CA . HIS A 1 336 ? 21.816 -2.666 -17.049 1.00 95.31 336 HIS A CA 1
ATOM 2660 C C . HIS A 1 336 ? 20.422 -2.335 -17.611 1.00 95.31 336 HIS A C 1
ATOM 2662 O O . HIS A 1 336 ? 19.531 -3.177 -17.575 1.00 95.31 336 HIS A O 1
ATOM 2668 N N . ARG A 1 337 ? 20.231 -1.144 -18.207 1.00 95.62 337 ARG A N 1
ATOM 2669 C CA . ARG A 1 337 ? 18.957 -0.795 -18.869 1.00 95.62 337 ARG A CA 1
ATOM 2670 C C . ARG A 1 337 ? 18.579 -1.806 -19.951 1.00 95.62 337 ARG A C 1
ATOM 2672 O O . ARG A 1 337 ? 17.423 -2.205 -20.027 1.00 95.62 337 ARG A O 1
ATOM 2679 N N . LEU A 1 338 ? 19.545 -2.190 -20.789 1.00 97.25 338 LEU A N 1
ATOM 2680 C CA . LEU A 1 338 ? 19.335 -3.149 -21.874 1.00 97.25 338 LEU A CA 1
ATOM 2681 C C . LEU A 1 338 ? 18.902 -4.517 -21.340 1.00 97.25 338 LEU A C 1
ATOM 2683 O O . LEU A 1 338 ? 17.975 -5.109 -21.886 1.00 97.25 338 LEU A O 1
ATOM 2687 N N . ASP A 1 339 ? 19.541 -4.987 -20.271 1.00 97.81 339 ASP A N 1
ATOM 2688 C CA . ASP A 1 339 ? 19.249 -6.287 -19.671 1.00 97.81 339 ASP A CA 1
ATOM 2689 C C . ASP A 1 339 ? 17.867 -6.307 -18.994 1.00 97.81 339 ASP A C 1
ATOM 2691 O O . ASP A 1 339 ? 17.123 -7.269 -19.176 1.00 97.81 339 ASP A O 1
ATOM 2695 N N . LEU A 1 340 ? 17.466 -5.227 -18.306 1.00 97.38 340 LEU A N 1
ATOM 2696 C CA . LEU A 1 340 ? 16.116 -5.104 -17.735 1.00 97.38 340 LEU A CA 1
ATOM 2697 C C . LEU A 1 340 ? 15.028 -5.023 -18.812 1.00 97.38 340 LEU A C 1
ATOM 2699 O O . LEU A 1 340 ? 14.010 -5.701 -18.701 1.00 97.38 340 LEU A O 1
ATOM 2703 N N . VAL A 1 341 ? 15.227 -4.215 -19.862 1.00 97.62 341 VAL A N 1
ATOM 2704 C CA . VAL A 1 341 ? 14.254 -4.114 -20.965 1.00 97.62 341 VAL A CA 1
ATOM 2705 C C . VAL A 1 341 ? 14.114 -5.453 -21.681 1.00 97.62 341 VAL A C 1
ATOM 2707 O O . VAL A 1 341 ? 12.995 -5.872 -21.955 1.00 97.62 341 VAL A O 1
ATOM 2710 N N . ARG A 1 342 ? 15.226 -6.150 -21.941 1.00 98.06 342 ARG A N 1
ATOM 2711 C CA . ARG A 1 342 ? 15.190 -7.494 -22.525 1.00 98.06 342 ARG A CA 1
ATOM 2712 C C . ARG A 1 342 ? 14.382 -8.450 -21.655 1.00 98.06 342 ARG A C 1
ATOM 2714 O O . ARG A 1 342 ? 13.466 -9.082 -22.162 1.00 98.06 342 ARG A O 1
ATOM 2721 N N . LEU A 1 343 ? 14.682 -8.498 -20.357 1.00 97.81 343 LEU A N 1
ATOM 2722 C CA . LEU A 1 343 ? 13.965 -9.345 -19.409 1.00 97.81 343 LEU A CA 1
ATOM 2723 C C . LEU A 1 343 ? 12.453 -9.064 -19.431 1.00 97.81 343 LEU A C 1
ATOM 2725 O O . LEU A 1 343 ? 11.658 -9.992 -19.506 1.00 97.81 343 LEU A O 1
ATOM 2729 N N . VAL A 1 344 ? 12.050 -7.791 -19.413 1.00 96.88 344 VAL A N 1
ATOM 2730 C CA . VAL A 1 344 ? 10.634 -7.395 -19.483 1.00 96.88 344 VAL A CA 1
ATOM 2731 C C . VAL A 1 344 ? 9.964 -7.888 -20.767 1.00 96.88 344 VAL A C 1
ATOM 2733 O O . VAL A 1 344 ? 8.867 -8.437 -20.700 1.00 96.88 344 VAL A O 1
ATOM 2736 N N . LEU A 1 345 ? 10.607 -7.688 -21.922 1.00 96.94 345 LEU A N 1
ATOM 2737 C CA . LEU A 1 345 ? 10.065 -8.088 -23.224 1.00 96.94 345 LEU A CA 1
ATOM 2738 C C . LEU A 1 345 ? 9.952 -9.612 -23.371 1.00 96.94 345 LEU A C 1
ATOM 2740 O O . LEU A 1 345 ? 9.037 -10.091 -24.036 1.00 96.94 345 LEU A O 1
ATOM 2744 N N . GLU A 1 346 ? 10.867 -10.364 -22.756 1.00 95.94 346 GLU A N 1
ATOM 2745 C CA . GLU A 1 346 ? 10.885 -11.829 -22.790 1.00 95.94 346 GLU A CA 1
ATOM 2746 C C . GLU A 1 346 ? 9.854 -12.452 -21.833 1.00 95.94 346 GLU A C 1
ATOM 2748 O O . GLU A 1 346 ? 9.224 -13.453 -22.172 1.00 95.94 346 GLU A O 1
ATOM 2753 N N . GLU A 1 347 ? 9.664 -11.867 -20.648 1.00 96.56 347 GLU A N 1
ATOM 2754 C CA . GLU A 1 347 ? 8.873 -12.477 -19.571 1.00 96.56 347 GLU A CA 1
ATOM 2755 C C . GLU A 1 347 ? 7.416 -11.992 -19.521 1.00 96.56 347 GLU A C 1
ATOM 2757 O O . GLU A 1 347 ? 6.547 -12.721 -19.033 1.00 96.56 347 GLU A O 1
ATOM 2762 N N . ILE A 1 348 ? 7.115 -10.776 -20.001 1.00 95.81 348 ILE A N 1
ATOM 2763 C CA . ILE A 1 348 ? 5.761 -10.204 -19.958 1.00 95.81 348 ILE A CA 1
ATOM 2764 C C . ILE A 1 348 ? 5.111 -10.283 -21.347 1.00 95.81 348 ILE A C 1
ATOM 2766 O O . ILE A 1 348 ? 5.454 -9.513 -22.246 1.00 95.81 348 ILE A O 1
ATOM 2770 N N . PRO A 1 349 ? 4.134 -11.186 -21.554 1.00 94.56 349 PRO A N 1
ATOM 2771 C CA . PRO A 1 349 ? 3.466 -11.322 -22.836 1.00 94.56 349 PRO A CA 1
ATOM 2772 C C . PRO A 1 349 ? 2.479 -10.172 -23.078 1.00 94.56 349 PRO A C 1
ATOM 2774 O O . PRO A 1 349 ? 2.015 -9.508 -22.152 1.00 94.56 349 PRO A O 1
ATOM 2777 N N . ARG A 1 350 ? 2.073 -10.007 -24.345 1.00 93.25 350 ARG A N 1
ATOM 2778 C CA . ARG A 1 350 ? 1.020 -9.065 -24.783 1.00 93.25 350 ARG A CA 1
ATOM 2779 C C . ARG A 1 350 ? 1.337 -7.584 -24.537 1.00 93.25 350 ARG A C 1
ATOM 2781 O O . ARG A 1 350 ? 0.416 -6.768 -24.524 1.00 93.25 350 ARG A O 1
ATOM 2788 N N . LEU A 1 351 ? 2.611 -7.239 -24.366 1.00 94.44 351 LEU A N 1
ATOM 2789 C CA . LEU A 1 351 ? 3.055 -5.850 -24.375 1.00 94.44 351 LEU A CA 1
ATOM 2790 C C . LEU A 1 351 ? 2.836 -5.235 -25.764 1.00 94.44 351 LEU A C 1
ATOM 2792 O O . LEU A 1 351 ? 3.146 -5.852 -26.783 1.00 94.44 351 LEU A O 1
ATOM 2796 N N . ASP A 1 352 ? 2.317 -4.011 -25.792 1.00 93.94 352 ASP A N 1
ATOM 2797 C CA . ASP A 1 352 ? 2.277 -3.189 -26.999 1.00 93.94 352 ASP A CA 1
ATOM 2798 C C . ASP A 1 352 ? 3.537 -2.319 -27.023 1.00 93.94 352 ASP A C 1
ATOM 2800 O O . ASP A 1 352 ? 3.619 -1.292 -26.356 1.00 93.94 352 ASP A O 1
ATOM 2804 N N . ILE A 1 353 ? 4.558 -2.758 -27.755 1.00 94.06 353 ILE A N 1
ATOM 2805 C CA . ILE A 1 353 ? 5.881 -2.108 -27.768 1.00 94.06 353 ILE A CA 1
ATOM 2806 C C . ILE A 1 353 ? 5.818 -0.687 -28.353 1.00 94.06 353 ILE A C 1
ATOM 2808 O O . ILE A 1 353 ? 6.660 0.158 -28.035 1.00 94.06 353 ILE A O 1
ATOM 2812 N N . ASP A 1 354 ? 4.804 -0.404 -29.172 1.00 93.00 354 ASP A N 1
ATOM 2813 C CA . ASP A 1 354 ? 4.593 0.915 -29.762 1.00 93.00 354 ASP A CA 1
ATOM 2814 C C . ASP A 1 354 ? 3.794 1.852 -28.850 1.00 93.00 354 ASP A C 1
ATOM 2816 O O . ASP A 1 354 ? 3.685 3.045 -29.162 1.00 93.00 354 ASP A O 1
ATOM 2820 N N . ALA A 1 355 ? 3.268 1.338 -27.733 1.00 90.56 355 ALA A N 1
ATOM 2821 C CA . ALA A 1 355 ? 2.529 2.126 -26.767 1.00 90.56 355 ALA A CA 1
ATOM 2822 C C . ALA A 1 355 ? 3.386 3.258 -26.205 1.00 90.56 355 ALA A C 1
ATOM 2824 O O . ALA A 1 355 ? 4.594 3.131 -25.961 1.00 90.56 355 ALA A O 1
ATOM 2825 N N . ARG A 1 356 ? 2.727 4.388 -25.986 1.00 87.00 356 ARG A N 1
ATOM 2826 C CA . ARG A 1 356 ? 3.367 5.619 -25.548 1.00 87.00 356 ARG A CA 1
ATOM 2827 C C . ARG A 1 356 ? 3.208 5.779 -24.044 1.00 87.00 356 ARG A C 1
ATOM 2829 O O . ARG A 1 356 ? 2.389 5.119 -23.414 1.00 87.00 356 ARG A O 1
ATOM 2836 N N . ILE A 1 357 ? 4.072 6.599 -23.458 1.00 82.00 357 ILE A N 1
ATOM 2837 C CA . ILE A 1 357 ? 3.943 7.021 -22.067 1.00 82.00 357 ILE A CA 1
ATOM 2838 C C . ILE A 1 357 ? 3.145 8.322 -21.978 1.00 82.00 357 ILE A C 1
ATOM 2840 O O . ILE A 1 357 ? 3.500 9.327 -22.610 1.00 82.00 357 ILE A O 1
ATOM 2844 N N . ASP A 1 358 ? 2.149 8.300 -21.102 1.00 71.12 358 ASP A N 1
ATOM 2845 C CA . ASP A 1 358 ? 1.417 9.469 -20.637 1.00 71.12 358 ASP A CA 1
ATOM 2846 C C . ASP A 1 358 ? 2.342 10.374 -19.818 1.00 71.12 358 ASP A C 1
ATOM 2848 O O . ASP A 1 358 ? 2.973 9.950 -18.847 1.00 71.12 358 ASP A O 1
ATOM 2852 N N . ARG A 1 359 ? 2.416 11.659 -20.175 1.00 68.94 359 ARG A N 1
ATOM 2853 C CA . ARG A 1 359 ? 3.152 12.669 -19.398 1.00 68.94 359 ARG A CA 1
ATOM 2854 C C . ARG A 1 359 ? 2.169 13.730 -18.903 1.00 68.94 359 ARG A C 1
ATOM 2856 O O . ARG A 1 359 ? 1.845 14.636 -19.665 1.00 68.94 359 ARG A O 1
ATOM 2863 N N . PRO A 1 360 ? 1.720 13.671 -17.634 1.00 55.56 360 PRO A N 1
ATOM 2864 C CA . PRO A 1 360 ? 0.646 14.527 -17.120 1.00 55.56 360 PRO A CA 1
ATOM 2865 C C . PRO A 1 360 ? 0.870 16.039 -17.297 1.00 55.56 360 PRO A C 1
ATOM 2867 O O . PRO A 1 360 ? -0.081 16.767 -17.552 1.00 55.56 360 PRO A O 1
ATOM 2870 N N . TRP A 1 361 ? 2.114 16.531 -17.256 1.00 56.16 361 TRP A N 1
ATOM 2871 C CA . TRP A 1 361 ? 2.425 17.954 -17.498 1.00 56.16 361 TRP A CA 1
ATOM 2872 C C . TRP A 1 361 ? 2.235 18.400 -18.961 1.00 56.16 361 TRP A C 1
ATOM 2874 O O . TRP A 1 361 ? 2.267 19.592 -19.258 1.00 56.16 361 TRP A O 1
ATOM 2884 N N . VAL A 1 362 ? 2.044 17.471 -19.903 1.00 52.47 362 VAL A N 1
ATOM 2885 C CA . VAL A 1 362 ? 1.680 17.781 -21.297 1.00 52.47 362 VAL A CA 1
ATOM 2886 C C . VAL A 1 362 ? 0.197 18.153 -21.396 1.00 52.47 362 VAL A C 1
ATOM 2888 O O . VAL A 1 362 ? -0.173 18.945 -22.265 1.00 52.47 362 VAL A O 1
ATOM 2891 N N . ALA A 1 363 ? -0.643 17.703 -20.455 1.00 49.75 363 ALA A N 1
ATOM 2892 C CA . ALA A 1 363 ? -2.015 18.192 -20.336 1.00 49.75 363 ALA A CA 1
ATOM 2893 C C . ALA A 1 363 ? -2.048 19.717 -20.110 1.00 49.75 363 ALA A C 1
ATOM 2895 O O . ALA A 1 363 ? -2.864 20.404 -20.727 1.00 49.75 363 ALA A O 1
ATOM 2896 N N . ASP A 1 364 ? -1.090 20.270 -19.354 1.00 53.38 364 ASP A N 1
ATOM 2897 C CA . ASP A 1 364 ? -0.941 21.722 -19.173 1.00 53.38 364 ASP A CA 1
ATOM 2898 C C . ASP A 1 364 ? -0.511 22.441 -20.465 1.00 53.38 364 ASP A C 1
ATOM 2900 O O . ASP A 1 364 ? -0.864 23.605 -20.669 1.00 53.38 364 ASP A O 1
ATOM 2904 N N . MET A 1 365 ? 0.181 21.762 -21.392 1.00 53.06 365 MET A N 1
ATOM 2905 C CA . MET A 1 365 ? 0.586 22.337 -22.685 1.00 53.06 365 MET A CA 1
ATOM 2906 C C . MET A 1 365 ? -0.591 22.550 -23.656 1.00 53.06 365 MET A C 1
ATOM 2908 O O . MET A 1 365 ? -0.471 23.359 -24.580 1.00 53.06 365 MET A O 1
ATOM 2912 N N . ARG A 1 366 ? -1.763 21.931 -23.426 1.00 49.78 366 ARG A N 1
ATOM 2913 C CA . ARG A 1 366 ? -3.006 22.271 -24.157 1.00 49.78 366 ARG A CA 1
ATOM 2914 C C . ARG A 1 366 ? -3.484 23.689 -23.875 1.00 49.78 366 ARG A C 1
ATOM 2916 O O . ARG A 1 366 ? -3.993 24.336 -24.788 1.00 49.78 366 ARG A O 1
ATOM 2923 N N . SER A 1 367 ? -3.253 24.201 -22.666 1.00 52.84 367 SER A N 1
ATOM 2924 C CA . SER A 1 367 ? -3.504 25.608 -22.312 1.00 52.84 367 SER A CA 1
ATOM 2925 C C . SER A 1 367 ? -2.756 26.581 -23.235 1.00 52.84 367 SER A C 1
ATOM 2927 O O . SER A 1 367 ? -3.113 27.753 -23.322 1.00 52.84 367 SER A O 1
ATOM 2929 N N . PHE A 1 368 ? -1.736 26.081 -23.944 1.00 52.69 368 PHE A N 1
ATOM 2930 C CA . PHE A 1 368 ? -0.889 26.819 -24.872 1.00 52.69 368 PHE A CA 1
ATOM 2931 C C . PHE A 1 368 ? -1.050 26.388 -26.347 1.00 52.69 368 PHE A C 1
ATOM 2933 O O . PHE A 1 368 ? -0.284 26.845 -27.192 1.00 52.69 368 PHE A O 1
ATOM 2940 N N . GLY A 1 369 ? -2.053 25.564 -26.689 1.00 48.56 369 GLY A N 1
ATOM 2941 C CA . GLY A 1 369 ? -2.451 25.303 -28.082 1.00 48.56 369 GLY A CA 1
ATOM 2942 C C . GLY A 1 369 ? -1.674 24.215 -28.839 1.00 48.56 369 GLY A C 1
ATOM 2943 O O . GLY A 1 369 ? -1.663 24.235 -30.070 1.00 48.56 369 GLY A O 1
ATOM 2944 N N . ALA A 1 370 ? -1.030 23.270 -28.148 1.00 53.28 370 ALA A N 1
ATOM 2945 C CA . ALA A 1 370 ? -0.348 22.145 -28.797 1.00 53.28 370 ALA A CA 1
ATOM 2946 C C . ALA A 1 370 ? -1.340 21.138 -29.444 1.00 53.28 370 ALA A C 1
ATOM 2948 O O . ALA A 1 370 ? -2.342 20.790 -28.809 1.00 53.28 370 ALA A O 1
ATOM 2949 N N . PRO A 1 371 ? -1.093 20.650 -30.681 1.00 47.19 371 PRO A N 1
ATOM 2950 C CA . PRO A 1 371 ? -1.906 19.604 -31.311 1.00 47.19 371 PRO A CA 1
ATOM 2951 C C . PRO A 1 371 ? -1.621 18.210 -30.712 1.00 47.19 371 PRO A C 1
ATOM 2953 O O . PRO A 1 371 ? -0.476 17.907 -30.395 1.00 47.19 371 PRO A O 1
ATOM 2956 N N . GLY A 1 372 ? -2.649 17.352 -30.595 1.00 50.69 372 GLY A N 1
ATOM 2957 C CA . GLY A 1 372 ? -2.524 15.947 -30.155 1.00 50.69 372 GLY A CA 1
ATOM 2958 C C . GLY A 1 372 ? -3.436 15.527 -28.985 1.00 50.69 372 GLY A C 1
ATOM 2959 O O . GLY A 1 372 ? -4.093 16.354 -28.337 1.00 50.69 372 GLY A O 1
ATOM 2960 N N . ASP A 1 373 ? -3.500 14.217 -28.728 1.00 47.19 373 ASP A N 1
ATOM 2961 C CA . ASP A 1 373 ? -4.088 13.638 -27.511 1.00 47.19 373 ASP A CA 1
ATOM 2962 C C . ASP A 1 373 ? -3.055 13.746 -26.357 1.00 47.19 373 ASP A C 1
ATOM 2964 O O . ASP A 1 373 ? -1.900 13.374 -26.571 1.00 47.19 373 ASP A O 1
ATOM 2968 N N . PRO A 1 374 ? -3.385 14.310 -25.173 1.00 46.41 374 PRO A N 1
ATOM 2969 C CA . PRO A 1 374 ? -2.454 14.641 -24.079 1.00 46.41 374 PRO A CA 1
ATOM 2970 C C . PRO A 1 374 ? -1.742 13.444 -23.449 1.00 46.41 374 PRO A C 1
ATOM 2972 O O . PRO A 1 374 ? -0.888 13.636 -22.583 1.00 46.41 374 PRO A O 1
ATOM 2975 N N . TRP A 1 375 ? -2.085 12.237 -23.879 1.00 48.22 375 TRP A N 1
ATOM 2976 C CA . TRP A 1 375 ? -1.621 10.987 -23.300 1.00 48.22 375 TRP A CA 1
ATOM 2977 C C . TRP A 1 375 ? -0.474 10.342 -24.116 1.00 48.22 375 TRP A C 1
ATOM 2979 O O . TRP A 1 375 ? 0.234 9.483 -23.626 1.00 48.22 375 TRP A O 1
ATOM 2989 N N . ASP A 1 376 ? -0.138 10.832 -25.315 1.00 53.28 376 ASP A N 1
ATOM 2990 C CA . ASP A 1 376 ? 0.688 10.057 -26.259 1.00 53.28 376 ASP A CA 1
ATOM 2991 C C . ASP A 1 376 ? 2.040 10.701 -26.637 1.00 53.28 376 ASP A C 1
ATOM 2993 O O . ASP A 1 376 ? 2.226 11.146 -27.774 1.00 53.28 376 ASP A O 1
ATOM 2997 N N . PHE A 1 377 ? 3.025 10.721 -25.726 1.00 69.62 377 PHE A N 1
ATOM 2998 C CA . PHE A 1 377 ? 4.313 11.397 -25.977 1.00 69.62 377 PHE A CA 1
ATOM 2999 C C . PHE A 1 377 ? 5.380 10.487 -26.617 1.00 69.62 377 PHE A C 1
ATOM 3001 O O . PHE A 1 377 ? 5.665 10.587 -27.808 1.00 69.62 377 PHE A O 1
ATOM 3008 N N . PHE A 1 378 ? 5.992 9.591 -25.836 1.00 82.44 378 PHE A N 1
ATOM 3009 C CA . PHE A 1 378 ? 7.142 8.780 -26.264 1.00 82.44 378 PHE A CA 1
ATOM 3010 C C . PHE A 1 378 ? 6.816 7.297 -26.180 1.00 82.44 378 PHE A C 1
ATOM 3012 O O . PHE A 1 378 ? 6.346 6.842 -25.143 1.00 82.44 378 PHE A O 1
ATOM 3019 N N . ASN A 1 379 ? 7.144 6.532 -27.217 1.00 91.69 379 ASN A N 1
ATOM 3020 C CA . ASN A 1 379 ? 7.283 5.084 -27.077 1.00 91.69 379 ASN A CA 1
ATOM 3021 C C . ASN A 1 379 ? 8.738 4.705 -26.739 1.00 91.69 379 ASN A C 1
ATOM 3023 O O . ASN A 1 379 ? 9.644 5.548 -26.720 1.00 91.69 379 ASN A O 1
ATOM 3027 N N . ALA A 1 380 ? 8.972 3.420 -26.473 1.00 95.25 380 ALA A N 1
ATOM 3028 C CA . ALA A 1 380 ? 10.293 2.912 -26.106 1.00 95.25 380 ALA A CA 1
ATOM 3029 C C . ALA A 1 380 ? 11.366 3.204 -27.176 1.00 95.25 380 ALA A C 1
ATOM 3031 O O . ALA A 1 380 ? 12.501 3.563 -26.848 1.00 95.25 380 ALA A O 1
ATOM 3032 N N . LEU A 1 381 ? 11.010 3.102 -28.462 1.00 96.50 381 LEU A N 1
ATOM 3033 C CA . LEU A 1 381 ? 11.945 3.305 -29.571 1.00 96.50 381 LEU A CA 1
ATOM 3034 C C . LEU A 1 381 ? 12.354 4.777 -29.716 1.00 96.50 381 LEU A C 1
ATOM 3036 O O . LEU A 1 381 ? 13.530 5.078 -29.927 1.00 96.50 381 LEU A O 1
ATOM 3040 N N . MET A 1 382 ? 11.411 5.701 -29.524 1.00 93.88 382 MET A N 1
ATOM 3041 C CA . MET A 1 382 ? 11.680 7.140 -29.455 1.00 93.88 382 MET A CA 1
ATOM 3042 C C . MET A 1 382 ? 12.615 7.485 -28.298 1.00 93.88 382 MET A C 1
ATOM 3044 O O . MET A 1 382 ? 13.567 8.242 -28.495 1.00 93.88 382 MET A O 1
ATOM 3048 N N . ALA A 1 383 ? 12.403 6.892 -27.119 1.00 93.44 383 ALA A N 1
ATOM 3049 C CA . ALA A 1 383 ? 13.288 7.077 -25.970 1.00 93.44 383 ALA A CA 1
ATOM 3050 C C . ALA A 1 383 ? 14.720 6.590 -26.266 1.00 93.44 383 ALA A C 1
ATOM 3052 O O . ALA A 1 383 ? 15.692 7.278 -25.943 1.00 93.44 383 ALA A O 1
ATOM 3053 N N . ALA A 1 384 ? 14.873 5.450 -26.951 1.00 95.88 384 ALA A N 1
ATOM 3054 C CA . ALA A 1 384 ? 16.179 4.962 -27.399 1.00 95.88 384 ALA A CA 1
ATOM 3055 C C . ALA A 1 384 ? 16.846 5.928 -28.398 1.00 95.88 384 ALA A C 1
ATOM 3057 O O . ALA A 1 384 ? 18.029 6.249 -28.251 1.00 95.88 384 ALA A O 1
ATOM 3058 N N . GLY A 1 385 ? 16.085 6.450 -29.367 1.00 94.56 385 GLY A N 1
ATOM 3059 C CA . GLY A 1 385 ? 16.556 7.445 -30.335 1.00 94.56 385 GLY A CA 1
ATOM 3060 C C . GLY A 1 385 ? 17.000 8.753 -29.684 1.00 94.56 385 GLY A C 1
ATOM 3061 O O . GLY A 1 385 ? 18.108 9.226 -29.938 1.00 94.56 385 GLY A O 1
ATOM 3062 N N . TRP A 1 386 ? 16.200 9.289 -28.762 1.00 91.31 386 TRP A N 1
ATOM 3063 C CA . TRP A 1 386 ? 16.535 10.487 -27.988 1.00 91.31 386 TRP A CA 1
ATOM 3064 C C . TRP A 1 386 ? 17.835 10.341 -27.191 1.00 91.31 386 TRP A C 1
ATOM 3066 O O . TRP A 1 386 ? 18.541 11.319 -26.976 1.00 91.31 386 TRP A O 1
ATOM 3076 N N . ARG A 1 387 ? 18.187 9.122 -26.772 1.00 91.50 387 ARG A N 1
ATOM 3077 C CA . ARG A 1 387 ? 19.453 8.829 -26.082 1.00 91.50 387 ARG A CA 1
ATOM 3078 C C . ARG A 1 387 ? 20.600 8.441 -27.016 1.00 91.50 387 ARG A C 1
ATOM 3080 O O . ARG A 1 387 ? 21.725 8.269 -26.547 1.00 91.50 387 ARG A O 1
ATOM 3087 N N . GLY A 1 388 ? 20.323 8.247 -28.305 1.00 94.44 388 GLY A N 1
ATOM 3088 C CA . GLY A 1 388 ? 21.270 7.674 -29.260 1.00 94.44 388 GLY A CA 1
ATOM 3089 C C . GLY A 1 388 ? 21.674 6.233 -28.923 1.00 94.44 388 GLY A C 1
ATOM 3090 O O . GLY A 1 388 ? 22.761 5.797 -29.314 1.00 94.44 388 GLY A O 1
ATOM 3091 N N . ASP A 1 389 ? 20.839 5.498 -28.184 1.00 95.88 389 ASP A N 1
ATOM 3092 C CA . ASP A 1 389 ? 21.136 4.146 -27.709 1.00 95.88 389 ASP A CA 1
ATOM 3093 C C . ASP A 1 389 ? 20.820 3.111 -28.792 1.00 95.88 389 ASP A C 1
ATOM 3095 O O . ASP A 1 389 ? 19.734 2.534 -28.867 1.00 95.88 389 ASP A O 1
ATOM 3099 N N . ARG A 1 390 ? 21.797 2.895 -29.677 1.00 96.25 390 ARG A N 1
ATOM 3100 C CA . ARG A 1 390 ? 21.659 1.973 -30.809 1.00 96.25 390 ARG A CA 1
ATOM 3101 C C . ARG A 1 390 ? 21.343 0.540 -30.376 1.00 96.25 390 ARG A C 1
ATOM 3103 O O . ARG A 1 390 ? 20.534 -0.098 -31.034 1.00 96.25 390 ARG A O 1
ATOM 3110 N N . LYS A 1 391 ? 21.959 0.040 -29.298 1.00 97.56 391 LYS A N 1
ATOM 3111 C CA . LYS A 1 391 ? 21.731 -1.341 -28.841 1.00 97.56 391 LYS A CA 1
ATOM 3112 C C . LYS A 1 391 ? 20.301 -1.521 -28.339 1.00 97.56 391 LYS A C 1
ATOM 3114 O O . LYS A 1 391 ? 19.673 -2.526 -28.650 1.00 97.56 391 LYS A O 1
ATOM 3119 N N . MET A 1 392 ? 19.787 -0.537 -27.600 1.00 98.12 392 MET A N 1
ATOM 3120 C CA . MET A 1 392 ? 18.391 -0.534 -27.164 1.00 98.12 392 MET A CA 1
ATOM 3121 C C . MET A 1 392 ? 17.431 -0.480 -28.359 1.00 98.12 392 MET A C 1
ATOM 3123 O O . MET A 1 392 ? 16.464 -1.232 -28.405 1.00 98.12 392 MET A O 1
ATOM 3127 N N . ALA A 1 393 ? 17.711 0.364 -29.356 1.00 97.38 393 ALA A N 1
ATOM 3128 C CA . ALA A 1 393 ? 16.890 0.435 -30.563 1.00 97.38 393 ALA A CA 1
ATOM 3129 C C . ALA A 1 393 ? 16.918 -0.872 -31.374 1.00 97.38 393 ALA A C 1
ATOM 3131 O O . ALA A 1 393 ? 15.874 -1.300 -31.851 1.00 97.38 393 ALA A O 1
ATOM 3132 N N . GLU A 1 394 ? 18.080 -1.522 -31.507 1.00 97.62 394 GLU A N 1
ATOM 3133 C CA . GLU A 1 394 ? 18.200 -2.850 -32.132 1.00 97.62 394 GLU A CA 1
ATOM 3134 C C . GLU A 1 394 ? 17.317 -3.878 -31.408 1.00 97.62 394 GLU A C 1
ATOM 3136 O O . GLU A 1 394 ? 16.498 -4.518 -32.062 1.00 97.62 394 GLU A O 1
ATOM 3141 N N . LEU A 1 395 ? 17.390 -3.946 -30.073 1.00 98.31 395 LEU A N 1
ATOM 3142 C CA . LEU A 1 395 ? 16.558 -4.843 -29.263 1.00 98.31 395 LEU A CA 1
ATOM 3143 C C . LEU A 1 395 ? 15.054 -4.604 -29.481 1.00 98.31 395 LEU A C 1
ATOM 3145 O O . LEU A 1 395 ? 14.297 -5.554 -29.662 1.00 98.31 395 LEU A O 1
ATOM 3149 N N . LEU A 1 396 ? 14.614 -3.344 -29.464 1.00 97.94 396 LEU A N 1
ATOM 3150 C CA . LEU A 1 396 ? 13.201 -2.993 -29.632 1.00 97.94 396 LEU A CA 1
ATOM 3151 C C . LEU A 1 396 ? 12.686 -3.340 -31.037 1.00 97.94 396 LEU A C 1
ATOM 3153 O O . LEU A 1 396 ? 11.590 -3.879 -31.171 1.00 97.94 396 LEU A O 1
ATOM 3157 N N . LEU A 1 397 ? 13.483 -3.076 -32.079 1.00 97.00 397 LEU A N 1
ATOM 3158 C CA . LEU A 1 397 ? 13.148 -3.438 -33.462 1.00 97.00 397 LEU A CA 1
ATOM 3159 C C . LEU A 1 397 ? 13.073 -4.962 -33.648 1.00 97.00 397 LEU A C 1
ATOM 3161 O O . LEU A 1 397 ? 12.172 -5.447 -34.325 1.00 97.00 397 LEU A O 1
ATOM 3165 N N . GLU A 1 398 ? 13.978 -5.723 -33.024 1.00 96.25 398 GLU A N 1
ATOM 3166 C CA . GLU A 1 398 ? 13.949 -7.196 -33.029 1.00 96.25 398 GLU A CA 1
ATOM 3167 C C . GLU A 1 398 ? 12.666 -7.761 -32.403 1.00 96.25 398 GLU A C 1
ATOM 3169 O O . GLU A 1 398 ? 12.188 -8.810 -32.830 1.00 96.25 398 GLU A O 1
ATOM 3174 N N . HIS A 1 399 ? 12.077 -7.040 -31.445 1.00 96.31 399 HIS A N 1
ATOM 3175 C CA . HIS A 1 399 ? 10.811 -7.405 -30.808 1.00 96.31 399 HIS A CA 1
ATOM 3176 C C . HIS A 1 399 ? 9.576 -6.825 -31.521 1.00 96.31 399 HIS A C 1
ATOM 3178 O O . HIS A 1 399 ? 8.458 -7.024 -31.059 1.00 96.31 399 HIS A O 1
ATOM 3184 N N . GLY A 1 400 ? 9.746 -6.162 -32.671 1.00 94.88 400 GLY A N 1
ATOM 3185 C CA . GLY A 1 400 ? 8.637 -5.709 -33.516 1.00 94.88 400 GLY A CA 1
ATOM 3186 C C . GLY A 1 400 ? 8.192 -4.262 -33.301 1.00 94.88 400 GLY A C 1
ATOM 3187 O O . GLY A 1 400 ? 7.104 -3.908 -33.752 1.00 94.88 400 GLY A O 1
ATOM 3188 N N . ALA A 1 401 ? 9.007 -3.420 -32.653 1.00 96.00 401 ALA A N 1
ATOM 3189 C CA . ALA A 1 401 ? 8.756 -1.979 -32.610 1.00 96.00 401 ALA A CA 1
ATOM 3190 C C . ALA A 1 401 ? 8.699 -1.391 -34.030 1.00 96.00 401 ALA A C 1
ATOM 3192 O O . ALA A 1 401 ? 9.574 -1.661 -34.858 1.00 96.00 401 ALA A O 1
ATOM 3193 N N . LYS A 1 402 ? 7.704 -0.547 -34.306 1.00 94.88 402 LYS A N 1
ATOM 3194 C CA . LYS A 1 402 ? 7.522 0.077 -35.619 1.00 94.88 402 LYS A CA 1
ATOM 3195 C C . LYS A 1 402 ? 8.420 1.310 -35.766 1.00 94.88 402 LYS A C 1
ATOM 3197 O O . LYS A 1 402 ? 8.284 2.267 -34.994 1.00 94.88 402 LYS A O 1
ATOM 3202 N N . PRO A 1 403 ? 9.345 1.342 -36.744 1.00 94.31 403 PRO A N 1
ATOM 3203 C CA . PRO A 1 403 ? 10.295 2.442 -36.872 1.00 94.31 403 PRO A CA 1
ATOM 3204 C C . PRO A 1 403 ? 9.667 3.760 -37.348 1.00 94.31 403 PRO A C 1
ATOM 3206 O O . PRO A 1 403 ? 10.288 4.811 -37.203 1.00 94.31 403 PRO A O 1
ATOM 3209 N N . GLU A 1 404 ? 8.469 3.726 -37.926 1.00 91.94 404 GLU A N 1
ATOM 3210 C CA . GLU A 1 404 ? 7.758 4.871 -38.498 1.00 91.94 404 GLU A CA 1
ATOM 3211 C C . GLU A 1 404 ? 6.850 5.616 -37.508 1.00 91.94 404 GLU A C 1
ATOM 3213 O O . GLU A 1 404 ? 6.248 6.628 -37.880 1.00 91.94 404 GLU A O 1
ATOM 3218 N N . VAL A 1 405 ? 6.719 5.138 -36.264 1.00 90.50 405 VAL A N 1
ATOM 3219 C CA . VAL A 1 405 ? 5.884 5.800 -35.250 1.00 90.50 405 VAL A CA 1
ATOM 3220 C C . VAL A 1 405 ? 6.487 7.162 -34.918 1.00 90.50 405 VAL A C 1
ATOM 3222 O O . VAL A 1 405 ? 7.685 7.278 -34.661 1.00 90.50 405 VAL A O 1
ATOM 3225 N N . LYS A 1 406 ? 5.642 8.198 -34.904 1.00 87.88 406 LYS A N 1
ATOM 3226 C CA . LYS A 1 406 ? 6.044 9.593 -34.672 1.00 87.88 406 LYS A CA 1
ATOM 3227 C C . LYS A 1 406 ? 5.464 10.152 -33.385 1.00 87.88 406 LYS A C 1
ATOM 3229 O O . LYS A 1 406 ? 4.295 9.902 -33.082 1.00 87.88 406 LYS A O 1
ATOM 3234 N N . ASP A 1 407 ? 6.274 10.920 -32.667 1.00 82.19 407 ASP A N 1
ATOM 3235 C CA . ASP A 1 407 ? 5.849 11.716 -31.516 1.00 82.19 407 ASP A CA 1
ATOM 3236 C C . ASP A 1 407 ? 4.756 12.708 -31.944 1.00 82.19 407 ASP A C 1
ATOM 3238 O O . ASP A 1 407 ? 4.821 13.285 -33.034 1.00 82.19 407 ASP A O 1
ATOM 3242 N N . CYS A 1 408 ? 3.738 12.902 -31.103 1.00 75.06 408 CYS A N 1
ATOM 3243 C CA . CYS A 1 408 ? 2.608 13.766 -31.437 1.00 75.06 408 CYS A CA 1
ATOM 3244 C C . CYS A 1 408 ? 2.971 15.260 -31.467 1.00 75.06 408 CYS A C 1
ATOM 3246 O O . CYS A 1 408 ? 2.339 16.001 -32.220 1.00 75.06 408 CYS A O 1
ATOM 3248 N N . LEU A 1 409 ? 3.985 15.707 -30.708 1.00 73.62 409 LEU A N 1
ATOM 3249 C CA . LEU A 1 409 ? 4.338 17.131 -30.634 1.00 73.62 409 LEU A CA 1
ATOM 3250 C C . LEU A 1 409 ? 5.317 17.567 -31.726 1.00 73.62 409 LEU A C 1
ATOM 3252 O O . LEU A 1 409 ? 5.101 18.569 -32.405 1.00 73.62 409 LEU A O 1
ATOM 3256 N N . SER A 1 410 ? 6.420 16.842 -31.878 1.00 80.19 410 SER A N 1
ATOM 3257 C CA . SER A 1 410 ? 7.483 17.159 -32.834 1.00 80.19 410 SER A CA 1
ATOM 3258 C C . SER A 1 410 ? 7.236 16.562 -34.216 1.00 80.19 410 SER A C 1
ATOM 3260 O O . SER A 1 410 ? 7.862 17.000 -35.184 1.00 80.19 410 SER A O 1
ATOM 3262 N N . ASN A 1 411 ? 6.332 15.579 -34.325 1.00 86.88 411 ASN A N 1
ATOM 3263 C CA . ASN A 1 411 ? 6.112 14.787 -35.536 1.00 86.88 411 ASN A CA 1
ATOM 3264 C C . ASN A 1 411 ? 7.406 14.111 -36.043 1.00 86.88 411 ASN A C 1
ATOM 3266 O O . ASN A 1 411 ? 7.585 13.895 -37.246 1.00 86.88 411 ASN A O 1
ATOM 3270 N N . LEU A 1 412 ? 8.326 13.802 -35.122 1.00 89.12 412 LEU A N 1
ATOM 3271 C CA . LEU A 1 412 ? 9.576 13.093 -35.383 1.00 89.12 412 LEU A CA 1
ATOM 3272 C C . LEU A 1 412 ? 9.457 11.631 -34.951 1.00 89.12 412 LEU A C 1
ATOM 3274 O O . LEU A 1 412 ? 8.843 11.316 -33.933 1.00 89.12 412 LEU A O 1
ATOM 3278 N N . ASP A 1 413 ? 10.077 10.743 -35.720 1.00 92.56 413 ASP A N 1
ATOM 3279 C CA . ASP A 1 413 ? 10.342 9.367 -35.300 1.00 92.56 413 ASP A CA 1
ATOM 3280 C C . ASP A 1 413 ? 11.633 9.292 -34.459 1.00 92.56 413 ASP A C 1
ATOM 3282 O O . ASP A 1 413 ? 12.292 10.302 -34.185 1.00 92.56 413 ASP A O 1
ATOM 3286 N N . ALA A 1 414 ? 12.032 8.084 -34.056 1.00 94.06 414 ALA A N 1
ATOM 3287 C CA . ALA A 1 414 ? 13.247 7.882 -33.269 1.00 94.06 414 ALA A CA 1
ATOM 3288 C C . ALA A 1 414 ? 14.526 8.392 -33.969 1.00 94.06 414 ALA A C 1
ATOM 3290 O O . ALA A 1 414 ? 15.432 8.894 -33.298 1.00 94.06 414 ALA A O 1
ATOM 3291 N N . GLY A 1 415 ? 14.610 8.310 -35.303 1.00 94.88 415 GLY A N 1
ATOM 3292 C CA . GLY A 1 415 ? 15.740 8.824 -36.081 1.00 94.88 415 GLY A CA 1
ATOM 3293 C C . GLY A 1 415 ? 15.778 10.353 -36.106 1.00 94.88 415 GLY A C 1
ATOM 3294 O O . GLY A 1 415 ? 16.834 10.957 -35.891 1.00 94.88 415 GLY A O 1
ATOM 3295 N N . GLY A 1 416 ? 14.618 10.985 -36.291 1.00 93.44 416 GLY A N 1
ATOM 3296 C CA . GLY A 1 416 ? 14.438 12.432 -36.203 1.00 93.44 416 GLY A CA 1
ATOM 3297 C C . GLY A 1 416 ? 14.809 12.980 -34.824 1.00 93.44 416 GLY A C 1
ATOM 3298 O O . GLY A 1 416 ? 15.593 13.930 -34.733 1.00 93.44 416 GLY A O 1
ATOM 3299 N N . LEU A 1 417 ? 14.334 12.334 -33.754 1.00 91.25 417 LEU A N 1
ATOM 3300 C CA . LEU A 1 417 ? 14.681 12.678 -32.370 1.00 91.25 417 LEU A CA 1
ATOM 3301 C C . LEU A 1 417 ? 16.187 12.519 -32.111 1.00 91.25 417 LEU A C 1
ATOM 3303 O O . LEU A 1 417 ? 16.826 13.420 -31.566 1.00 91.25 417 LEU A O 1
ATOM 3307 N N . ALA A 1 418 ? 16.794 11.425 -32.578 1.00 93.88 418 ALA A N 1
ATOM 3308 C CA . ALA A 1 418 ? 18.236 11.214 -32.473 1.00 93.88 418 ALA A CA 1
ATOM 3309 C C . ALA A 1 418 ? 19.036 12.311 -33.192 1.00 93.88 418 ALA A C 1
ATOM 3311 O O . ALA A 1 418 ? 20.036 12.810 -32.672 1.00 93.88 418 ALA A O 1
ATOM 3312 N N . ARG A 1 419 ? 18.592 12.724 -34.386 1.00 94.19 419 ARG A N 1
ATOM 3313 C CA . ARG A 1 419 ? 19.216 13.806 -35.158 1.00 94.19 419 ARG A CA 1
ATOM 3314 C C . ARG A 1 419 ? 19.115 15.143 -34.426 1.00 94.19 419 ARG A C 1
ATOM 3316 O O . ARG A 1 419 ? 20.112 15.865 -34.382 1.00 94.19 419 ARG A O 1
ATOM 3323 N N . GLN A 1 420 ? 17.960 15.444 -33.832 1.00 89.62 420 GLN A N 1
ATOM 3324 C CA . GLN A 1 420 ? 17.742 16.645 -33.021 1.00 89.62 420 GLN A CA 1
ATOM 3325 C C . GLN A 1 420 ? 18.683 16.692 -31.808 1.00 89.62 420 GLN A C 1
ATOM 3327 O O . GLN A 1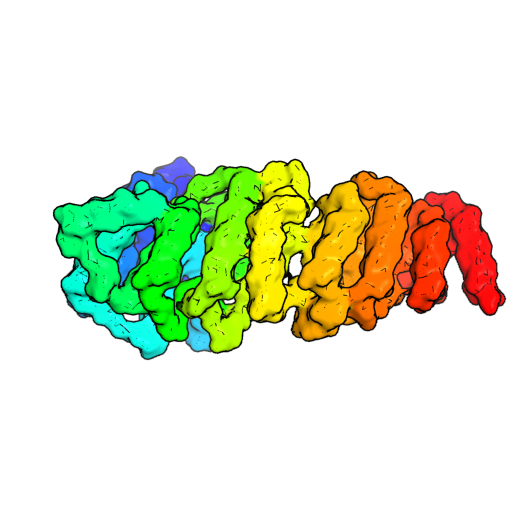 420 ? 19.232 17.748 -31.505 1.00 89.62 420 GLN A O 1
ATOM 3332 N N . GLN A 1 421 ? 18.941 15.544 -31.176 1.00 89.38 421 GLN A N 1
ATOM 3333 C CA . GLN A 1 421 ? 19.889 15.406 -30.062 1.00 89.38 421 GLN A CA 1
ATOM 3334 C C . GLN A 1 421 ? 21.366 15.321 -30.499 1.00 89.38 421 GLN A C 1
ATOM 3336 O O . GLN A 1 421 ? 22.266 15.190 -29.672 1.00 89.38 421 GLN A O 1
ATOM 3341 N N . GLY A 1 422 ? 21.656 15.410 -31.803 1.00 94.12 422 GLY A N 1
ATOM 3342 C CA . GLY A 1 422 ? 23.020 15.394 -32.339 1.00 94.12 422 GLY A CA 1
ATOM 3343 C C . GLY A 1 422 ? 23.609 13.998 -32.581 1.00 94.12 422 GLY A C 1
ATOM 3344 O O . GLY A 1 422 ? 24.751 13.887 -33.038 1.00 94.12 422 GLY A O 1
ATOM 3345 N N . TYR A 1 423 ? 22.842 12.924 -32.382 1.00 96.56 423 TYR A N 1
ATOM 3346 C CA . TYR A 1 423 ? 23.252 11.537 -32.622 1.00 96.56 423 TYR A CA 1
ATOM 3347 C C . TYR A 1 423 ? 23.184 11.156 -34.112 1.00 96.56 423 TYR A C 1
ATOM 3349 O O . TYR A 1 423 ? 22.511 10.211 -34.519 1.00 96.56 423 TYR A O 1
ATOM 3357 N N . LYS A 1 424 ? 23.941 11.868 -34.957 1.00 94.88 424 LYS A N 1
ATOM 3358 C CA . LYS A 1 424 ? 23.923 11.715 -36.428 1.00 94.88 424 LYS A CA 1
ATOM 3359 C C . LYS A 1 424 ? 24.202 10.286 -36.912 1.00 94.88 424 LYS A C 1
ATOM 3361 O O . LYS A 1 424 ? 23.614 9.853 -37.897 1.00 94.88 424 LYS A O 1
ATOM 3366 N N . LYS A 1 425 ? 25.088 9.549 -36.225 1.00 95.62 425 LYS A N 1
ATOM 3367 C CA . LYS A 1 425 ? 25.400 8.146 -36.555 1.00 95.62 425 LYS A CA 1
ATOM 3368 C C . LYS A 1 425 ? 24.220 7.210 -36.286 1.00 95.62 425 LYS A C 1
ATOM 3370 O O . LYS A 1 425 ? 24.003 6.297 -37.072 1.00 95.62 425 LYS A O 1
ATOM 3375 N N . PHE A 1 426 ? 23.483 7.438 -35.196 1.00 96.56 426 PHE A N 1
ATOM 3376 C CA . PHE A 1 426 ? 22.260 6.695 -34.901 1.00 96.56 426 PHE A CA 1
ATOM 3377 C C . PHE A 1 426 ? 21.202 7.005 -35.957 1.00 96.56 426 PHE A C 1
ATOM 3379 O O . PHE A 1 426 ? 20.672 6.080 -36.554 1.00 96.56 426 PHE A O 1
ATOM 3386 N N . ALA A 1 427 ? 20.951 8.290 -36.235 1.00 95.25 427 ALA A N 1
ATOM 3387 C CA . ALA A 1 427 ? 19.929 8.705 -37.196 1.00 95.25 427 ALA A CA 1
ATOM 3388 C C . ALA A 1 427 ? 20.159 8.088 -38.586 1.00 95.25 427 ALA A C 1
ATOM 3390 O O . ALA A 1 427 ? 19.261 7.460 -39.131 1.00 95.25 427 ALA A O 1
ATOM 3391 N N . ALA A 1 428 ? 21.391 8.159 -39.106 1.00 94.69 428 ALA A N 1
ATOM 3392 C CA . ALA A 1 428 ? 21.735 7.551 -40.393 1.00 94.69 428 ALA A CA 1
ATOM 3393 C C . ALA A 1 428 ? 21.564 6.019 -40.402 1.00 94.69 428 ALA A C 1
ATOM 3395 O O . ALA A 1 428 ? 21.140 5.447 -41.402 1.00 94.69 428 ALA A O 1
ATOM 3396 N N . TRP A 1 429 ? 21.895 5.347 -39.294 1.00 95.88 429 TRP A N 1
ATOM 3397 C CA . TRP A 1 429 ? 21.672 3.907 -39.148 1.00 95.88 429 TRP A CA 1
ATOM 3398 C C . TRP A 1 429 ? 20.176 3.559 -39.114 1.00 95.88 429 TRP A C 1
ATOM 3400 O O . TRP A 1 429 ? 19.759 2.611 -39.774 1.00 95.88 429 TRP A O 1
ATOM 3410 N N . PHE A 1 430 ? 19.381 4.336 -38.379 1.00 94.25 430 PHE A N 1
ATOM 3411 C CA . PHE A 1 430 ? 17.948 4.116 -38.209 1.00 94.25 430 PHE A CA 1
ATOM 3412 C C . PHE A 1 430 ? 17.168 4.367 -39.508 1.00 94.25 430 PHE A C 1
ATOM 3414 O O . PHE A 1 430 ? 16.354 3.542 -39.910 1.00 94.25 430 PHE A O 1
ATOM 3421 N N . GLU A 1 431 ? 17.489 5.443 -40.230 1.00 89.31 431 GLU A N 1
ATOM 3422 C CA . GLU A 1 431 ? 16.932 5.743 -41.559 1.00 89.31 431 GLU A CA 1
ATOM 3423 C C . GLU A 1 431 ? 17.232 4.620 -42.566 1.00 89.31 431 GLU A C 1
ATOM 3425 O O . GLU A 1 431 ? 16.371 4.229 -43.351 1.00 89.31 431 GLU A O 1
ATOM 3430 N N . GLY A 1 432 ? 18.436 4.038 -42.502 1.00 86.50 432 GLY A N 1
ATOM 3431 C CA . GLY A 1 432 ? 18.802 2.882 -43.321 1.00 86.50 432 GLY A CA 1
ATOM 3432 C C . GLY A 1 432 ? 17.979 1.621 -43.027 1.00 86.50 432 GLY A C 1
ATOM 3433 O O . GLY A 1 432 ? 17.837 0.790 -43.917 1.00 86.50 432 GLY A O 1
ATOM 3434 N N . ARG A 1 433 ? 17.428 1.482 -41.813 1.00 83.25 433 ARG A N 1
ATOM 3435 C CA . ARG A 1 433 ? 16.550 0.368 -41.407 1.00 83.25 433 ARG A CA 1
ATOM 3436 C C . ARG A 1 433 ? 15.087 0.579 -41.797 1.00 83.25 433 ARG A C 1
ATOM 3438 O O . ARG A 1 433 ? 14.393 -0.401 -42.003 1.00 83.25 433 ARG A O 1
ATOM 3445 N N . GLN A 1 434 ? 14.616 1.822 -41.907 1.00 74.81 434 GLN A N 1
ATOM 3446 C CA . GLN A 1 434 ? 13.265 2.122 -42.409 1.00 74.81 434 GLN A CA 1
ATOM 3447 C C . GLN A 1 434 ? 13.111 1.819 -43.909 1.00 74.81 434 GLN A C 1
ATOM 3449 O O . GLN A 1 434 ? 12.002 1.602 -44.388 1.00 74.81 434 GLN A O 1
ATOM 3454 N N . ALA A 1 435 ? 14.214 1.859 -44.661 1.00 60.25 435 ALA A N 1
ATOM 3455 C CA . ALA A 1 435 ? 14.228 1.661 -46.110 1.00 60.25 435 ALA A CA 1
ATOM 3456 C C . ALA A 1 435 ? 14.353 0.184 -46.548 1.00 60.25 435 ALA A C 1
ATOM 3458 O O . ALA A 1 435 ? 14.290 -0.089 -47.749 1.00 60.25 435 ALA A O 1
ATOM 3459 N N . SER A 1 436 ? 14.576 -0.733 -45.600 1.00 54.09 436 SER A N 1
ATOM 3460 C CA . SER A 1 436 ? 14.753 -2.183 -45.790 1.00 54.09 436 SER A CA 1
ATOM 3461 C C . SER A 1 436 ? 13.553 -2.947 -45.268 1.00 54.09 436 SER A C 1
ATOM 3463 O O . SER A 1 436 ? 13.128 -3.898 -45.958 1.00 54.09 436 SER A O 1
#

Nearest PDB structures (foldseek):
  6gcu-assembly2_F  TM=6.696E-01  e=6.891E-02  synthetic construct
  7b4u-assembly2_C  TM=5.081E-01  e=4.571E-02  synthetic construct
  1oy3-assembly1_D  TM=5.080E-01  e=3.862E-01  Mus musculus
  5w7j-assembly1_A  TM=6.532E-01  e=1.994E+00  Homo sapiens
  8swi-assembly1_A  TM=8.560E-01  e=3.399E+00  Legionella pneumophila subsp. pneumophila

Mean predicted aligned error: 6.93 Å